Protein AF-A0AAU0ZLM0-F1 (afdb_monomer)

pLDDT: mean 81.75, std 18.96, range [32.19, 97.69]

Foldseek 3Di:
DFQWWQFQVFQFIGGCVVCVCCLVPPDFAQNVLRTAAQAARGRWGWDHDPDPPDPDRTTTFADPPDVPRRDRPHDPVSVVQLVVLVVVVVLVQVLLCVLAPQKDWTFGDNSVCRNHRDQWRTWIWIDDDLAIETETEGPDDDDLVNLVVVVVVCCVSNNDLHAYEYEYACPDCSQWAWPAWDWFQLPPDTDIWTKTDGDPNQVVCVVVPHFYWYDDNQKIWGWKFKAWDFADDDPLFACPDPNVVLSIDMAIHPPHYDPPRPIITTDIDGSSCQNPDPPSDSVVSRSSVVSRNVRVVVSVVVSRVVRNVVSDDPPPPPDDPDDDDDDDDDDDDDDDDDDDDDDDDDDDDDDDDDDDDDDDDDDDDDPPDPDPPPDDPVVVDPPPDDD

Solvent-accessible surface area (backbone atoms only — not comparable to full-atom values): 22974 Å² total; per-residue (Å²): 117,44,45,47,32,32,32,56,88,79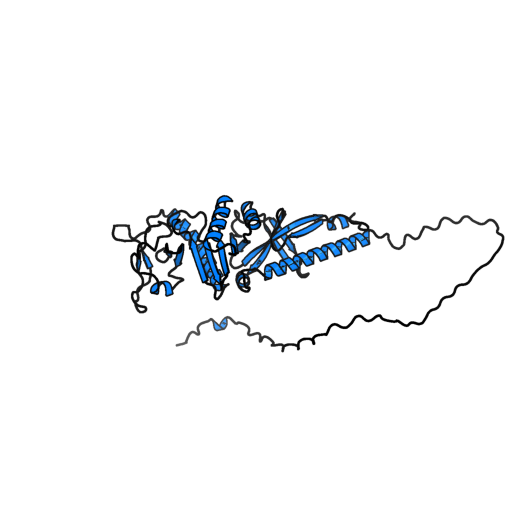,15,34,52,46,44,52,89,82,33,72,67,48,44,80,69,54,70,59,42,50,50,91,54,36,30,21,31,55,47,52,35,47,53,24,29,34,46,44,39,92,48,97,84,46,92,51,76,57,32,40,38,39,61,59,89,46,95,77,35,52,51,82,84,41,57,68,70,54,43,50,53,49,50,52,43,48,51,60,43,50,58,50,46,56,54,45,48,69,23,27,78,89,42,51,75,42,40,34,42,68,52,88,52,41,32,47,88,67,83,57,48,57,26,39,42,35,38,45,90,98,44,48,35,41,39,39,52,54,88,52,90,75,49,62,65,61,53,50,55,49,52,53,50,49,33,73,76,67,36,85,84,42,46,43,35,39,42,32,43,52,87,38,70,91,70,32,40,78,64,56,70,45,81,43,38,46,80,78,50,85,46,75,31,48,25,30,49,76,50,76,46,58,50,47,39,45,79,72,70,32,46,62,34,32,36,50,99,64,34,34,29,44,43,27,10,31,35,80,46,66,62,78,82,51,92,71,44,37,51,61,78,83,40,43,64,65,37,48,52,67,47,77,32,70,84,46,54,47,90,86,43,74,32,31,37,36,44,84,37,51,44,55,63,39,45,75,41,84,87,74,43,52,57,72,57,49,53,46,48,55,26,38,51,53,37,43,54,52,50,52,54,51,50,54,50,51,19,32,57,65,52,48,74,69,93,75,78,66,74,80,79,75,86,85,79,86,90,80,82,84,88,80,88,80,88,85,88,82,87,81,89,82,88,90,86,87,83,89,84,85,85,86,75,86,84,77,89,80,76,79,79,80,77,83,74,82,85,76,74,80,79,84,75,77,87,58,78,77,78,78,58,81,80,78,78,80,129

Nearest PDB structures (foldseek):
  8rth-assembly1_D  TM=5.354E-01  e=7.651E-01  Trypanosoma brucei
  8jxm-assembly1_E  TM=5.633E-01  e=1.278E+00  Homo sapiens
  8f3d-assembly1_A  TM=4.467E-01  e=7.227E-01  Leishmania tarentolae
  8jak-assembly1_E  TM=3.361E-01  e=1.278E+00  Homo sapiens
  8j99-assembly1_B  TM=3.358E-01  e=1.904E+00  Homo sapiens

Sequence (387 aa):
MSELALDTSDGRIIDLRREPDAATRLPRGKAGSRYRCCACGKALIFSGPATPQSGFTPRFRHDGTAPGADRCGAPAAHQADVQTDLTVILDLRDRLVHALPGASVDMQIDAHLAGQRWDLPPAIVIRRDDQVLVVERPRRPLTKATAEARRQHVRTAYGDQTAHWWFFDRDDAQQYVSAGTVRVRPHGKPDTHHKVRPTAVQRQLVQTGGAVCWITADTVLIPYGGHPGTYPALEGEDWSGEMTSWAKDWKISHPHPADGAAWWGLIPLPLLAFGQQTGFRPAPAFALMTALEKAQHGREAHRRRLARQHAQPPAGAEQSPAPIEPPGEAPAAQTPPPAPTPTPVAPEEQRLVPPRPSLPPPAPLPRVRPQRRRFTWRRLLPRRRRA

Mean predicted aligned error: 13.41 Å

Radius of gyration: 34.84 Å; Cα contacts (8 Å, |Δi|>4): 587; chains: 1; bounding box: 115×53×105 Å

Structure (mmCIF, N/CA/C/O backbone):
data_AF-A0AAU0ZLM0-F1
#
_entry.id   AF-A0AAU0ZLM0-F1
#
loop_
_atom_site.group_PDB
_atom_site.id
_atom_site.type_symbol
_atom_site.label_atom_id
_atom_site.label_alt_id
_atom_site.label_comp_id
_atom_site.label_asym_id
_atom_site.label_entity_id
_atom_site.label_seq_id
_atom_site.pdbx_PDB_ins_code
_atom_site.Cartn_x
_atom_site.Cartn_y
_atom_site.Cartn_z
_atom_site.occupancy
_atom_site.B_iso_or_equiv
_atom_site.auth_seq_id
_atom_site.auth_comp_id
_atom_site.auth_asym_id
_atom_site.auth_atom_id
_atom_site.pdbx_PDB_model_num
ATOM 1 N N . MET A 1 1 ? 22.695 1.512 -12.719 1.00 61.31 1 MET A N 1
ATOM 2 C CA . MET A 1 1 ? 21.460 1.018 -13.371 1.00 61.31 1 MET A CA 1
ATOM 3 C C . MET A 1 1 ? 21.704 -0.056 -14.443 1.00 61.31 1 MET A C 1
ATOM 5 O O . MET A 1 1 ? 20.786 -0.364 -15.181 1.00 61.31 1 MET A O 1
ATOM 9 N N . SER A 1 2 ? 22.883 -0.681 -14.547 1.00 75.19 2 SER A N 1
ATOM 10 C CA . SER A 1 2 ? 23.134 -1.709 -15.576 1.00 75.19 2 SER A CA 1
ATOM 11 C C . SER A 1 2 ? 22.485 -3.068 -15.289 1.00 75.19 2 SER A C 1
ATOM 13 O O . SER A 1 2 ? 22.599 -3.976 -16.099 1.00 75.19 2 SER A O 1
ATOM 15 N N . GLU A 1 3 ? 21.843 -3.252 -14.137 1.00 86.38 3 GLU A N 1
ATOM 16 C CA . GLU A 1 3 ? 21.224 -4.531 -13.750 1.00 86.38 3 GLU A CA 1
ATOM 17 C C . GLU A 1 3 ? 19.697 -4.493 -13.789 1.00 86.38 3 GLU A C 1
ATOM 19 O O . GLU A 1 3 ? 19.070 -5.528 -13.591 1.00 86.38 3 GLU A O 1
ATOM 24 N N . LEU A 1 4 ? 19.114 -3.322 -14.067 1.00 93.19 4 LEU A N 1
ATOM 25 C CA . LEU A 1 4 ? 17.672 -3.109 -14.105 1.00 93.19 4 LEU A CA 1
ATOM 26 C C . LEU A 1 4 ? 17.225 -2.750 -15.519 1.00 93.19 4 LEU A C 1
ATOM 28 O O . LEU A 1 4 ? 17.840 -1.901 -16.171 1.00 93.19 4 LEU A O 1
ATOM 32 N N . ALA A 1 5 ? 16.135 -3.357 -15.969 1.00 95.06 5 ALA A N 1
ATOM 33 C CA . ALA A 1 5 ? 15.460 -2.977 -17.202 1.00 95.06 5 ALA A CA 1
ATOM 34 C C . ALA A 1 5 ? 13.953 -3.188 -17.083 1.00 95.06 5 ALA A C 1
ATOM 36 O O . ALA A 1 5 ? 13.500 -4.085 -16.376 1.00 95.06 5 ALA A O 1
ATOM 37 N N . LEU A 1 6 ? 13.195 -2.378 -17.816 1.00 96.38 6 LEU A N 1
ATOM 38 C CA . LEU A 1 6 ? 11.793 -2.639 -18.098 1.00 96.38 6 LEU A CA 1
ATOM 39 C C . LEU A 1 6 ? 11.696 -3.569 -19.307 1.00 96.38 6 LEU A C 1
ATOM 41 O O . LEU A 1 6 ? 12.242 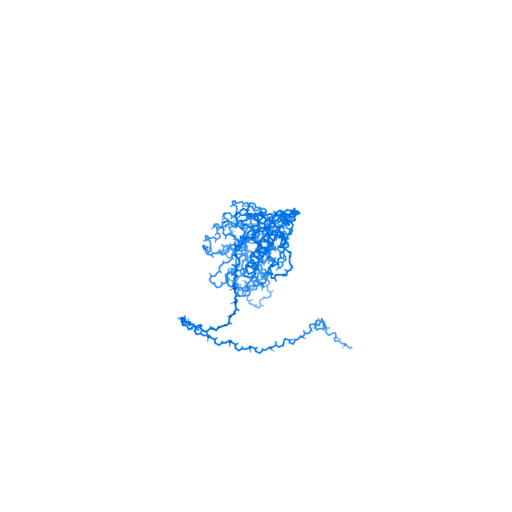-3.257 -20.367 1.00 96.38 6 LEU A O 1
ATOM 45 N N . ASP A 1 7 ? 10.999 -4.683 -19.152 1.00 95.25 7 ASP A N 1
ATOM 46 C CA . ASP A 1 7 ? 10.609 -5.575 -20.232 1.00 95.25 7 ASP A CA 1
ATOM 47 C C . ASP A 1 7 ? 9.291 -5.091 -20.843 1.00 95.25 7 ASP A C 1
ATOM 49 O O . ASP A 1 7 ? 8.256 -5.050 -20.183 1.00 95.25 7 ASP A O 1
ATOM 53 N N . THR A 1 8 ? 9.310 -4.697 -22.113 1.00 94.31 8 THR A N 1
ATOM 54 C CA . THR A 1 8 ? 8.116 -4.162 -22.776 1.00 94.31 8 THR A CA 1
ATOM 55 C C . THR A 1 8 ? 7.116 -5.232 -23.189 1.00 94.31 8 THR A C 1
ATOM 57 O O . THR A 1 8 ? 6.037 -4.877 -23.649 1.00 94.31 8 THR A O 1
ATOM 60 N N . SER A 1 9 ? 7.468 -6.519 -23.096 1.00 91.69 9 SER A N 1
ATOM 61 C CA . SER A 1 9 ? 6.544 -7.598 -23.461 1.00 91.69 9 SER A CA 1
ATOM 62 C C . SER A 1 9 ? 5.433 -7.795 -22.428 1.00 91.69 9 SER A C 1
ATOM 64 O O . SER A 1 9 ? 4.311 -8.118 -22.806 1.00 91.69 9 SER A O 1
ATOM 66 N N . ASP A 1 10 ? 5.730 -7.563 -21.149 1.00 89.81 10 ASP A N 1
ATOM 67 C CA . ASP A 1 10 ? 4.818 -7.808 -20.027 1.00 89.81 10 ASP A CA 1
ATOM 68 C C . ASP A 1 10 ? 4.842 -6.703 -18.952 1.00 89.81 10 ASP A C 1
ATOM 70 O O . ASP A 1 10 ? 4.150 -6.808 -17.941 1.00 89.81 10 ASP A O 1
ATOM 74 N N . GLY A 1 11 ? 5.632 -5.640 -19.145 1.00 93.19 11 GLY A N 1
ATOM 75 C CA . GLY A 1 11 ? 5.758 -4.534 -18.193 1.00 93.19 11 GLY A CA 1
ATOM 76 C C . GLY A 1 11 ? 6.587 -4.870 -16.949 1.00 93.19 11 GLY A C 1
ATOM 77 O O . GLY A 1 11 ? 6.606 -4.097 -15.987 1.00 93.19 11 GLY A O 1
ATOM 78 N N . ARG A 1 12 ? 7.277 -6.017 -16.918 1.00 95.25 12 ARG A N 1
ATOM 79 C CA . ARG A 1 12 ? 8.075 -6.436 -15.763 1.00 95.25 12 ARG A CA 1
ATOM 80 C C . ARG A 1 12 ? 9.352 -5.611 -15.631 1.00 95.25 12 ARG A C 1
ATOM 82 O O . ARG A 1 12 ? 10.090 -5.412 -16.593 1.00 95.25 12 ARG A O 1
ATOM 89 N N . ILE A 1 13 ? 9.678 -5.207 -14.407 1.00 95.88 13 ILE A N 1
ATOM 90 C CA . ILE A 1 13 ? 11.018 -4.720 -14.071 1.00 95.88 13 ILE A CA 1
ATOM 91 C C . ILE A 1 13 ? 11.897 -5.923 -13.723 1.00 95.88 13 ILE A C 1
ATOM 93 O O . ILE A 1 13 ? 11.667 -6.607 -12.726 1.00 95.88 13 ILE A O 1
ATOM 97 N N . ILE A 1 14 ? 12.910 -6.165 -14.547 1.00 94.38 14 ILE A N 1
ATOM 98 C CA . ILE A 1 14 ? 13.901 -7.225 -14.362 1.00 94.38 14 ILE A CA 1
ATOM 99 C C . ILE A 1 14 ? 15.040 -6.684 -13.503 1.00 94.38 14 ILE A C 1
ATOM 101 O O . ILE A 1 14 ? 15.626 -5.664 -13.861 1.00 94.38 14 ILE A O 1
ATOM 105 N N . ASP A 1 15 ? 15.398 -7.396 -12.432 1.00 92.62 15 ASP A N 1
ATOM 106 C CA . ASP A 1 15 ? 16.615 -7.158 -11.644 1.00 92.62 15 ASP A CA 1
ATOM 107 C C . ASP A 1 15 ? 17.563 -8.359 -11.725 1.00 92.62 15 ASP A C 1
ATOM 109 O O . ASP A 1 15 ? 17.355 -9.385 -11.075 1.00 92.62 15 ASP A O 1
ATOM 113 N N . LEU A 1 16 ? 18.652 -8.210 -12.482 1.00 90.06 16 LEU A N 1
ATOM 114 C CA . LEU A 1 16 ? 19.644 -9.268 -12.689 1.00 90.06 16 LEU A CA 1
ATOM 115 C C . LEU A 1 16 ? 20.365 -9.693 -11.401 1.00 90.06 16 LEU A C 1
ATOM 117 O O . LEU A 1 16 ? 20.904 -10.795 -11.354 1.00 90.06 16 LEU A O 1
ATOM 121 N N . ARG A 1 17 ? 20.376 -8.864 -10.345 1.00 87.56 17 ARG A N 1
ATOM 122 C CA . ARG A 1 17 ? 20.967 -9.247 -9.048 1.00 87.56 17 ARG A CA 1
ATOM 123 C C . ARG A 1 17 ? 20.088 -10.216 -8.270 1.00 87.56 17 ARG A C 1
ATOM 125 O O . ARG A 1 17 ? 20.593 -10.985 -7.456 1.00 87.56 17 ARG A O 1
ATOM 132 N N . ARG A 1 18 ? 18.775 -10.132 -8.480 1.00 86.06 18 ARG A N 1
ATOM 133 C CA . ARG A 1 18 ? 17.757 -10.881 -7.729 1.00 86.06 18 ARG A CA 1
ATOM 134 C C . ARG A 1 18 ? 17.115 -11.990 -8.553 1.00 86.06 18 ARG A C 1
ATOM 136 O O . ARG A 1 18 ? 16.360 -12.788 -8.009 1.00 86.06 18 ARG A O 1
ATOM 143 N N . GLU A 1 19 ? 17.415 -12.039 -9.845 1.00 85.69 19 GLU A N 1
ATOM 144 C CA . GLU A 1 19 ? 16.955 -13.060 -10.776 1.00 85.69 19 GLU A CA 1
ATOM 145 C C . GLU A 1 19 ? 18.160 -13.734 -11.454 1.00 85.69 19 GLU A C 1
ATOM 147 O O . GLU A 1 19 ? 18.446 -13.457 -12.620 1.00 85.69 19 GLU A O 1
ATOM 152 N N . PRO A 1 20 ? 18.892 -14.624 -10.759 1.00 74.44 20 PRO A N 1
ATOM 153 C CA . PRO A 1 20 ? 20.090 -15.257 -11.321 1.00 74.44 20 PRO A CA 1
ATOM 154 C C . PRO A 1 20 ? 19.786 -16.046 -12.607 1.00 74.44 20 PRO A C 1
ATOM 156 O O . PRO A 1 20 ? 20.561 -16.008 -13.562 1.00 74.44 20 PRO A O 1
ATOM 159 N N . ASP A 1 21 ? 18.604 -16.662 -12.684 1.00 79.06 21 ASP A N 1
ATOM 160 C CA . ASP A 1 21 ? 18.147 -17.415 -13.859 1.00 79.06 21 ASP A CA 1
ATOM 161 C C . ASP A 1 21 ? 17.680 -16.519 -15.016 1.00 79.06 21 ASP A C 1
ATOM 163 O O . ASP A 1 21 ? 17.393 -17.009 -16.110 1.00 79.06 21 ASP A O 1
ATOM 167 N N . ALA A 1 22 ? 17.561 -15.201 -14.817 1.00 82.81 22 ALA A N 1
ATOM 168 C CA . ALA A 1 22 ? 17.251 -14.290 -15.918 1.00 82.81 22 ALA A CA 1
ATOM 169 C C . ALA A 1 22 ? 18.364 -14.329 -16.974 1.00 82.81 22 ALA A C 1
ATOM 171 O O . ALA A 1 22 ? 18.098 -14.238 -18.171 1.00 82.81 22 ALA A O 1
ATOM 172 N N . ALA A 1 23 ? 19.608 -14.559 -16.544 1.00 78.25 23 ALA A N 1
ATOM 173 C CA . ALA A 1 23 ? 20.761 -14.594 -17.428 1.00 78.25 23 ALA A CA 1
ATOM 174 C C . ALA A 1 23 ? 20.682 -15.669 -18.523 1.00 78.25 23 ALA A C 1
ATOM 176 O O . ALA A 1 23 ? 21.234 -15.471 -19.605 1.00 78.25 23 ALA A O 1
ATOM 177 N N . THR A 1 24 ? 19.995 -16.779 -18.248 1.00 78.31 24 THR A N 1
ATOM 178 C CA . THR A 1 24 ? 19.873 -17.931 -19.151 1.00 78.31 24 THR A CA 1
ATOM 179 C C . THR A 1 24 ? 18.574 -17.930 -19.956 1.00 78.31 24 THR A C 1
ATOM 181 O O . THR A 1 24 ? 18.531 -18.538 -21.023 1.00 78.31 24 THR A O 1
ATOM 184 N N . ARG A 1 25 ? 17.523 -17.239 -19.490 1.00 84.62 25 ARG A N 1
ATOM 185 C CA . ARG A 1 25 ? 16.210 -17.182 -20.165 1.00 84.62 25 ARG A CA 1
ATOM 186 C C . ARG A 1 25 ? 16.019 -15.974 -21.076 1.00 84.62 25 ARG A C 1
ATOM 188 O O . ARG A 1 25 ? 15.219 -16.041 -22.006 1.00 84.62 25 ARG A O 1
ATOM 195 N N . LEU A 1 26 ? 16.681 -14.857 -20.791 1.00 88.44 26 LEU A N 1
ATOM 196 C CA . LEU A 1 26 ? 16.431 -13.606 -21.502 1.00 88.44 26 LEU A CA 1
ATOM 197 C C . LEU A 1 26 ? 17.069 -13.601 -22.902 1.00 88.44 26 LEU A C 1
ATOM 199 O O . LEU A 1 26 ? 18.270 -13.865 -23.026 1.00 88.44 26 LEU A O 1
ATOM 203 N N . PRO A 1 27 ? 16.317 -13.230 -23.961 1.00 89.75 27 PRO A N 1
ATOM 204 C CA . PRO A 1 27 ? 16.887 -12.983 -25.281 1.00 89.75 27 PRO A CA 1
ATOM 205 C C . PRO A 1 27 ? 18.072 -12.015 -25.217 1.00 89.75 27 PRO A C 1
ATOM 207 O O . PRO A 1 27 ? 17.960 -10.921 -24.660 1.00 89.75 27 PRO A O 1
ATOM 210 N N . ARG A 1 28 ? 19.213 -12.419 -25.784 1.00 88.31 28 ARG A N 1
ATOM 211 C CA . ARG A 1 28 ? 20.459 -11.636 -25.790 1.00 88.31 28 ARG A CA 1
ATOM 212 C C . ARG A 1 28 ? 20.434 -10.542 -26.860 1.00 88.31 28 ARG A C 1
ATOM 214 O O . ARG A 1 28 ? 19.667 -10.583 -27.821 1.00 88.31 28 ARG A O 1
ATOM 221 N N . GLY A 1 29 ? 21.341 -9.579 -26.725 1.00 87.50 29 GLY A N 1
ATOM 222 C CA . GLY A 1 29 ? 21.516 -8.509 -27.699 1.00 87.50 29 GLY A CA 1
ATOM 223 C C . GLY A 1 29 ? 20.401 -7.466 -27.618 1.00 87.50 29 GLY A C 1
ATOM 224 O O . GLY A 1 29 ? 19.891 -7.178 -26.537 1.00 87.50 29 GLY A O 1
ATOM 225 N N . LYS A 1 30 ? 20.047 -6.874 -28.766 1.00 86.19 30 LYS A N 1
ATOM 226 C CA . LYS A 1 30 ? 19.009 -5.831 -28.859 1.00 86.19 30 LYS A CA 1
ATOM 227 C C . LYS A 1 30 ? 17.598 -6.361 -28.590 1.00 86.19 30 LYS A C 1
ATOM 229 O O . LYS A 1 30 ? 16.730 -5.564 -28.259 1.00 86.19 30 LYS A O 1
ATOM 234 N N . ALA A 1 31 ? 17.365 -7.667 -28.764 1.00 87.00 31 ALA A N 1
ATOM 235 C CA . ALA A 1 31 ? 16.083 -8.330 -28.504 1.00 87.00 31 ALA A CA 1
ATOM 236 C C . ALA A 1 31 ? 14.855 -7.564 -29.049 1.00 87.00 31 ALA A C 1
ATOM 238 O O . ALA A 1 31 ? 13.859 -7.414 -28.351 1.00 87.00 31 ALA A O 1
ATOM 239 N N . GLY A 1 32 ? 14.945 -6.999 -30.259 1.00 83.81 32 GLY A N 1
ATOM 240 C CA . GLY A 1 32 ? 13.854 -6.209 -30.848 1.00 83.81 32 GLY A CA 1
ATOM 241 C C . GLY A 1 32 ? 13.459 -4.952 -30.056 1.00 83.81 32 GLY A C 1
ATOM 242 O O . GLY A 1 32 ? 12.317 -4.522 -30.144 1.00 83.81 32 GLY A O 1
ATOM 243 N N . SER A 1 33 ? 14.370 -4.367 -29.271 1.00 88.44 33 SER A N 1
ATOM 244 C CA . SER A 1 33 ? 14.101 -3.249 -28.347 1.00 88.44 33 SER A CA 1
ATOM 245 C C . SER A 1 33 ? 13.159 -3.594 -27.184 1.00 88.44 33 SER A C 1
ATOM 247 O O . SER A 1 33 ? 12.557 -2.695 -26.597 1.00 88.44 33 SER A O 1
ATOM 249 N N . ARG A 1 34 ? 13.068 -4.885 -26.829 1.00 93.75 34 ARG A N 1
ATOM 250 C CA . ARG A 1 34 ? 12.268 -5.399 -25.705 1.00 93.75 34 ARG A CA 1
ATOM 251 C C . ARG A 1 34 ? 12.657 -4.794 -24.359 1.00 93.75 34 ARG A C 1
ATOM 253 O O . ARG A 1 34 ? 11.798 -4.576 -23.516 1.00 93.75 34 ARG A O 1
ATOM 260 N N . TYR A 1 35 ? 13.943 -4.547 -24.131 1.00 95.38 35 TYR A N 1
ATOM 261 C CA . TYR A 1 35 ? 14.413 -3.997 -22.862 1.00 95.38 35 TYR A CA 1
ATOM 262 C C . TYR A 1 35 ? 14.549 -2.490 -22.967 1.00 95.38 35 TYR A C 1
ATOM 264 O O . TYR A 1 35 ? 15.188 -1.989 -23.893 1.00 95.38 35 TYR A O 1
ATOM 272 N N . ARG A 1 36 ? 14.004 -1.760 -21.998 1.00 95.75 36 ARG A N 1
ATOM 273 C CA . ARG A 1 36 ? 14.095 -0.301 -21.929 1.00 95.75 36 ARG A CA 1
ATOM 274 C C . ARG A 1 36 ? 14.689 0.166 -20.615 1.00 95.75 36 ARG A C 1
ATOM 276 O O . ARG A 1 36 ? 14.476 -0.424 -19.557 1.00 95.75 36 ARG A O 1
ATOM 283 N N . CYS A 1 37 ? 15.430 1.267 -20.682 1.00 95.56 37 CYS A N 1
ATOM 284 C CA . CYS A 1 37 ? 15.901 1.959 -19.494 1.00 95.56 37 CYS A CA 1
ATOM 285 C C . CYS A 1 37 ? 14.718 2.584 -18.756 1.00 95.56 37 CYS A C 1
ATOM 287 O O . CYS A 1 37 ? 14.002 3.400 -19.332 1.00 95.56 37 CYS A O 1
ATOM 289 N N . CYS A 1 38 ? 14.566 2.273 -17.469 1.00 95.62 38 CYS A N 1
ATOM 290 C CA . CYS A 1 38 ? 13.507 2.848 -16.640 1.00 95.62 38 CYS A CA 1
ATOM 291 C C . CYS A 1 38 ? 13.554 4.385 -16.609 1.00 95.62 38 CYS A C 1
ATOM 293 O O . CYS A 1 38 ? 12.509 5.020 -16.593 1.00 95.62 38 CYS A O 1
ATOM 295 N N . ALA A 1 39 ? 14.757 4.972 -16.655 1.00 95.62 39 ALA A N 1
ATOM 296 C CA . ALA A 1 39 ? 14.956 6.413 -16.517 1.00 95.62 39 ALA A CA 1
ATOM 297 C C . ALA A 1 39 ? 14.962 7.200 -17.834 1.00 95.62 39 ALA A C 1
ATOM 299 O O . ALA A 1 39 ? 14.585 8.357 -17.832 1.00 95.62 39 ALA A O 1
ATOM 300 N N . CYS A 1 40 ? 15.403 6.640 -18.966 1.00 94.38 40 CYS A N 1
ATOM 301 C CA . CYS A 1 40 ? 15.402 7.391 -20.237 1.00 94.38 40 CYS A CA 1
ATOM 302 C C . CYS A 1 40 ? 14.549 6.768 -21.343 1.00 94.38 40 CYS A C 1
ATOM 304 O O . CYS A 1 40 ? 14.482 7.319 -22.438 1.00 94.38 40 CYS A O 1
ATOM 306 N N . GLY A 1 41 ? 13.945 5.602 -21.105 1.00 94.25 41 GLY A N 1
ATOM 307 C CA . GLY A 1 41 ? 13.050 4.926 -22.048 1.00 94.25 41 GLY A CA 1
ATOM 308 C C . GLY A 1 41 ? 13.730 4.352 -23.294 1.00 94.25 41 GLY A C 1
ATOM 309 O O . GLY A 1 41 ? 13.083 3.635 -24.062 1.00 94.25 41 GLY A O 1
ATOM 310 N N . LYS A 1 42 ? 15.026 4.630 -23.502 1.00 93.62 42 LYS A N 1
ATOM 311 C CA . LYS A 1 42 ? 15.813 4.112 -24.625 1.00 93.62 42 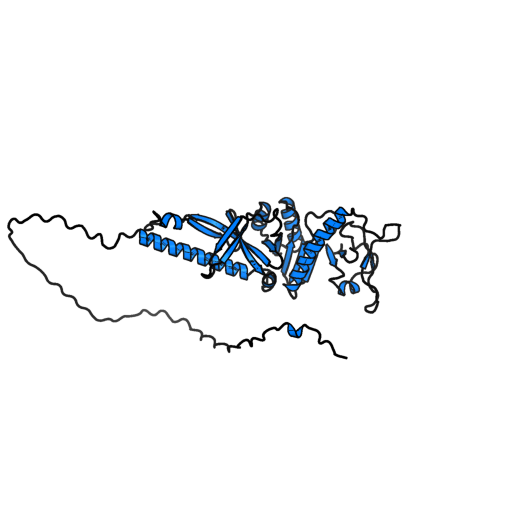LYS A CA 1
ATOM 312 C C . LYS A 1 42 ? 15.978 2.598 -24.531 1.00 93.62 42 LYS A C 1
ATOM 314 O O . LYS A 1 42 ? 16.047 2.035 -23.436 1.00 93.62 42 LYS A O 1
ATOM 319 N N . ALA A 1 43 ? 16.071 1.968 -25.700 1.00 93.75 43 ALA A N 1
ATOM 320 C CA . ALA A 1 43 ? 16.322 0.542 -25.823 1.00 93.75 43 ALA A CA 1
ATOM 321 C C . ALA A 1 43 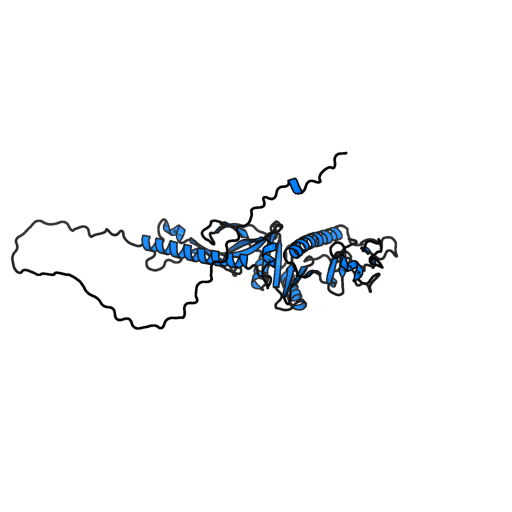? 17.672 0.160 -25.198 1.00 93.75 43 ALA A C 1
ATOM 323 O O . ALA A 1 43 ? 18.668 0.878 -25.327 1.00 93.75 43 ALA A O 1
ATOM 324 N N . LEU A 1 44 ? 17.688 -0.990 -24.536 1.00 94.00 44 LEU A N 1
ATOM 325 C CA . LEU A 1 44 ? 18.852 -1.583 -23.904 1.00 94.00 44 LEU A CA 1
ATOM 326 C C . LEU A 1 44 ? 19.239 -2.878 -24.614 1.00 94.00 44 LEU A C 1
ATOM 328 O O . LEU A 1 44 ? 18.409 -3.619 -25.138 1.00 94.00 44 LEU A O 1
ATOM 332 N N . ILE A 1 45 ? 20.533 -3.159 -24.586 1.00 92.38 45 ILE A N 1
ATOM 333 C CA . ILE A 1 45 ? 21.140 -4.397 -25.047 1.00 92.38 45 ILE A CA 1
ATOM 334 C C . ILE A 1 45 ? 21.366 -5.273 -23.823 1.00 92.38 45 ILE A C 1
ATOM 336 O O . ILE A 1 45 ? 22.078 -4.871 -22.898 1.00 92.38 45 ILE A O 1
ATOM 340 N N . PHE A 1 46 ? 20.808 -6.482 -23.831 1.00 92.50 46 PHE A N 1
ATOM 341 C CA . PHE A 1 46 ? 21.127 -7.477 -22.819 1.00 92.50 46 PHE A CA 1
ATOM 342 C C . PHE A 1 46 ? 22.420 -8.213 -23.189 1.00 92.50 46 PHE A C 1
ATOM 344 O O . PHE A 1 46 ? 22.513 -8.907 -24.205 1.00 92.50 46 PHE A O 1
ATOM 351 N N . SER A 1 47 ? 23.443 -8.055 -22.357 1.00 86.88 47 SER A N 1
ATOM 352 C CA . SER A 1 47 ? 24.723 -8.747 -22.457 1.00 86.88 47 SER A CA 1
ATOM 353 C C . SER A 1 47 ? 24.813 -9.777 -21.332 1.00 86.88 47 SER A C 1
ATOM 355 O O . SER A 1 47 ? 25.318 -9.470 -20.258 1.00 86.88 47 SER A O 1
ATOM 357 N N . GLY A 1 48 ? 24.291 -10.981 -21.577 1.00 76.44 48 GLY A N 1
ATOM 358 C CA . GLY A 1 48 ? 24.383 -12.137 -20.677 1.00 76.44 48 GLY A CA 1
ATOM 359 C C . GLY A 1 48 ? 25.433 -13.170 -21.111 1.00 76.44 48 GLY A C 1
ATOM 360 O O . GLY A 1 48 ? 25.887 -13.118 -22.265 1.00 76.44 48 GLY A O 1
ATOM 361 N N . PRO A 1 49 ? 25.814 -14.108 -20.223 1.00 72.81 49 PRO A N 1
ATOM 362 C CA . PRO A 1 49 ? 26.706 -15.216 -20.553 1.00 72.81 49 PRO A CA 1
ATOM 363 C C . PRO A 1 49 ? 26.125 -16.066 -21.696 1.00 72.81 49 PRO A C 1
ATOM 365 O O . PRO A 1 49 ? 24.918 -16.271 -21.782 1.00 72.81 49 PRO A O 1
ATOM 368 N N . ALA A 1 50 ? 26.979 -16.529 -22.614 1.00 62.00 50 ALA A N 1
ATOM 369 C CA . ALA A 1 50 ? 26.552 -17.420 -23.703 1.00 62.00 50 ALA A CA 1
ATOM 370 C C . ALA A 1 50 ? 26.321 -18.858 -23.217 1.00 62.00 50 ALA A C 1
ATOM 372 O O . ALA A 1 50 ? 25.527 -19.590 -23.799 1.00 62.00 50 ALA A O 1
ATOM 373 N N . THR A 1 51 ? 27.032 -19.245 -22.157 1.00 63.41 51 THR A N 1
ATOM 374 C CA . THR A 1 51 ? 27.005 -20.568 -21.536 1.00 63.41 51 THR A CA 1
ATOM 375 C C . THR A 1 51 ? 27.035 -20.419 -20.011 1.00 63.41 51 THR A C 1
ATOM 377 O O . THR A 1 51 ? 27.602 -19.441 -19.515 1.00 63.41 51 THR A O 1
ATOM 380 N N . PRO A 1 52 ? 26.490 -21.379 -19.241 1.00 61.03 52 PRO A N 1
ATOM 381 C CA . PRO A 1 52 ? 26.492 -21.327 -17.774 1.00 61.03 52 PRO A CA 1
ATOM 382 C C . PRO A 1 52 ? 27.889 -21.221 -17.136 1.00 61.03 52 PRO A C 1
ATOM 384 O O . PRO A 1 52 ? 28.004 -20.738 -16.016 1.00 61.03 52 PRO A O 1
ATOM 387 N N . GLN A 1 53 ? 28.950 -21.648 -17.837 1.00 65.00 53 GLN A N 1
ATOM 388 C CA . GLN A 1 53 ? 30.336 -21.579 -17.347 1.00 65.00 53 GLN A CA 1
ATOM 389 C C . GLN A 1 53 ? 31.076 -20.286 -17.735 1.00 65.00 53 GLN A C 1
ATOM 391 O O . GLN A 1 53 ? 32.243 -20.120 -17.382 1.00 65.00 53 GLN A O 1
ATOM 396 N N . SER A 1 54 ? 30.455 -19.369 -18.485 1.00 69.31 54 SER A N 1
ATOM 397 C CA . SER A 1 54 ? 31.130 -18.133 -18.890 1.00 69.31 54 SER A CA 1
ATOM 398 C C . SER A 1 54 ? 31.270 -17.186 -17.691 1.00 69.31 54 SER A C 1
ATOM 400 O O . SER A 1 54 ? 30.267 -16.825 -17.079 1.00 69.31 54 SER A O 1
ATOM 402 N N . GLY A 1 55 ? 32.482 -16.691 -17.417 1.00 66.12 55 GLY A N 1
ATOM 403 C CA . GLY A 1 55 ? 32.755 -15.700 -16.360 1.00 66.12 55 GLY A CA 1
ATOM 404 C C . GLY A 1 55 ? 32.189 -14.293 -16.617 1.00 66.12 55 GLY A C 1
ATOM 405 O O . GLY A 1 55 ? 32.601 -13.334 -15.971 1.00 66.12 55 GLY A O 1
ATOM 406 N N . PHE A 1 56 ? 31.286 -14.136 -17.587 1.00 75.12 56 PHE A N 1
ATOM 407 C CA . PHE A 1 56 ? 30.711 -12.852 -17.965 1.00 75.12 56 PHE A CA 1
ATOM 408 C C . PHE A 1 56 ? 29.525 -12.482 -17.067 1.00 75.12 56 PHE A C 1
ATOM 410 O O . PHE A 1 56 ? 28.509 -13.177 -17.048 1.00 75.12 56 PHE A O 1
ATOM 417 N N . THR A 1 57 ? 29.622 -11.350 -16.366 1.00 81.06 57 THR A N 1
ATOM 418 C CA . THR A 1 57 ? 28.523 -10.827 -15.542 1.00 81.06 57 THR A CA 1
ATOM 419 C C . THR A 1 57 ? 27.384 -10.302 -16.427 1.00 81.06 57 THR A C 1
ATOM 421 O O . THR A 1 57 ? 27.625 -9.398 -17.238 1.00 81.06 57 THR A O 1
ATOM 424 N N . PRO A 1 58 ? 26.148 -10.817 -16.285 1.00 87.12 58 PRO A N 1
ATOM 425 C CA . PRO A 1 58 ? 25.010 -10.350 -17.063 1.00 87.12 58 PRO A CA 1
ATOM 426 C C . PRO A 1 58 ? 24.702 -8.881 -16.754 1.00 87.12 58 PRO A C 1
ATOM 428 O O . PRO A 1 58 ? 24.677 -8.474 -15.594 1.00 87.12 58 PRO A O 1
ATOM 431 N N . ARG A 1 59 ? 24.460 -8.076 -17.793 1.00 90.50 59 ARG A N 1
ATOM 432 C CA . ARG A 1 59 ? 24.095 -6.659 -17.650 1.00 90.50 59 ARG A CA 1
ATOM 433 C C . ARG A 1 59 ? 23.275 -6.139 -18.822 1.00 90.50 59 ARG A C 1
ATOM 435 O O . ARG A 1 59 ? 23.472 -6.555 -19.963 1.00 90.50 59 ARG A O 1
ATOM 442 N N . PHE A 1 60 ? 22.426 -5.161 -18.551 1.00 92.56 60 PHE A N 1
ATOM 443 C CA . PHE A 1 60 ? 21.827 -4.280 -19.540 1.00 92.56 60 PHE A CA 1
ATOM 444 C C . PHE A 1 60 ? 22.720 -3.060 -19.784 1.00 92.56 60 PHE A C 1
ATOM 446 O O . PHE A 1 60 ? 23.282 -2.476 -18.854 1.00 92.56 60 PHE A O 1
ATOM 453 N N . ARG A 1 61 ? 22.854 -2.659 -21.048 1.00 91.31 61 ARG A N 1
ATOM 454 C CA . ARG A 1 61 ? 23.625 -1.473 -21.448 1.00 91.31 61 ARG A CA 1
ATOM 455 C C . ARG A 1 61 ? 22.939 -0.719 -22.576 1.00 91.31 61 ARG A C 1
ATOM 457 O O . ARG A 1 61 ? 22.217 -1.324 -23.361 1.00 91.31 61 ARG A O 1
ATOM 464 N N . HIS A 1 62 ? 23.188 0.581 -22.675 1.00 92.62 62 HIS A N 1
ATOM 465 C CA . HIS A 1 62 ? 22.757 1.349 -23.840 1.00 92.62 62 HIS A CA 1
ATOM 466 C C . HIS A 1 62 ? 23.612 0.997 -25.066 1.00 92.62 62 HIS A C 1
ATOM 468 O O . HIS A 1 62 ? 24.701 0.422 -24.938 1.00 92.62 62 HIS A O 1
ATOM 474 N N . ASP A 1 63 ? 23.093 1.312 -26.252 1.00 83.88 63 ASP A N 1
ATOM 475 C CA . ASP A 1 63 ? 23.813 1.109 -27.505 1.00 83.88 63 ASP A CA 1
ATOM 476 C C . ASP A 1 63 ? 24.969 2.116 -27.611 1.00 83.88 63 ASP A C 1
ATOM 478 O O . ASP A 1 63 ? 24.757 3.308 -27.800 1.00 83.88 63 ASP A O 1
ATOM 482 N N . GLY A 1 64 ? 26.201 1.638 -27.437 1.00 78.25 64 GLY A N 1
ATOM 483 C CA . GLY A 1 64 ? 27.417 2.460 -27.418 1.00 78.25 64 GLY A CA 1
ATOM 484 C C . GLY A 1 64 ? 27.969 2.801 -28.804 1.00 78.25 64 GLY A C 1
ATOM 485 O O . GLY A 1 64 ? 29.161 3.056 -28.927 1.00 78.25 64 GLY A O 1
ATOM 486 N N . THR A 1 65 ? 27.147 2.743 -29.855 1.00 76.81 65 THR A N 1
ATOM 487 C CA . THR A 1 65 ? 27.567 2.980 -31.249 1.00 76.81 65 THR A CA 1
ATOM 488 C C . THR A 1 65 ? 27.926 4.434 -31.547 1.00 76.81 65 THR A C 1
ATOM 490 O O . THR A 1 65 ? 28.589 4.693 -32.546 1.00 76.81 65 THR A O 1
ATOM 493 N N . ALA A 1 66 ? 27.515 5.379 -30.698 1.00 73.12 66 ALA A N 1
ATOM 494 C CA . ALA A 1 66 ? 27.882 6.790 -30.792 1.00 73.12 66 ALA A CA 1
ATOM 495 C C . ALA A 1 66 ? 28.532 7.278 -29.480 1.00 73.12 66 ALA A C 1
ATOM 497 O O . ALA A 1 66 ? 28.193 6.764 -28.407 1.00 73.12 66 ALA A O 1
ATOM 498 N N . PRO A 1 67 ? 29.439 8.275 -29.522 1.00 67.44 67 PRO A N 1
ATOM 499 C CA . PRO A 1 67 ? 30.053 8.836 -28.318 1.00 67.44 67 PRO A CA 1
ATOM 500 C C . PRO A 1 67 ? 29.004 9.287 -27.289 1.00 67.44 67 PRO A C 1
ATOM 502 O O . PRO A 1 67 ? 28.096 10.051 -27.609 1.00 67.44 67 PRO A O 1
ATOM 505 N N . GLY A 1 68 ? 29.109 8.788 -26.053 1.00 67.69 68 GLY A N 1
ATOM 506 C CA . GLY A 1 68 ? 28.176 9.087 -24.957 1.00 67.69 68 GLY A CA 1
ATOM 507 C C . GLY A 1 68 ? 26.836 8.338 -25.003 1.00 67.69 68 GLY A C 1
ATOM 508 O O . GLY A 1 68 ? 26.042 8.463 -24.069 1.00 67.69 68 GLY A O 1
ATOM 509 N N . ALA A 1 69 ? 26.575 7.536 -26.042 1.00 72.56 69 ALA A N 1
ATOM 510 C CA . ALA A 1 69 ? 25.356 6.734 -26.160 1.00 72.56 69 ALA A CA 1
ATOM 511 C C . ALA A 1 69 ? 25.371 5.466 -25.287 1.00 72.56 69 ALA A C 1
ATOM 513 O O . ALA A 1 69 ? 24.339 4.828 -25.120 1.00 72.56 69 ALA A O 1
ATOM 514 N N . ASP A 1 70 ? 26.507 5.131 -24.672 1.00 78.75 70 ASP A N 1
ATOM 515 C CA . ASP A 1 70 ? 26.671 4.034 -23.713 1.00 78.75 70 ASP A CA 1
ATOM 516 C C . ASP A 1 70 ? 26.082 4.345 -22.320 1.00 78.75 70 ASP A C 1
ATOM 518 O O . ASP A 1 70 ? 25.912 3.443 -21.489 1.00 78.75 70 ASP A O 1
ATOM 522 N N . ARG A 1 71 ? 25.718 5.608 -22.064 1.00 85.50 71 ARG A N 1
ATOM 523 C CA . ARG A 1 71 ? 25.199 6.097 -20.779 1.00 85.50 71 ARG A CA 1
ATOM 524 C C . ARG A 1 71 ? 23.711 6.437 -20.843 1.00 85.50 71 ARG A C 1
ATOM 526 O O . ARG A 1 71 ? 23.141 6.701 -21.899 1.00 85.50 71 ARG A O 1
ATOM 533 N N . CYS A 1 72 ? 23.077 6.460 -19.670 1.00 90.81 72 CYS A N 1
ATOM 534 C CA . CYS A 1 72 ? 21.710 6.953 -19.543 1.00 90.81 72 CYS A CA 1
ATOM 535 C C . CYS A 1 72 ? 21.673 8.453 -19.864 1.00 90.81 72 CYS A C 1
ATOM 537 O O . CYS A 1 72 ? 22.355 9.237 -19.208 1.00 90.81 72 CYS A O 1
ATOM 539 N N . GLY A 1 73 ? 20.862 8.837 -20.852 1.00 90.31 73 GLY A N 1
ATOM 540 C CA . GLY A 1 73 ? 20.715 10.233 -21.279 1.00 90.31 73 GLY A CA 1
ATOM 541 C C . GLY A 1 73 ? 19.709 11.051 -20.464 1.00 90.31 73 GLY A C 1
ATOM 542 O O . GLY A 1 73 ? 19.470 12.207 -20.795 1.00 90.31 73 GLY A O 1
ATOM 543 N N . ALA A 1 74 ? 19.080 10.468 -19.440 1.00 92.56 74 ALA A N 1
ATOM 544 C CA . ALA A 1 74 ? 18.144 11.193 -18.586 1.00 92.56 74 ALA A CA 1
ATOM 545 C C . ALA A 1 74 ? 18.868 12.209 -17.682 1.00 92.56 74 ALA A C 1
ATOM 547 O O . ALA A 1 74 ? 19.986 11.934 -17.240 1.00 92.56 74 ALA A O 1
ATOM 548 N N . PRO A 1 75 ? 18.237 13.339 -17.318 1.00 94.94 75 PRO A N 1
ATOM 549 C CA . PRO A 1 75 ? 18.792 14.257 -16.325 1.00 94.94 75 PRO A CA 1
ATOM 550 C C . PRO A 1 75 ? 19.100 13.552 -14.995 1.00 94.94 75 PRO A C 1
ATOM 552 O O . PRO A 1 75 ? 18.333 12.694 -14.557 1.00 94.94 75 PRO A O 1
ATOM 555 N N . ALA A 1 76 ? 20.186 13.938 -14.317 1.00 94.00 76 ALA A N 1
ATOM 556 C CA . ALA A 1 76 ? 20.627 13.288 -13.075 1.00 94.00 76 ALA A CA 1
ATOM 557 C C . ALA A 1 76 ? 19.540 13.277 -11.983 1.00 94.00 76 ALA A C 1
ATOM 559 O O . ALA A 1 76 ? 19.335 12.255 -11.332 1.00 94.00 76 ALA A O 1
ATOM 560 N N . ALA A 1 77 ? 18.787 14.374 -11.839 1.00 95.62 77 ALA A N 1
ATOM 561 C CA . ALA A 1 77 ? 17.670 14.456 -10.899 1.00 95.62 77 ALA A CA 1
ATOM 562 C C . ALA A 1 77 ? 16.560 13.438 -11.215 1.00 95.62 77 ALA A C 1
ATOM 564 O O . ALA A 1 77 ? 16.017 12.819 -10.306 1.00 95.62 77 ALA A O 1
ATOM 565 N N . HIS A 1 78 ? 16.259 13.213 -12.498 1.00 95.56 78 HIS A N 1
ATOM 566 C CA . HIS A 1 78 ? 15.272 12.214 -12.905 1.00 95.56 78 HIS A CA 1
ATOM 567 C C . HIS A 1 78 ? 15.783 10.785 -12.675 1.00 95.56 78 HIS A C 1
ATOM 569 O O . HIS A 1 78 ? 15.044 9.943 -12.172 1.00 95.56 78 HIS A O 1
ATOM 575 N N . GLN A 1 79 ? 17.064 10.521 -12.963 1.00 94.75 79 GLN A N 1
ATOM 576 C CA . GLN A 1 79 ? 17.683 9.229 -12.649 1.00 94.75 79 GLN A CA 1
ATOM 577 C C . GLN A 1 79 ? 17.639 8.929 -11.144 1.00 94.75 79 GLN A C 1
ATOM 579 O O . GLN A 1 79 ? 17.342 7.801 -10.761 1.00 94.75 79 GLN A O 1
ATOM 584 N N . ALA A 1 80 ? 17.904 9.931 -10.299 1.00 94.38 80 ALA A N 1
ATOM 585 C CA . ALA A 1 80 ? 17.822 9.797 -8.848 1.00 94.38 80 ALA A CA 1
ATOM 586 C C . ALA A 1 80 ? 16.384 9.520 -8.381 1.00 94.38 80 ALA A C 1
ATOM 588 O O . ALA A 1 80 ? 16.180 8.615 -7.581 1.00 94.38 80 ALA A O 1
ATOM 589 N N . ASP A 1 81 ? 15.395 10.233 -8.929 1.00 95.31 81 ASP A N 1
ATOM 590 C CA . ASP A 1 81 ? 13.972 10.046 -8.611 1.00 95.31 81 ASP A CA 1
ATOM 591 C C . ASP A 1 81 ? 13.503 8.610 -8.924 1.00 95.31 81 ASP A C 1
ATOM 593 O O . ASP A 1 81 ? 12.925 7.939 -8.069 1.00 95.31 81 ASP A O 1
ATOM 597 N N . VAL A 1 82 ? 13.841 8.104 -10.117 1.00 95.31 82 VAL A N 1
ATOM 598 C CA . VAL A 1 82 ? 13.557 6.721 -10.546 1.00 95.31 82 VAL A CA 1
ATOM 599 C C . VAL A 1 82 ? 14.294 5.701 -9.678 1.00 95.31 82 VAL A C 1
ATOM 601 O O . VAL A 1 82 ? 13.719 4.686 -9.287 1.00 95.31 82 VAL A O 1
ATOM 604 N N . GLN A 1 83 ? 15.561 5.959 -9.347 1.00 94.75 83 GLN A N 1
ATOM 605 C CA . GLN A 1 83 ? 16.339 5.077 -8.480 1.00 94.75 83 GLN A CA 1
ATOM 606 C C . GLN A 1 83 ? 15.740 5.004 -7.072 1.00 94.75 83 GLN A C 1
ATOM 608 O O . GLN A 1 83 ? 15.687 3.916 -6.506 1.00 94.75 83 GLN A O 1
ATOM 613 N N . THR A 1 84 ? 15.271 6.121 -6.510 1.00 95.12 84 THR A N 1
ATOM 614 C CA . THR A 1 84 ? 14.585 6.141 -5.213 1.00 95.12 84 THR A CA 1
ATOM 615 C C . THR A 1 84 ? 13.298 5.323 -5.258 1.00 95.12 84 THR A C 1
ATOM 617 O O . THR A 1 84 ? 13.104 4.478 -4.384 1.00 95.12 84 THR A O 1
ATOM 620 N N . ASP A 1 85 ? 12.458 5.517 -6.281 1.00 95.75 85 ASP A N 1
ATOM 621 C CA . ASP A 1 85 ? 11.224 4.742 -6.453 1.00 95.75 85 ASP A CA 1
ATOM 622 C C . ASP A 1 85 ? 11.535 3.234 -6.549 1.00 95.75 85 ASP A C 1
ATOM 624 O O . ASP A 1 85 ? 10.948 2.432 -5.824 1.00 95.75 85 ASP A O 1
ATOM 628 N N . LEU A 1 86 ? 12.527 2.840 -7.354 1.00 95.69 86 LEU A N 1
ATOM 629 C CA . LEU A 1 86 ? 12.931 1.437 -7.493 1.00 95.69 86 LEU A CA 1
ATOM 630 C C . LEU A 1 86 ? 13.498 0.845 -6.203 1.00 95.69 86 LEU A C 1
ATOM 632 O O . LEU A 1 86 ? 13.126 -0.270 -5.854 1.00 95.69 86 LEU A O 1
ATOM 636 N N . THR A 1 87 ? 14.365 1.558 -5.480 1.00 94.50 87 THR A N 1
ATOM 637 C CA . THR A 1 87 ? 14.938 1.069 -4.213 1.00 94.50 87 THR A CA 1
ATOM 638 C C . THR A 1 87 ? 13.834 0.762 -3.199 1.00 94.50 87 THR A C 1
ATOM 640 O O . THR A 1 87 ? 13.801 -0.319 -2.619 1.00 94.50 87 THR A O 1
ATOM 643 N N . VAL A 1 88 ? 12.876 1.678 -3.039 1.00 93.62 88 VAL A N 1
ATOM 644 C CA . VAL A 1 88 ? 11.766 1.541 -2.086 1.00 93.62 88 VAL A CA 1
ATOM 645 C C . VAL A 1 88 ? 10.873 0.335 -2.413 1.00 93.62 88 VAL A C 1
ATOM 647 O O . VAL A 1 88 ? 10.431 -0.373 -1.499 1.00 93.62 88 VAL A O 1
ATOM 650 N N . ILE A 1 89 ? 10.602 0.095 -3.699 1.00 96.31 89 ILE A N 1
ATOM 651 C CA . ILE A 1 89 ? 9.795 -1.044 -4.157 1.00 96.31 89 ILE A CA 1
ATOM 652 C C . ILE A 1 89 ? 10.582 -2.355 -4.083 1.00 96.31 89 ILE A C 1
ATOM 654 O O . ILE A 1 89 ? 10.033 -3.353 -3.621 1.00 96.31 89 ILE A O 1
ATOM 658 N N . LEU A 1 90 ? 11.866 -2.360 -4.447 1.00 95.44 90 LEU A N 1
ATOM 659 C CA . LEU A 1 90 ? 12.749 -3.524 -4.326 1.00 95.44 90 LEU A CA 1
ATOM 660 C C . LEU A 1 90 ? 12.852 -4.005 -2.876 1.00 95.44 90 LEU A C 1
ATOM 662 O O . LEU A 1 90 ? 12.677 -5.193 -2.615 1.00 95.44 90 LEU A O 1
ATOM 666 N N . ASP A 1 91 ? 13.035 -3.090 -1.923 1.00 93.81 91 ASP A N 1
ATOM 667 C CA . ASP A 1 91 ? 13.095 -3.436 -0.500 1.00 93.81 91 ASP A CA 1
ATOM 668 C C . ASP A 1 91 ? 11.764 -4.015 0.005 1.00 93.81 91 ASP A C 1
ATOM 670 O O . ASP A 1 91 ? 11.727 -4.878 0.886 1.00 93.81 91 ASP A O 1
ATOM 674 N N . LEU A 1 92 ? 10.627 -3.526 -0.503 1.00 94.56 92 LEU A N 1
ATOM 675 C CA . LEU A 1 92 ? 9.323 -4.116 -0.193 1.00 94.56 92 LEU A CA 1
ATOM 676 C C . LEU A 1 92 ? 9.175 -5.505 -0.830 1.00 94.56 92 LEU A C 1
ATOM 678 O O . LEU A 1 92 ? 8.746 -6.435 -0.147 1.00 94.56 92 LEU A O 1
ATOM 682 N N . ARG A 1 93 ? 9.577 -5.668 -2.094 1.00 94.81 93 ARG A N 1
ATOM 683 C CA . ARG A 1 93 ? 9.571 -6.956 -2.794 1.00 94.81 93 ARG A CA 1
ATOM 684 C C . ARG A 1 93 ? 10.376 -8.000 -2.033 1.00 94.81 93 ARG A C 1
ATOM 686 O O . ARG A 1 93 ? 9.854 -9.081 -1.800 1.00 94.81 93 ARG A O 1
ATOM 693 N N . ASP A 1 94 ? 11.596 -7.684 -1.610 1.00 93.19 94 ASP A N 1
ATOM 694 C CA . ASP A 1 94 ? 12.466 -8.640 -0.916 1.00 93.19 94 ASP A CA 1
ATOM 695 C C . ASP A 1 94 ? 11.830 -9.134 0.396 1.00 93.19 94 ASP A C 1
ATOM 697 O O . ASP A 1 94 ? 11.833 -10.330 0.698 1.00 93.19 94 ASP A O 1
ATOM 701 N N . ARG A 1 95 ? 11.189 -8.228 1.145 1.00 92.44 95 ARG A N 1
ATOM 702 C CA . ARG A 1 95 ? 10.433 -8.583 2.355 1.00 92.44 95 ARG A CA 1
ATOM 703 C C . ARG A 1 95 ? 9.196 -9.432 2.044 1.00 92.44 95 ARG A C 1
ATOM 705 O O . ARG A 1 95 ? 8.902 -10.360 2.793 1.00 92.44 95 ARG A O 1
ATOM 712 N N . LEU A 1 96 ? 8.489 -9.149 0.948 1.00 92.50 96 LEU A N 1
ATOM 713 C CA . LEU A 1 96 ? 7.324 -9.926 0.513 1.00 92.50 96 LEU A CA 1
ATOM 714 C C . LEU A 1 96 ? 7.710 -11.324 0.018 1.00 92.50 96 LEU A C 1
ATOM 716 O O . LEU A 1 96 ? 7.053 -12.283 0.404 1.00 92.50 96 LEU A O 1
ATOM 720 N N . VAL A 1 97 ? 8.796 -11.461 -0.750 1.00 92.12 97 VAL A N 1
ATOM 721 C CA . VAL A 1 97 ? 9.359 -12.761 -1.163 1.00 92.12 97 VAL A CA 1
ATOM 722 C C . VAL A 1 97 ? 9.656 -13.623 0.062 1.00 92.12 97 VAL A C 1
ATOM 724 O O . VAL A 1 97 ? 9.327 -14.806 0.088 1.00 92.12 97 VAL A O 1
ATOM 727 N N . HIS A 1 98 ? 10.233 -13.026 1.108 1.00 89.88 98 HIS A N 1
ATOM 728 C CA . HIS A 1 98 ? 10.495 -13.737 2.355 1.00 89.88 98 HIS A CA 1
ATOM 729 C C . HIS A 1 98 ? 9.209 -14.108 3.117 1.00 89.88 98 HIS A C 1
ATOM 731 O O . HIS A 1 98 ? 9.123 -15.189 3.697 1.00 89.88 98 HIS A O 1
ATOM 737 N N . ALA A 1 99 ? 8.202 -13.230 3.108 1.00 88.81 99 ALA A N 1
ATOM 738 C CA . ALA A 1 99 ? 6.927 -13.440 3.793 1.00 88.81 99 ALA A CA 1
ATOM 739 C C . ALA A 1 99 ? 5.977 -14.424 3.094 1.00 88.81 99 ALA A C 1
ATOM 741 O O . ALA A 1 99 ? 5.079 -14.966 3.740 1.00 88.81 99 ALA A O 1
ATOM 742 N N . LEU A 1 100 ? 6.154 -14.646 1.792 1.00 88.50 100 LEU A N 1
ATOM 743 C CA . LEU A 1 100 ? 5.247 -15.410 0.937 1.00 88.50 100 LEU A CA 1
ATOM 744 C C . LEU A 1 100 ? 6.007 -16.522 0.196 1.00 88.50 100 LEU A C 1
ATOM 746 O O . LEU A 1 100 ? 6.130 -16.473 -1.031 1.00 88.50 100 LEU A O 1
ATOM 750 N N . PRO A 1 101 ? 6.521 -17.542 0.909 1.00 85.00 101 PRO A N 1
ATOM 751 C CA . PRO A 1 101 ? 7.205 -18.647 0.254 1.00 85.00 101 PRO A CA 1
ATOM 752 C C . PRO A 1 101 ? 6.258 -19.360 -0.721 1.00 85.00 101 PRO A C 1
ATOM 754 O O . PRO A 1 101 ? 5.119 -19.678 -0.377 1.00 85.00 101 PRO A O 1
ATOM 757 N N . GLY A 1 102 ? 6.741 -19.610 -1.939 1.00 86.81 102 GLY A N 1
ATOM 758 C CA . GLY A 1 102 ? 5.980 -20.269 -3.005 1.00 86.81 102 GLY A CA 1
ATOM 759 C C . GLY A 1 102 ? 5.112 -19.342 -3.864 1.00 86.81 102 GLY A C 1
ATOM 760 O O . GLY A 1 102 ? 4.541 -19.813 -4.840 1.00 86.81 102 GLY A O 1
ATOM 761 N N . ALA A 1 103 ? 5.027 -18.044 -3.553 1.00 91.19 103 ALA A N 1
ATOM 762 C CA . ALA A 1 103 ? 4.393 -17.065 -4.435 1.00 91.19 103 ALA A CA 1
ATOM 763 C C . ALA A 1 103 ? 5.400 -16.491 -5.446 1.00 91.19 103 ALA A C 1
ATOM 765 O O . ALA A 1 103 ? 6.575 -16.298 -5.120 1.00 91.19 103 ALA A O 1
ATOM 766 N N . SER A 1 104 ? 4.939 -16.150 -6.652 1.00 92.19 104 SER A N 1
ATOM 767 C CA . SER A 1 104 ? 5.707 -15.278 -7.544 1.00 92.19 104 SER A CA 1
ATOM 768 C C . SER A 1 104 ? 5.527 -13.831 -7.088 1.00 92.19 104 SER A C 1
ATOM 770 O O . SER A 1 104 ? 4.412 -13.417 -6.780 1.00 92.19 104 SER A O 1
ATOM 772 N N . VAL A 1 105 ? 6.615 -13.063 -7.017 1.00 94.44 105 VAL A N 1
ATOM 773 C CA . VAL A 1 105 ? 6.597 -11.657 -6.585 1.00 94.44 105 VAL A CA 1
ATOM 774 C C . VAL A 1 105 ? 7.392 -10.832 -7.591 1.00 94.44 105 VAL A C 1
ATOM 776 O O . VAL A 1 105 ? 8.628 -10.786 -7.555 1.00 94.44 105 VAL A O 1
ATOM 779 N N . ASP A 1 106 ? 6.672 -10.181 -8.498 1.00 94.88 106 ASP A N 1
ATOM 780 C CA . ASP A 1 106 ? 7.240 -9.442 -9.622 1.00 94.88 106 ASP A CA 1
ATOM 781 C C . ASP A 1 106 ? 6.937 -7.950 -9.488 1.00 94.88 106 ASP A C 1
ATOM 783 O O . ASP A 1 106 ? 5.869 -7.560 -9.028 1.00 94.88 106 ASP A O 1
ATOM 787 N N . MET A 1 107 ? 7.872 -7.097 -9.901 1.00 96.50 107 MET A N 1
ATOM 788 C CA . MET A 1 107 ? 7.612 -5.663 -10.033 1.00 96.50 1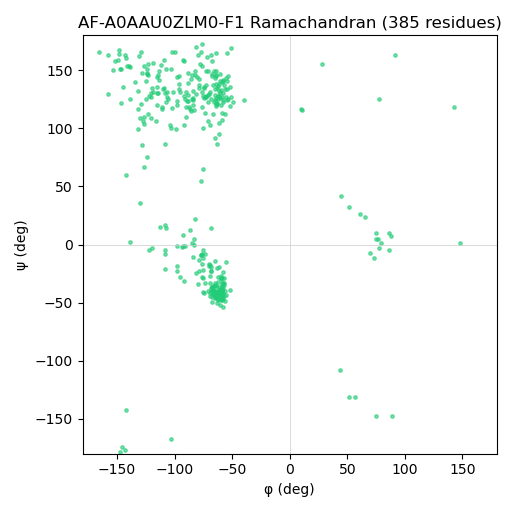07 MET A CA 1
ATOM 789 C C . MET A 1 107 ? 7.106 -5.385 -11.444 1.00 96.50 107 MET A C 1
ATOM 791 O O . MET A 1 107 ? 7.732 -5.833 -12.406 1.00 96.50 107 MET A O 1
ATOM 795 N N . GLN A 1 108 ? 6.012 -4.642 -11.578 1.00 96.31 108 GLN A N 1
ATOM 796 C CA . GLN A 1 108 ? 5.422 -4.315 -12.872 1.00 96.31 108 GLN A CA 1
ATOM 797 C C . GLN A 1 108 ? 5.046 -2.838 -12.962 1.00 96.31 108 GLN A C 1
ATOM 799 O O . GLN A 1 108 ? 4.522 -2.238 -12.023 1.00 96.31 108 GLN A O 1
ATOM 804 N N . ILE A 1 109 ? 5.302 -2.254 -14.124 1.00 94.94 109 ILE A N 1
ATOM 805 C CA . ILE A 1 109 ? 4.869 -0.913 -14.497 1.00 94.94 109 ILE A CA 1
ATOM 806 C C . ILE A 1 109 ? 4.423 -0.945 -15.952 1.00 94.94 109 ILE A C 1
ATOM 808 O O . ILE A 1 109 ? 4.875 -1.781 -16.732 1.00 94.94 109 ILE A O 1
ATOM 812 N N . ASP A 1 110 ? 3.534 -0.034 -16.327 1.00 91.25 110 ASP A N 1
ATOM 813 C CA . ASP A 1 110 ? 3.134 0.055 -17.718 1.00 91.25 110 ASP A CA 1
ATOM 814 C C . ASP A 1 110 ? 4.340 0.398 -18.608 1.00 91.25 110 ASP A C 1
ATOM 816 O O . ASP A 1 110 ? 5.074 1.360 -18.358 1.00 91.25 110 ASP A O 1
ATOM 820 N N . ALA A 1 111 ? 4.547 -0.405 -19.653 1.00 90.06 111 ALA A N 1
ATOM 821 C CA . ALA A 1 111 ? 5.681 -0.286 -20.552 1.00 90.06 111 ALA A CA 1
ATOM 822 C C . ALA A 1 111 ? 5.757 1.093 -21.231 1.00 90.06 111 ALA A C 1
ATOM 824 O O . ALA A 1 111 ? 6.858 1.562 -21.538 1.00 90.06 111 ALA A O 1
ATOM 825 N N . HIS A 1 112 ? 4.618 1.771 -21.431 1.00 90.94 112 HIS A N 1
ATOM 826 C CA . HIS A 1 112 ? 4.606 3.113 -22.022 1.00 90.94 112 HIS A CA 1
ATOM 827 C C . HIS A 1 112 ? 5.220 4.183 -21.107 1.00 90.94 112 HIS A C 1
ATOM 829 O O . HIS A 1 112 ? 5.643 5.229 -21.598 1.00 90.94 112 HIS A O 1
ATOM 835 N N . LEU A 1 113 ? 5.331 3.922 -19.799 1.00 91.94 113 LEU A N 1
ATOM 836 C CA . LEU A 1 113 ? 5.921 4.837 -18.814 1.00 91.94 113 LEU A CA 1
ATOM 837 C C . LEU A 1 113 ? 7.456 4.755 -18.751 1.00 91.94 113 LEU A C 1
ATOM 839 O O . LEU A 1 113 ? 8.083 5.406 -17.910 1.00 91.94 113 LEU A O 1
ATOM 843 N N . ALA A 1 114 ? 8.091 3.974 -19.630 1.00 92.12 114 ALA A N 1
ATOM 844 C CA . ALA A 1 114 ? 9.546 3.907 -19.722 1.00 92.12 114 ALA A CA 1
ATOM 845 C C . ALA A 1 114 ? 10.152 5.292 -20.006 1.00 92.12 114 ALA A C 1
ATOM 847 O O . ALA A 1 114 ? 9.857 5.908 -21.029 1.00 92.12 114 ALA A O 1
ATOM 848 N N . GLY A 1 115 ? 11.047 5.763 -19.134 1.00 92.38 115 GLY A N 1
ATOM 849 C CA . GLY A 1 115 ? 11.693 7.070 -19.282 1.00 92.38 115 GLY A CA 1
ATOM 850 C C . GLY A 1 115 ? 10.821 8.273 -18.943 1.00 92.38 115 GLY A C 1
ATOM 851 O O . GLY A 1 115 ? 11.256 9.404 -19.147 1.00 92.38 115 GLY A O 1
ATOM 852 N N . GLN A 1 116 ? 9.606 8.038 -18.451 1.00 93.56 1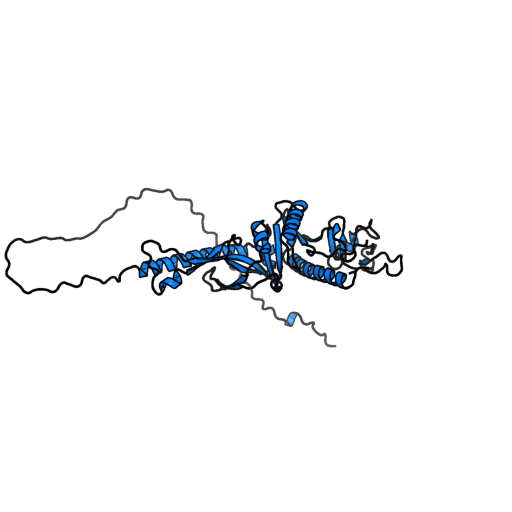16 GLN A N 1
ATOM 853 C CA . GLN A 1 116 ? 8.741 9.085 -17.934 1.00 93.56 116 GLN A CA 1
ATOM 854 C C . GLN A 1 116 ? 8.937 9.235 -16.427 1.00 93.56 116 GLN A C 1
ATOM 856 O O . GLN A 1 116 ? 9.368 8.311 -15.733 1.00 93.56 116 GLN A O 1
ATOM 861 N N . ARG A 1 117 ? 8.569 10.403 -15.893 1.00 90.88 117 ARG A N 1
ATOM 862 C CA . ARG A 1 117 ? 8.410 10.554 -14.447 1.00 90.88 117 ARG A CA 1
ATOM 863 C C . ARG A 1 117 ? 7.188 9.762 -14.001 1.00 90.88 117 ARG A C 1
ATOM 865 O O . ARG A 1 117 ? 6.120 9.892 -14.586 1.00 90.88 117 ARG A O 1
ATOM 872 N N . TRP A 1 118 ? 7.356 8.964 -12.959 1.00 92.06 118 TRP A N 1
ATOM 873 C CA . TRP A 1 118 ? 6.290 8.120 -12.450 1.00 92.06 118 TRP A CA 1
ATOM 874 C C . TRP A 1 118 ? 5.458 8.848 -11.399 1.00 92.06 118 TRP A C 1
ATOM 876 O O . TRP A 1 118 ? 5.979 9.275 -10.365 1.00 92.06 118 TRP A O 1
ATOM 886 N N . ASP A 1 119 ? 4.152 8.940 -11.632 1.00 90.25 119 ASP A N 1
ATOM 887 C CA . ASP A 1 119 ? 3.208 9.376 -10.599 1.00 90.25 119 ASP A CA 1
ATOM 888 C C . ASP A 1 119 ? 3.103 8.325 -9.488 1.00 90.25 119 ASP A C 1
ATOM 890 O O . ASP A 1 119 ? 3.105 8.651 -8.298 1.00 90.25 119 ASP A O 1
ATOM 894 N N . LEU A 1 120 ? 3.099 7.050 -9.888 1.00 93.44 120 LEU A N 1
ATOM 895 C CA . LEU A 1 120 ? 3.164 5.886 -9.015 1.00 93.44 120 LEU A CA 1
ATOM 896 C C . LEU A 1 120 ? 4.396 5.044 -9.359 1.00 93.44 120 LEU A C 1
ATOM 898 O O . LEU A 1 120 ? 4.585 4.725 -10.534 1.00 93.44 120 LEU A O 1
ATOM 902 N N . PRO A 1 121 ? 5.214 4.657 -8.363 1.00 95.38 121 PRO A N 1
ATOM 903 C CA . PRO A 1 121 ? 6.264 3.663 -8.563 1.00 95.38 121 PRO A CA 1
ATOM 904 C C . PRO A 1 121 ? 5.717 2.350 -9.155 1.00 95.38 121 PRO A C 1
ATOM 906 O O . PRO A 1 121 ? 4.510 2.108 -9.083 1.00 95.38 121 PRO A O 1
ATOM 909 N N . PRO A 1 122 ? 6.583 1.464 -9.685 1.00 96.81 122 PRO A N 1
ATOM 910 C CA . PRO A 1 122 ? 6.169 0.131 -10.105 1.00 96.81 122 PRO A CA 1
ATOM 911 C C . PRO A 1 122 ? 5.415 -0.601 -8.991 1.00 96.81 122 PRO A C 1
ATOM 913 O O . PRO A 1 122 ? 5.842 -0.603 -7.834 1.00 96.81 122 PRO A O 1
ATOM 916 N N . ALA A 1 123 ? 4.313 -1.245 -9.351 1.00 97.69 123 ALA A N 1
ATOM 917 C CA . ALA A 1 123 ? 3.540 -2.055 -8.426 1.00 97.69 123 ALA A CA 1
ATOM 918 C C . ALA A 1 123 ? 4.210 -3.410 -8.214 1.00 97.69 123 ALA A C 1
ATOM 920 O O . ALA A 1 123 ? 4.930 -3.909 -9.082 1.00 97.69 123 ALA A O 1
ATOM 921 N N . ILE A 1 124 ? 3.934 -4.040 -7.078 1.00 97.50 124 ILE A N 1
ATOM 922 C CA . ILE A 1 124 ? 4.326 -5.426 -6.832 1.00 97.50 124 ILE A CA 1
ATOM 923 C C . ILE A 1 124 ? 3.123 -6.310 -7.128 1.00 97.50 124 ILE A C 1
ATOM 925 O O . ILE A 1 124 ? 2.076 -6.180 -6.497 1.00 97.50 124 ILE A O 1
ATOM 929 N N . VAL A 1 125 ? 3.282 -7.219 -8.079 1.00 96.94 125 VAL A N 1
ATOM 930 C CA . VAL A 1 125 ? 2.279 -8.209 -8.452 1.00 96.94 125 VAL A CA 1
ATOM 931 C C . VAL A 1 125 ? 2.684 -9.539 -7.844 1.00 96.94 125 VAL A C 1
ATOM 933 O O . VAL A 1 125 ? 3.739 -10.093 -8.160 1.00 96.94 125 VAL A O 1
ATOM 936 N N . ILE A 1 126 ? 1.837 -10.039 -6.954 1.00 95.06 126 ILE A N 1
ATOM 937 C CA . ILE A 1 126 ? 2.012 -11.314 -6.280 1.00 95.06 126 ILE A CA 1
ATOM 938 C C . ILE A 1 126 ? 1.024 -12.305 -6.877 1.00 95.06 126 ILE A C 1
ATOM 940 O O . ILE A 1 126 ? -0.179 -12.037 -6.900 1.00 95.06 126 ILE A O 1
ATOM 944 N N . ARG A 1 127 ? 1.518 -13.460 -7.325 1.00 93.12 127 ARG A N 1
ATOM 945 C CA . ARG A 1 127 ? 0.672 -14.569 -7.778 1.00 93.12 127 ARG A CA 1
ATOM 946 C C . ARG A 1 127 ? 0.925 -15.791 -6.917 1.00 93.12 127 ARG A C 1
ATOM 948 O O . ARG A 1 127 ? 2.073 -16.161 -6.668 1.00 93.12 127 ARG A O 1
ATOM 955 N N . ARG A 1 128 ? -0.153 -16.404 -6.444 1.00 89.38 128 ARG A N 1
ATOM 956 C CA . ARG A 1 128 ? -0.117 -17.644 -5.672 1.00 89.38 128 ARG A CA 1
ATOM 957 C C . ARG A 1 128 ? -1.362 -18.439 -6.010 1.00 89.38 128 ARG A C 1
ATOM 959 O O . ARG A 1 128 ? -2.465 -17.933 -5.813 1.00 89.38 128 ARG A O 1
ATOM 966 N N . ASP A 1 129 ? -1.169 -19.658 -6.500 1.00 87.38 129 ASP A N 1
ATOM 967 C CA . ASP A 1 129 ? -2.255 -20.480 -7.033 1.00 87.38 129 ASP A CA 1
ATOM 968 C C . ASP A 1 129 ? -3.054 -19.660 -8.075 1.00 87.38 129 ASP A C 1
ATOM 970 O O . ASP A 1 129 ? -2.449 -18.979 -8.905 1.00 87.38 129 ASP A O 1
ATOM 974 N N . ASP A 1 130 ? -4.385 -19.637 -7.991 1.00 86.81 130 ASP A N 1
ATOM 975 C CA . ASP A 1 130 ? -5.250 -18.858 -8.894 1.00 86.81 130 ASP A CA 1
ATOM 976 C C . ASP A 1 130 ? -5.485 -17.403 -8.435 1.00 86.81 130 ASP A C 1
ATOM 978 O O . ASP A 1 130 ? -6.385 -16.718 -8.922 1.00 86.81 130 ASP A O 1
ATOM 982 N N . GLN A 1 131 ? -4.718 -16.913 -7.457 1.00 89.81 131 GLN A N 1
ATOM 983 C CA . GLN A 1 131 ? -4.949 -15.611 -6.834 1.00 89.81 131 GLN A CA 1
ATOM 984 C C . GLN A 1 131 ? -3.888 -14.590 -7.227 1.00 89.81 131 GLN A C 1
ATOM 986 O O . GLN A 1 131 ? -2.683 -14.846 -7.147 1.00 89.81 131 GLN A O 1
ATOM 991 N N . VAL A 1 132 ? -4.356 -13.389 -7.569 1.00 93.38 132 VAL A N 1
ATOM 992 C CA . VAL A 1 132 ? -3.514 -12.229 -7.861 1.00 93.38 132 VAL A CA 1
ATOM 993 C C . VAL A 1 132 ? -3.742 -11.149 -6.809 1.00 93.38 132 VAL A C 1
ATOM 995 O O . VAL A 1 132 ? -4.876 -10.772 -6.500 1.00 93.38 132 VAL A O 1
ATOM 998 N N . LEU A 1 133 ? -2.638 -10.644 -6.271 1.00 94.19 133 LEU A N 1
ATOM 999 C CA . LEU A 1 133 ? -2.587 -9.481 -5.401 1.00 94.19 133 LEU A CA 1
ATOM 1000 C C . LEU A 1 133 ? -1.695 -8.425 -6.049 1.00 94.19 133 LEU A C 1
ATOM 1002 O O . LEU A 1 133 ? -0.536 -8.691 -6.357 1.00 94.19 133 LEU A O 1
ATOM 1006 N N . VAL A 1 134 ? -2.214 -7.212 -6.197 1.00 96.69 134 VAL A N 1
ATOM 1007 C CA . VAL A 1 134 ? -1.430 -6.042 -6.596 1.00 96.69 134 VAL A CA 1
ATOM 1008 C C . VAL A 1 134 ? -1.221 -5.145 -5.387 1.00 96.69 134 VAL A C 1
ATOM 1010 O O . VAL A 1 134 ? -2.184 -4.743 -4.733 1.00 96.69 134 VAL A O 1
ATOM 1013 N N . VAL A 1 135 ? 0.040 -4.838 -5.092 1.00 97.00 135 VAL A N 1
ATOM 1014 C CA . VAL A 1 135 ? 0.452 -3.925 -4.026 1.00 97.00 135 VAL A CA 1
ATOM 1015 C C . 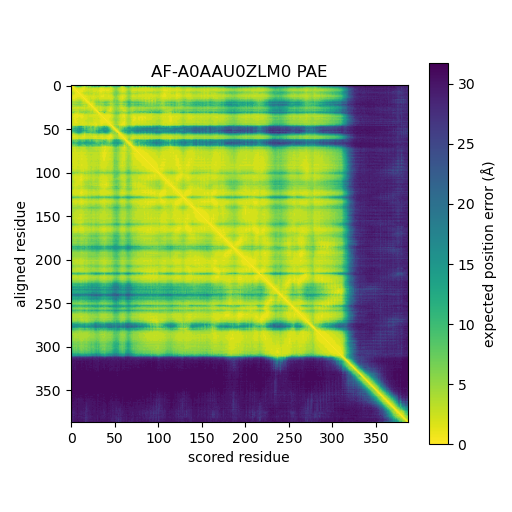VAL A 1 135 ? 1.046 -2.665 -4.642 1.00 97.00 135 VAL A C 1
ATOM 1017 O O . VAL A 1 135 ? 2.094 -2.702 -5.287 1.00 97.00 135 VAL A O 1
ATOM 1020 N N . GLU A 1 136 ? 0.390 -1.544 -4.391 1.00 97.44 136 GLU A N 1
ATOM 1021 C CA . GLU A 1 136 ? 0.845 -0.203 -4.731 1.00 97.44 136 GLU A CA 1
ATOM 1022 C C . GLU A 1 136 ? 1.528 0.427 -3.513 1.00 97.44 136 GLU A C 1
ATOM 1024 O O . GLU A 1 136 ? 1.023 0.328 -2.392 1.00 97.44 136 GLU A O 1
ATOM 1029 N N . ARG A 1 137 ? 2.654 1.121 -3.714 1.00 96.06 137 ARG A N 1
ATOM 1030 C CA . ARG A 1 137 ? 3.326 1.897 -2.657 1.00 96.06 137 ARG A CA 1
ATOM 1031 C C . ARG A 1 137 ? 3.597 3.324 -3.139 1.00 96.06 137 ARG A C 1
ATOM 1033 O O . ARG A 1 137 ? 4.678 3.604 -3.660 1.00 96.06 137 ARG A O 1
ATOM 1040 N N . PRO A 1 138 ? 2.618 4.234 -2.999 1.00 95.06 138 PRO A N 1
ATOM 1041 C CA . PRO A 1 138 ? 2.793 5.629 -3.379 1.00 95.06 138 PRO A CA 1
ATOM 1042 C C . PRO A 1 138 ? 3.909 6.286 -2.556 1.00 95.06 138 PRO A C 1
ATOM 1044 O O . PRO A 1 138 ? 3.923 6.192 -1.332 1.00 95.06 138 PRO A O 1
ATOM 1047 N N . ARG A 1 139 ? 4.830 6.996 -3.214 1.00 92.62 139 ARG A N 1
ATOM 1048 C CA . ARG A 1 139 ? 5.840 7.840 -2.539 1.00 92.62 139 ARG A CA 1
ATOM 1049 C C . ARG A 1 139 ? 5.439 9.316 -2.488 1.00 92.62 139 ARG A C 1
ATOM 1051 O O . ARG A 1 139 ? 6.000 10.098 -1.733 1.00 92.62 139 ARG A O 1
ATOM 1058 N N . ARG A 1 140 ? 4.492 9.709 -3.334 1.00 90.25 140 ARG A N 1
ATOM 1059 C CA . ARG A 1 140 ? 4.029 11.087 -3.511 1.00 90.25 140 ARG A CA 1
ATOM 1060 C C . ARG A 1 140 ? 2.540 11.154 -3.152 1.00 90.25 140 ARG A C 1
ATOM 1062 O O . ARG A 1 140 ? 1.867 10.122 -3.241 1.00 90.25 140 ARG A O 1
ATOM 1069 N N . PRO A 1 141 ? 2.006 12.332 -2.777 1.00 89.81 141 PRO A N 1
ATOM 1070 C CA . PRO A 1 141 ? 0.579 12.500 -2.540 1.00 89.81 141 PRO A CA 1
ATOM 1071 C C . PRO A 1 141 ? -0.247 12.001 -3.725 1.00 89.81 141 PRO A C 1
ATOM 1073 O O . PRO A 1 141 ? -0.118 12.484 -4.849 1.00 89.81 141 PRO A O 1
ATOM 1076 N N . LEU A 1 142 ? -1.092 11.011 -3.459 1.00 92.12 142 LEU A N 1
ATOM 1077 C CA . LEU A 1 142 ? -1.945 10.407 -4.468 1.00 92.12 142 LEU A CA 1
ATOM 1078 C C . LEU A 1 142 ? -3.151 11.310 -4.730 1.00 92.12 142 LEU A C 1
ATOM 1080 O O . LEU A 1 142 ? -3.760 11.806 -3.784 1.00 92.12 142 LEU A O 1
ATOM 1084 N N . THR A 1 143 ? -3.529 11.495 -5.995 1.00 92.62 143 THR A N 1
ATOM 1085 C CA . THR A 1 143 ? -4.781 12.178 -6.355 1.00 92.62 143 THR A CA 1
ATOM 1086 C C . THR A 1 143 ? -5.924 11.174 -6.520 1.00 92.62 143 THR A C 1
ATOM 1088 O O . THR A 1 143 ? -5.698 9.996 -6.802 1.00 92.62 143 THR A O 1
ATOM 1091 N N . LYS A 1 144 ? -7.173 11.643 -6.399 1.00 93.19 144 LYS A N 1
ATOM 1092 C CA . LYS A 1 144 ? -8.366 10.810 -6.635 1.00 93.19 144 LYS A CA 1
ATOM 1093 C C . LYS A 1 144 ? -8.402 10.233 -8.055 1.00 93.19 144 LYS A C 1
ATOM 1095 O O . LYS A 1 144 ? -8.753 9.072 -8.228 1.00 93.19 144 LYS A O 1
ATOM 1100 N N . ALA A 1 145 ? -8.018 11.034 -9.052 1.00 92.69 145 ALA A N 1
ATOM 1101 C CA . ALA A 1 145 ? -8.010 10.627 -10.454 1.00 92.69 145 ALA A CA 1
ATOM 1102 C C . ALA A 1 145 ? -6.951 9.548 -10.724 1.00 92.69 145 ALA A C 1
ATOM 1104 O O . ALA A 1 145 ? -7.259 8.531 -11.340 1.00 92.69 145 ALA A O 1
ATOM 1105 N N . THR A 1 146 ? -5.734 9.724 -10.197 1.00 93.00 146 THR A N 1
ATOM 1106 C CA . THR A 1 146 ? -4.656 8.729 -10.318 1.00 93.00 146 THR A CA 1
ATOM 1107 C C . THR A 1 146 ? -5.042 7.410 -9.644 1.00 93.00 146 THR A C 1
ATOM 1109 O O . THR A 1 146 ? -4.845 6.346 -10.225 1.00 93.00 146 THR A O 1
ATOM 1112 N N . ALA A 1 147 ? -5.630 7.470 -8.444 1.00 94.25 147 ALA A N 1
ATOM 1113 C CA . ALA A 1 147 ? -6.106 6.291 -7.722 1.00 94.25 147 ALA A CA 1
ATOM 1114 C C . ALA A 1 147 ? -7.169 5.513 -8.518 1.00 94.25 147 ALA A C 1
ATOM 1116 O O . ALA A 1 147 ? -7.085 4.291 -8.641 1.00 94.25 147 ALA A O 1
ATOM 1117 N N . GLU A 1 148 ? -8.142 6.226 -9.090 1.00 94.44 148 GLU A N 1
ATOM 1118 C CA . GLU A 1 148 ? -9.229 5.628 -9.867 1.00 94.44 148 GLU A CA 1
ATOM 1119 C C . GLU A 1 148 ? -8.727 5.004 -11.174 1.00 94.44 148 GLU A C 1
ATOM 1121 O O . GLU A 1 148 ? -8.991 3.830 -11.438 1.00 94.44 148 GLU A O 1
ATOM 1126 N N . ALA A 1 149 ? -7.931 5.747 -11.950 1.00 93.50 149 ALA A N 1
ATOM 1127 C CA . ALA A 1 149 ? -7.337 5.247 -13.188 1.00 93.50 149 ALA A CA 1
ATOM 1128 C C . ALA A 1 149 ? -6.486 3.997 -12.930 1.00 93.50 149 ALA A C 1
ATOM 1130 O O . ALA A 1 149 ? -6.580 3.005 -13.659 1.00 93.50 149 ALA A O 1
ATOM 1131 N N . ARG A 1 150 ? -5.700 4.002 -11.845 1.00 94.44 150 ARG A N 1
ATOM 1132 C CA . ARG A 1 150 ? -4.874 2.853 -11.477 1.00 94.44 150 ARG A CA 1
ATOM 1133 C C . ARG A 1 150 ? -5.712 1.646 -11.072 1.00 94.44 150 ARG A C 1
ATOM 1135 O O . ARG A 1 150 ? -5.412 0.531 -11.492 1.00 94.44 150 ARG A O 1
ATOM 1142 N N . ARG A 1 151 ? -6.782 1.848 -10.300 1.00 94.19 151 ARG A N 1
ATOM 1143 C CA . ARG A 1 151 ? -7.722 0.780 -9.932 1.00 94.19 151 ARG A CA 1
ATOM 1144 C C . ARG A 1 151 ? -8.354 0.143 -11.168 1.00 94.19 151 ARG A C 1
ATOM 1146 O O . ARG A 1 151 ? -8.388 -1.084 -11.252 1.00 94.19 151 ARG A O 1
ATOM 1153 N N . GLN A 1 152 ? -8.802 0.954 -12.125 1.00 93.94 152 GLN A N 1
ATOM 1154 C CA . GLN A 1 152 ? -9.381 0.456 -13.371 1.00 93.94 152 GLN A CA 1
ATOM 1155 C C . GLN A 1 152 ? -8.360 -0.336 -14.195 1.00 93.94 152 GLN A C 1
ATOM 1157 O O . GLN A 1 152 ? -8.677 -1.414 -14.698 1.00 93.94 152 GLN A O 1
ATOM 1162 N N . HIS A 1 153 ? -7.121 0.154 -14.285 1.00 93.31 153 HIS A N 1
ATOM 1163 C CA . HIS A 1 153 ? -6.034 -0.553 -14.959 1.00 93.31 153 HIS A CA 1
ATOM 1164 C C . HIS A 1 153 ? -5.760 -1.924 -14.321 1.00 93.31 153 HIS A C 1
ATOM 1166 O O . HIS A 1 153 ? -5.713 -2.923 -15.030 1.00 93.31 153 HIS A O 1
ATOM 1172 N N . VAL A 1 154 ? -5.653 -1.998 -12.988 1.00 94.69 154 VAL A N 1
ATOM 1173 C CA . VAL A 1 154 ? -5.431 -3.262 -12.261 1.00 94.69 154 VAL A CA 1
ATOM 1174 C C . VAL A 1 154 ? -6.551 -4.268 -12.529 1.00 94.69 154 VAL A C 1
ATOM 1176 O O . VAL A 1 154 ? -6.272 -5.424 -12.836 1.00 94.69 154 VAL A O 1
ATOM 1179 N N . ARG A 1 155 ? -7.817 -3.840 -12.480 1.00 94.31 155 ARG A N 1
ATOM 1180 C CA . ARG A 1 155 ? -8.953 -4.725 -12.786 1.00 94.31 155 ARG A CA 1
ATOM 1181 C C . ARG A 1 155 ? -8.947 -5.203 -14.232 1.00 94.31 155 ARG A C 1
ATOM 1183 O O . ARG A 1 155 ? -9.195 -6.373 -14.485 1.00 94.31 155 ARG A O 1
ATOM 1190 N N . THR A 1 156 ? -8.608 -4.319 -15.166 1.00 94.44 156 THR A N 1
ATOM 1191 C CA . THR A 1 156 ? -8.517 -4.667 -16.591 1.00 94.44 156 THR A CA 1
ATOM 1192 C C . THR A 1 156 ? -7.388 -5.670 -16.850 1.00 94.44 156 THR A C 1
ATOM 1194 O O . THR A 1 156 ? -7.561 -6.595 -17.634 1.00 94.44 156 THR A O 1
ATOM 1197 N N . ALA A 1 157 ? -6.243 -5.512 -16.179 1.00 92.88 157 ALA A N 1
ATOM 1198 C CA . ALA A 1 157 ? -5.063 -6.346 -16.394 1.00 92.88 157 ALA A CA 1
ATOM 1199 C C . ALA A 1 157 ? -5.130 -7.716 -15.694 1.00 92.88 157 ALA A C 1
ATOM 1201 O O . ALA A 1 157 ? -4.602 -8.692 -16.222 1.00 92.88 157 ALA A O 1
ATOM 1202 N N . TYR A 1 158 ? -5.751 -7.798 -14.512 1.00 93.44 158 TYR A N 1
ATOM 1203 C CA . TYR A 1 158 ? -5.711 -9.000 -13.663 1.00 93.44 158 TYR A CA 1
ATOM 1204 C C . TYR A 1 158 ? -7.092 -9.580 -13.322 1.00 93.44 158 TYR A C 1
ATOM 1206 O O . TYR A 1 158 ? -7.178 -10.644 -12.714 1.00 93.44 158 TYR A O 1
ATOM 1214 N N . GLY A 1 159 ? -8.174 -8.911 -13.720 1.00 92.88 159 GLY A N 1
ATOM 1215 C CA . GLY A 1 159 ? -9.553 -9.317 -13.456 1.00 92.88 159 GLY A CA 1
ATOM 1216 C C . GLY A 1 159 ? -10.140 -8.734 -12.167 1.00 92.88 159 GLY A C 1
ATOM 1217 O O . GLY A 1 159 ? -9.430 -8.279 -11.265 1.00 92.88 159 GLY A O 1
ATOM 1218 N N . ASP A 1 160 ? -11.470 -8.783 -12.063 1.00 89.06 160 ASP A N 1
ATOM 1219 C CA . ASP A 1 160 ? -12.242 -8.125 -10.996 1.00 89.06 160 ASP A CA 1
ATOM 1220 C C . ASP A 1 160 ? -12.045 -8.722 -9.598 1.00 89.06 160 ASP A C 1
ATOM 1222 O O . ASP A 1 160 ? -12.264 -8.038 -8.599 1.00 89.06 160 ASP A O 1
ATOM 1226 N N . GLN A 1 161 ? -11.613 -9.984 -9.511 1.00 87.56 161 GLN A N 1
ATOM 1227 C CA . GLN A 1 161 ? -11.359 -10.670 -8.237 1.00 87.56 161 GLN A CA 1
ATOM 1228 C C . GLN A 1 161 ? -9.969 -10.364 -7.653 1.00 87.56 161 GLN A C 1
ATOM 1230 O O . GLN A 1 161 ? -9.619 -10.870 -6.587 1.00 87.56 161 GLN A O 1
ATOM 1235 N N . THR A 1 162 ? -9.169 -9.540 -8.336 1.00 91.81 162 THR A N 1
ATOM 1236 C CA . THR A 1 162 ? -7.819 -9.175 -7.897 1.00 91.81 162 THR A CA 1
ATOM 1237 C C . THR A 1 162 ? -7.862 -8.392 -6.593 1.00 91.81 162 THR A C 1
ATOM 1239 O O . THR A 1 162 ? -8.502 -7.340 -6.497 1.00 91.81 162 THR A O 1
ATOM 1242 N N . ALA A 1 163 ? -7.118 -8.859 -5.591 1.00 91.81 163 ALA A N 1
ATOM 1243 C CA . ALA A 1 163 ? -6.913 -8.089 -4.375 1.00 91.81 163 ALA A CA 1
ATOM 1244 C C . ALA A 1 163 ? -6.004 -6.892 -4.687 1.00 91.81 163 ALA A C 1
ATOM 1246 O O . ALA A 1 163 ? -4.920 -7.058 -5.240 1.00 91.81 163 ALA A O 1
ATOM 1247 N N . HIS A 1 164 ? -6.423 -5.683 -4.315 1.00 95.00 164 HIS A N 1
ATOM 1248 C CA . HIS A 1 164 ? -5.671 -4.461 -4.599 1.00 95.00 164 HIS A CA 1
ATOM 1249 C C . HIS A 1 164 ? -5.366 -3.716 -3.302 1.00 95.00 164 HIS A C 1
ATOM 1251 O O . HIS A 1 164 ? -6.270 -3.211 -2.634 1.00 95.00 164 HIS A O 1
ATOM 1257 N N . TRP A 1 165 ? -4.087 -3.677 -2.941 1.00 95.38 165 TRP A N 1
ATOM 1258 C CA . TRP A 1 165 ? -3.595 -3.126 -1.690 1.00 95.38 165 TRP A CA 1
ATOM 1259 C C . TRP A 1 165 ? -2.745 -1.883 -1.910 1.00 95.38 165 TRP A C 1
ATOM 1261 O O . TRP A 1 165 ? -1.922 -1.830 -2.815 1.00 95.38 165 TRP A O 1
ATOM 1271 N N . TRP A 1 166 ? -2.907 -0.912 -1.020 1.00 97.06 166 TRP A N 1
ATOM 1272 C CA . TRP A 1 166 ? -2.208 0.365 -1.034 1.00 97.06 166 TRP A CA 1
ATOM 1273 C C . TRP A 1 166 ? -1.431 0.521 0.267 1.00 97.06 166 TRP A C 1
ATOM 1275 O O . TRP A 1 166 ? -2.018 0.682 1.340 1.00 97.06 166 TRP A O 1
ATOM 1285 N N . PHE A 1 167 ? -0.108 0.434 0.163 1.00 96.38 167 PHE A N 1
ATOM 1286 C CA . PHE A 1 167 ? 0.834 0.507 1.271 1.00 96.38 167 PHE A CA 1
ATOM 1287 C C . PHE A 1 167 ? 1.392 1.927 1.341 1.00 96.38 167 PHE A C 1
ATOM 1289 O O . PHE A 1 167 ? 2.305 2.286 0.601 1.00 96.38 167 PHE A O 1
ATOM 1296 N N . PHE A 1 168 ? 0.840 2.736 2.237 1.00 96.62 168 PHE A N 1
ATOM 1297 C CA . PHE A 1 168 ? 1.353 4.073 2.523 1.00 96.62 168 PHE A CA 1
ATOM 1298 C C . PHE A 1 168 ? 2.518 4.000 3.506 1.00 96.62 168 PHE A C 1
ATOM 1300 O O . PHE A 1 168 ? 2.569 3.114 4.364 1.00 96.62 168 PHE A O 1
ATOM 1307 N N . ASP A 1 169 ? 3.460 4.928 3.399 1.00 94.69 169 ASP A N 1
ATOM 1308 C CA . ASP A 1 169 ? 4.553 4.986 4.361 1.00 94.69 169 ASP A CA 1
ATOM 1309 C C . ASP A 1 169 ? 4.040 5.544 5.696 1.00 94.69 169 ASP A C 1
ATOM 1311 O O . ASP A 1 169 ? 3.387 6.589 5.740 1.00 94.69 169 ASP A O 1
ATOM 1315 N N . ARG A 1 170 ? 4.286 4.823 6.794 1.00 94.75 170 ARG A N 1
ATOM 1316 C CA . ARG A 1 170 ? 3.926 5.292 8.140 1.00 94.75 170 ARG A CA 1
ATOM 1317 C C . ARG A 1 170 ? 4.717 6.545 8.516 1.00 94.75 170 ARG A C 1
ATOM 1319 O O . ARG A 1 170 ? 4.206 7.384 9.254 1.00 94.75 170 ARG A O 1
ATOM 1326 N N . ASP A 1 171 ? 5.953 6.639 8.045 1.00 92.88 171 ASP A N 1
ATOM 1327 C CA . ASP A 1 171 ? 6.902 7.658 8.481 1.00 92.88 171 ASP A CA 1
ATOM 1328 C C . ASP A 1 171 ? 6.854 8.911 7.576 1.00 92.88 171 ASP A C 1
ATOM 1330 O O . ASP A 1 171 ? 7.513 9.913 7.855 1.00 92.88 171 ASP A O 1
ATOM 1334 N N . ASP A 1 172 ? 6.012 8.901 6.533 1.00 92.50 172 ASP A N 1
ATOM 1335 C CA . ASP A 1 172 ? 5.718 10.059 5.683 1.00 92.50 172 ASP A CA 1
ATOM 1336 C C . ASP A 1 172 ? 4.528 10.864 6.232 1.00 92.50 172 ASP A C 1
ATOM 1338 O O . ASP A 1 172 ? 3.367 10.454 6.148 1.00 92.50 172 ASP A O 1
ATOM 1342 N N . ALA A 1 173 ? 4.807 12.066 6.741 1.00 91.00 173 ALA A N 1
ATOM 1343 C CA . ALA A 1 173 ? 3.802 12.966 7.307 1.00 91.00 173 ALA A CA 1
ATOM 1344 C C . ALA A 1 173 ? 2.720 13.426 6.306 1.00 91.00 173 ALA A C 1
ATOM 1346 O O . ALA A 1 173 ? 1.646 13.855 6.730 1.00 91.00 173 ALA A O 1
ATOM 1347 N N . GLN A 1 174 ? 2.961 13.339 4.992 1.00 90.44 174 GLN A N 1
ATOM 1348 C CA . GLN A 1 174 ? 1.947 13.646 3.975 1.00 90.44 174 GLN A CA 1
ATOM 1349 C C . GLN A 1 174 ? 0.948 12.499 3.782 1.00 90.44 174 GLN A C 1
ATOM 1351 O O . GLN A 1 174 ? -0.174 12.720 3.321 1.00 90.44 174 GLN A O 1
ATOM 1356 N N . GLN A 1 175 ? 1.339 11.276 4.139 1.00 90.50 175 GLN A N 1
ATOM 1357 C CA . GLN A 1 175 ? 0.537 10.064 3.968 1.00 90.50 175 GLN A CA 1
ATOM 1358 C C . GLN A 1 175 ? -0.002 9.520 5.296 1.00 90.50 175 GLN A C 1
ATOM 1360 O O . GLN A 1 175 ? -0.999 8.790 5.311 1.00 90.50 175 GLN A O 1
ATOM 1365 N N . TYR A 1 176 ? 0.630 9.885 6.410 1.00 94.12 176 TYR A N 1
ATOM 1366 C CA . TYR A 1 176 ? 0.284 9.473 7.760 1.00 94.12 176 TYR A CA 1
ATOM 1367 C C . TYR A 1 176 ? 0.101 10.695 8.666 1.00 94.12 176 TYR A C 1
ATOM 1369 O O . TYR A 1 176 ? 1.053 11.304 9.151 1.00 94.12 176 TYR A O 1
ATOM 1377 N N . VAL A 1 177 ? -1.158 11.031 8.957 1.00 94.44 177 VAL A N 1
ATOM 1378 C CA . VAL A 1 177 ? -1.500 12.102 9.902 1.00 94.44 177 VAL A CA 1
ATOM 1379 C C . VAL A 1 177 ? -1.935 11.484 11.228 1.00 94.44 177 VAL A C 1
ATOM 1381 O O . VAL A 1 177 ? -3.071 11.024 11.372 1.00 94.44 177 VAL A O 1
ATOM 1384 N N . SER A 1 178 ? -1.030 11.462 12.209 1.00 94.81 178 SER A N 1
ATOM 1385 C CA . SER A 1 178 ? -1.307 10.913 13.543 1.00 94.81 178 SER A CA 1
ATOM 1386 C C . SER A 1 178 ? -2.521 11.584 14.196 1.00 94.81 178 SER A C 1
ATOM 1388 O O . SER A 1 178 ? -2.639 12.808 14.225 1.00 94.81 178 SER A O 1
ATOM 1390 N N . ALA A 1 179 ? -3.413 10.776 14.770 1.00 94.44 179 ALA A N 1
ATOM 1391 C CA . ALA A 1 179 ? -4.565 11.224 15.557 1.00 94.44 179 ALA A CA 1
ATOM 1392 C C . ALA A 1 179 ? -4.433 10.847 17.047 1.00 94.44 179 ALA A C 1
ATOM 1394 O O . ALA A 1 179 ? -5.423 10.843 17.786 1.00 94.44 179 ALA A O 1
ATOM 1395 N N . GLY A 1 180 ? -3.226 10.472 17.484 1.00 95.50 180 GLY A N 1
ATOM 1396 C CA . GLY A 1 180 ? -2.939 9.965 18.827 1.00 95.50 180 GLY A CA 1
ATOM 1397 C C . GLY A 1 180 ? -3.107 8.448 18.936 1.00 95.50 180 GLY A C 1
ATOM 1398 O O . GLY A 1 180 ? -2.859 7.711 17.985 1.00 95.50 180 GLY A O 1
ATOM 1399 N N . THR A 1 181 ? -3.527 7.965 20.106 1.00 96.50 181 THR A N 1
ATOM 1400 C CA . THR A 1 181 ? -3.694 6.529 20.388 1.00 96.50 181 THR A CA 1
ATOM 1401 C C . THR A 1 181 ? -5.066 6.209 20.986 1.00 96.50 181 THR A C 1
ATOM 1403 O O . THR A 1 181 ? -5.820 7.102 21.388 1.00 96.50 181 THR A O 1
ATOM 1406 N N . VAL A 1 182 ? -5.426 4.926 20.998 1.00 94.19 182 VAL A N 1
ATOM 1407 C CA . VAL A 1 182 ? -6.612 4.389 21.673 1.00 94.19 182 VAL A CA 1
ATOM 1408 C C . VAL A 1 182 ? -6.224 3.175 22.506 1.00 94.19 182 VAL A C 1
ATOM 1410 O O . VAL A 1 182 ? -5.527 2.280 22.031 1.00 94.19 182 VAL A O 1
ATOM 1413 N N . ARG A 1 183 ? -6.672 3.151 23.764 1.00 94.19 183 ARG A N 1
ATOM 1414 C CA . ARG A 1 183 ? -6.499 1.999 24.653 1.00 94.19 183 ARG A CA 1
ATOM 1415 C C . ARG A 1 183 ? -7.573 0.967 24.349 1.00 94.19 183 ARG A C 1
ATOM 1417 O O . ARG A 1 183 ? -8.759 1.296 24.338 1.00 94.19 183 ARG A O 1
ATOM 1424 N N . VAL A 1 184 ? -7.164 -0.275 24.145 1.00 93.38 184 VAL A N 1
ATOM 1425 C CA . VAL A 1 184 ? -8.047 -1.379 23.771 1.00 93.38 184 VAL A CA 1
ATOM 1426 C C . VAL A 1 184 ? -7.814 -2.601 24.658 1.00 93.38 184 VAL A C 1
ATOM 1428 O O . VAL A 1 184 ? -6.813 -2.683 25.368 1.00 93.38 184 VAL A O 1
ATOM 1431 N N . ARG A 1 185 ? -8.782 -3.531 24.677 1.00 93.31 185 ARG A N 1
ATOM 1432 C CA . ARG A 1 185 ? -8.714 -4.777 25.466 1.00 93.31 185 ARG A CA 1
ATOM 1433 C C . ARG A 1 185 ? -9.312 -5.993 24.734 1.00 93.31 185 ARG A C 1
ATOM 1435 O O . ARG A 1 185 ? -10.255 -6.586 25.256 1.00 93.31 185 ARG A O 1
ATOM 1442 N N . PRO A 1 186 ? -8.802 -6.384 23.549 1.00 86.94 186 PRO A N 1
ATOM 1443 C CA . PRO A 1 186 ? -9.413 -7.418 22.697 1.00 86.94 186 PRO A CA 1
ATOM 1444 C C . PRO A 1 186 ? -9.597 -8.776 23.399 1.00 86.94 186 PRO A C 1
ATOM 1446 O O . PRO A 1 186 ? -10.553 -9.494 23.134 1.00 86.94 186 PRO A O 1
ATOM 1449 N N . HIS A 1 187 ? -8.745 -9.101 24.373 1.00 90.25 187 HIS A N 1
ATOM 1450 C CA . HIS A 1 187 ? -8.854 -10.326 25.178 1.00 90.25 187 HIS A CA 1
ATOM 1451 C C . HIS A 1 187 ? -8.776 -10.035 26.681 1.00 90.25 187 HIS A C 1
ATOM 1453 O O . HIS A 1 187 ? -8.120 -10.753 27.431 1.00 90.25 187 HIS A O 1
ATOM 1459 N N . GLY A 1 188 ? -9.333 -8.900 27.113 1.00 86.31 188 GLY A N 1
ATOM 1460 C CA . GLY A 1 188 ? -9.217 -8.417 28.495 1.00 86.31 188 GLY A CA 1
ATOM 1461 C C . GLY A 1 188 ? -7.831 -7.869 28.865 1.00 86.31 188 GLY A C 1
ATOM 1462 O O . GLY A 1 188 ? -7.694 -7.198 29.885 1.00 86.31 188 GLY A O 1
ATOM 1463 N N . LYS A 1 189 ? -6.814 -8.082 28.022 1.00 90.25 189 LYS A N 1
ATOM 1464 C CA . LYS A 1 189 ? -5.459 -7.547 28.197 1.00 90.25 189 LYS A CA 1
ATOM 1465 C C . LYS A 1 189 ? -5.360 -6.119 27.655 1.00 90.25 189 LYS A C 1
ATOM 1467 O O . LYS A 1 189 ? -5.821 -5.903 26.537 1.00 90.25 189 LYS A O 1
ATOM 1472 N N . PRO A 1 190 ? -4.788 -5.163 28.409 1.00 92.69 190 PRO A N 1
ATOM 1473 C CA . PRO A 1 190 ? -4.586 -3.805 27.925 1.00 92.69 190 PRO A CA 1
ATOM 1474 C C . PRO A 1 190 ? -3.604 -3.790 26.756 1.00 92.69 190 PRO A C 1
ATOM 1476 O O . PRO A 1 190 ? -2.542 -4.400 26.825 1.00 92.69 190 PRO A O 1
ATOM 1479 N N . ASP A 1 191 ? -3.971 -3.058 25.715 1.00 94.50 191 ASP A N 1
ATOM 1480 C CA . ASP A 1 191 ? -3.145 -2.786 24.547 1.00 94.50 191 ASP A CA 1
ATOM 1481 C C . ASP A 1 191 ? -3.409 -1.348 24.066 1.00 94.50 191 ASP A C 1
ATOM 1483 O O . ASP A 1 191 ? -4.379 -0.704 24.485 1.00 94.50 191 ASP A O 1
ATOM 1487 N N . THR A 1 192 ? -2.525 -0.802 23.238 1.00 95.56 192 THR A N 1
ATOM 1488 C CA . THR A 1 192 ? -2.619 0.563 22.716 1.00 95.56 192 THR A CA 1
ATOM 1489 C C . THR A 1 192 ? -2.405 0.564 21.215 1.00 95.56 192 THR A C 1
ATOM 1491 O O . THR A 1 192 ? -1.319 0.272 20.727 1.00 95.56 192 THR A O 1
ATOM 1494 N N . HIS A 1 193 ? -3.438 0.963 20.480 1.00 95.50 193 HIS A N 1
ATOM 1495 C CA . HIS A 1 193 ? -3.368 1.107 19.032 1.00 95.50 193 HIS A CA 1
ATOM 1496 C C . HIS A 1 193 ? -3.130 2.567 18.646 1.00 95.50 193 HIS A C 1
ATOM 1498 O O . HIS A 1 193 ? -3.658 3.493 19.276 1.00 95.50 193 HIS A O 1
ATOM 1504 N N . HIS A 1 194 ? -2.359 2.784 17.583 1.00 96.50 194 HIS A N 1
ATOM 1505 C CA . HIS A 1 194 ? -2.228 4.103 16.969 1.00 96.50 194 HIS A CA 1
ATOM 1506 C C . HIS A 1 194 ? -3.502 4.473 16.213 1.00 96.50 194 HIS A C 1
ATOM 1508 O O . HIS A 1 194 ? -4.198 3.604 15.690 1.00 96.50 194 HIS A O 1
ATOM 1514 N N . LYS A 1 195 ? -3.795 5.772 16.152 1.00 96.50 195 LYS A N 1
ATOM 1515 C CA . LYS A 1 195 ? -4.877 6.328 15.347 1.00 96.50 195 LYS A CA 1
ATOM 1516 C C . LYS A 1 195 ? -4.310 7.213 14.249 1.00 96.50 195 LYS A C 1
ATOM 1518 O O . LYS A 1 195 ? -3.352 7.950 14.479 1.00 96.50 195 LYS A O 1
ATOM 1523 N N . VAL A 1 196 ? -4.968 7.212 13.101 1.00 96.62 196 VAL A N 1
ATOM 1524 C CA . VAL A 1 196 ? -4.648 8.075 11.963 1.00 96.62 196 VAL A CA 1
ATOM 1525 C C . VAL A 1 196 ? -5.901 8.806 11.484 1.00 96.62 196 VAL A C 1
ATOM 1527 O O . VAL A 1 196 ? -7.022 8.292 11.585 1.00 96.62 196 VAL A O 1
ATOM 1530 N N . ARG A 1 197 ? -5.713 10.031 10.988 1.00 94.75 197 ARG A N 1
ATOM 1531 C CA . ARG A 1 197 ? -6.703 10.750 10.184 1.00 94.75 197 ARG A CA 1
ATOM 1532 C C . ARG A 1 197 ? -6.420 10.437 8.714 1.00 94.75 197 ARG A C 1
ATOM 1534 O O . ARG A 1 197 ? -5.464 10.985 8.171 1.00 94.75 197 ARG A O 1
ATOM 1541 N N . PRO A 1 198 ? -7.199 9.553 8.073 1.00 93.19 198 PRO A N 1
ATOM 1542 C CA . PRO A 1 198 ? -6.968 9.215 6.675 1.00 93.19 198 PRO A CA 1
ATOM 1543 C C . PRO A 1 198 ? -7.273 10.414 5.770 1.00 93.19 198 PRO A C 1
ATOM 1545 O O . PRO A 1 198 ? -8.205 11.186 6.031 1.00 93.19 198 PRO A O 1
ATOM 1548 N N . THR A 1 199 ? -6.525 10.538 4.678 1.00 93.56 199 THR A N 1
ATOM 1549 C CA . THR A 1 199 ? -6.784 11.526 3.626 1.00 93.56 199 THR A CA 1
ATOM 1550 C C . THR A 1 199 ? -8.074 11.196 2.868 1.00 93.56 199 THR A C 1
ATOM 1552 O O . THR A 1 199 ? -8.581 10.071 2.906 1.00 93.56 199 THR A O 1
ATOM 1555 N N . ALA A 1 200 ? -8.612 12.170 2.127 1.00 93.31 200 ALA A N 1
ATOM 1556 C CA . ALA A 1 200 ? -9.803 11.953 1.302 1.00 93.31 200 ALA A CA 1
ATOM 1557 C C . ALA A 1 200 ? -9.605 10.836 0.257 1.00 93.31 200 ALA A C 1
ATOM 1559 O O . ALA A 1 200 ? -10.544 10.108 -0.052 1.00 93.31 200 ALA A O 1
ATOM 1560 N N . VAL A 1 201 ? -8.384 10.682 -0.261 1.00 94.75 201 VAL A N 1
ATOM 1561 C CA . VAL A 1 201 ? -8.039 9.651 -1.250 1.00 94.75 201 VAL A CA 1
ATOM 1562 C C . VAL A 1 201 ? -7.958 8.273 -0.598 1.00 94.75 201 VAL A C 1
ATOM 1564 O O . VAL A 1 201 ? -8.505 7.318 -1.134 1.00 94.75 201 VAL A O 1
ATOM 1567 N N . GLN A 1 202 ? -7.371 8.166 0.598 1.00 95.56 202 GLN A N 1
ATOM 1568 C CA . GLN A 1 202 ? -7.348 6.911 1.362 1.00 95.56 202 GLN A CA 1
ATOM 1569 C C . GLN A 1 202 ? -8.762 6.425 1.707 1.00 95.56 202 GLN A C 1
ATOM 1571 O O . GLN A 1 202 ? -9.053 5.239 1.574 1.00 95.56 202 GLN A O 1
ATOM 1576 N N . ARG A 1 203 ? -9.667 7.337 2.090 1.00 94.44 203 ARG A N 1
ATOM 1577 C CA . ARG A 1 203 ? -11.085 7.003 2.315 1.00 94.44 203 ARG A CA 1
ATOM 1578 C C . ARG A 1 203 ? -11.759 6.495 1.039 1.00 94.44 203 ARG A C 1
ATOM 1580 O O . ARG A 1 203 ? -12.406 5.453 1.081 1.00 94.44 203 ARG A O 1
ATOM 1587 N N . GLN A 1 204 ? -11.560 7.183 -0.088 1.00 94.44 204 GLN A N 1
ATOM 1588 C CA . GLN A 1 204 ? -12.106 6.760 -1.381 1.00 94.44 204 GLN A CA 1
ATOM 1589 C C . GLN A 1 204 ? -11.597 5.374 -1.791 1.00 94.44 204 GLN A C 1
ATOM 1591 O O . GLN A 1 204 ? -12.381 4.556 -2.263 1.00 94.44 204 GLN A O 1
ATOM 1596 N N . LEU A 1 205 ? -10.307 5.082 -1.601 1.00 95.12 205 LEU A N 1
ATOM 1597 C CA . LEU A 1 205 ? -9.737 3.767 -1.909 1.00 95.12 205 LEU A CA 1
ATOM 1598 C C . LEU A 1 205 ? -10.464 2.644 -1.156 1.00 95.12 205 LEU A C 1
ATOM 1600 O O . LEU A 1 205 ? -10.843 1.653 -1.772 1.00 95.12 205 LEU A O 1
ATOM 1604 N N . VAL A 1 206 ? -10.746 2.829 0.138 1.00 93.62 206 VAL A N 1
ATOM 1605 C CA . VAL A 1 206 ? -11.520 1.851 0.924 1.00 93.62 206 VAL A CA 1
ATOM 1606 C C . VAL A 1 206 ? -12.961 1.733 0.423 1.00 93.62 206 VAL A C 1
ATOM 1608 O O . VAL A 1 206 ? -13.439 0.624 0.196 1.00 93.62 206 VAL A O 1
ATOM 1611 N N . GLN A 1 207 ? -13.642 2.857 0.178 1.00 90.88 207 GLN A N 1
ATOM 1612 C CA . GLN A 1 207 ? -15.021 2.874 -0.342 1.00 90.88 207 GLN A CA 1
ATOM 1613 C C . GLN A 1 207 ? -15.149 2.184 -1.710 1.00 90.88 207 GLN A C 1
ATOM 1615 O O . GLN A 1 207 ? -16.191 1.632 -2.046 1.00 90.88 207 GLN A O 1
ATOM 1620 N N . THR A 1 208 ? -14.078 2.200 -2.500 1.00 89.50 208 THR A N 1
ATOM 1621 C CA . THR A 1 208 ? -14.018 1.618 -3.844 1.00 89.50 208 THR A CA 1
ATOM 1622 C C . THR A 1 208 ? -13.515 0.165 -3.862 1.00 89.50 208 THR A C 1
ATOM 1624 O O . THR A 1 208 ? -13.318 -0.407 -4.942 1.00 89.50 208 THR A O 1
ATOM 1627 N N . GLY A 1 209 ? -13.348 -0.452 -2.686 1.00 88.50 209 GLY A N 1
ATOM 1628 C CA . GLY A 1 209 ? -12.966 -1.857 -2.514 1.00 88.50 209 GLY A CA 1
ATOM 1629 C C . GLY A 1 209 ? -11.458 -2.122 -2.491 1.00 88.50 209 GLY A C 1
ATOM 1630 O O . GLY A 1 209 ? -11.050 -3.280 -2.502 1.00 88.50 209 GLY A O 1
ATOM 1631 N N . GLY A 1 210 ? -10.621 -1.083 -2.471 1.00 92.06 210 GLY A N 1
ATOM 1632 C CA . GLY A 1 210 ? -9.183 -1.212 -2.250 1.00 92.06 210 GLY A CA 1
ATOM 1633 C C . GLY A 1 210 ? -8.853 -1.394 -0.767 1.00 92.06 210 GLY A C 1
ATOM 1634 O O . GLY A 1 210 ? -9.446 -0.760 0.105 1.00 92.06 210 GLY A O 1
ATOM 1635 N N . ALA A 1 211 ? -7.865 -2.231 -0.463 1.00 93.12 211 ALA A N 1
ATOM 1636 C CA . ALA A 1 211 ? -7.325 -2.342 0.885 1.00 93.12 211 ALA A CA 1
ATOM 1637 C C . ALA A 1 211 ? -6.277 -1.246 1.108 1.00 93.12 211 ALA A C 1
ATOM 1639 O O . ALA A 1 211 ? -5.326 -1.120 0.342 1.00 93.12 211 ALA A O 1
ATOM 1640 N N . VAL A 1 212 ? -6.434 -0.455 2.166 1.00 95.56 212 VAL A N 1
ATOM 1641 C CA . VAL A 1 212 ? -5.476 0.590 2.549 1.00 95.56 212 VAL A CA 1
ATOM 1642 C C . VAL A 1 212 ? -4.779 0.173 3.833 1.00 95.56 212 VAL A C 1
ATOM 1644 O O . VAL A 1 212 ? -5.438 -0.238 4.784 1.00 95.56 212 VAL A O 1
ATOM 1647 N N . CYS A 1 213 ? -3.460 0.308 3.883 1.00 95.62 213 CYS A N 1
ATOM 1648 C CA . CYS A 1 213 ? -2.678 0.108 5.096 1.00 95.62 213 CYS A CA 1
ATOM 1649 C C . CYS A 1 213 ? -1.443 1.007 5.109 1.00 95.62 213 CYS A C 1
ATOM 1651 O O . CYS A 1 213 ? -1.051 1.570 4.088 1.00 95.62 213 CYS A O 1
ATOM 1653 N N . TRP A 1 214 ? -0.807 1.102 6.272 1.00 96.56 214 TRP A N 1
ATOM 1654 C CA . TRP A 1 214 ? 0.508 1.725 6.399 1.00 96.56 214 TRP A CA 1
ATOM 1655 C C . TRP A 1 214 ? 1.561 0.658 6.632 1.00 96.56 214 TRP A C 1
ATOM 1657 O O . TRP A 1 214 ? 1.268 -0.382 7.215 1.00 96.56 214 TRP A O 1
ATOM 1667 N N . ILE A 1 215 ? 2.788 0.907 6.200 1.00 95.12 215 ILE A N 1
ATOM 1668 C CA . ILE A 1 215 ? 3.909 0.005 6.441 1.00 95.12 215 ILE A CA 1
ATOM 1669 C C . ILE A 1 215 ? 5.046 0.752 7.126 1.00 95.12 215 ILE A C 1
ATOM 1671 O O . ILE A 1 215 ? 5.333 1.904 6.816 1.00 95.12 215 ILE A O 1
ATOM 1675 N N . THR A 1 216 ? 5.691 0.075 8.068 1.00 91.69 216 THR A N 1
ATOM 1676 C CA . THR A 1 216 ? 6.938 0.504 8.701 1.00 91.69 216 THR A CA 1
ATOM 1677 C C . THR A 1 216 ? 7.818 -0.727 8.847 1.00 91.69 216 THR A C 1
ATOM 1679 O O . THR A 1 216 ? 7.360 -1.745 9.364 1.00 91.69 216 THR A O 1
ATOM 1682 N N . ALA A 1 217 ? 9.047 -0.671 8.331 1.00 86.38 217 ALA A N 1
ATOM 1683 C CA . ALA A 1 217 ? 9.969 -1.808 8.303 1.00 86.38 217 ALA A CA 1
ATOM 1684 C C . ALA A 1 217 ? 9.285 -3.138 7.888 1.00 86.38 217 ALA A C 1
ATOM 1686 O O . ALA A 1 217 ? 8.944 -3.339 6.726 1.00 86.38 217 ALA A O 1
ATOM 1687 N N . ASP A 1 218 ? 9.095 -4.055 8.819 1.00 88.38 218 ASP A N 1
ATOM 1688 C CA . ASP A 1 218 ? 8.543 -5.399 8.665 1.00 88.38 218 ASP A CA 1
ATOM 1689 C C . ASP A 1 218 ? 7.123 -5.545 9.241 1.00 88.38 218 ASP A C 1
ATOM 1691 O O . ASP A 1 218 ? 6.626 -6.660 9.399 1.00 88.38 218 ASP A O 1
ATOM 1695 N N . THR A 1 219 ? 6.442 -4.434 9.530 1.00 93.50 219 THR A N 1
ATOM 1696 C CA . THR A 1 219 ? 5.091 -4.404 10.101 1.00 93.50 219 THR A CA 1
ATOM 1697 C C . THR A 1 219 ? 4.124 -3.638 9.205 1.00 93.50 219 THR A C 1
ATOM 1699 O O . THR A 1 219 ? 4.345 -2.476 8.860 1.00 93.50 219 THR A O 1
ATOM 1702 N N . VAL A 1 220 ? 3.005 -4.281 8.880 1.00 94.50 220 VAL A N 1
ATOM 1703 C CA . VAL A 1 220 ? 1.852 -3.681 8.208 1.00 94.50 220 VAL A CA 1
ATOM 1704 C C . VAL A 1 220 ? 0.819 -3.280 9.255 1.00 94.50 220 VAL A C 1
ATOM 1706 O O . VAL A 1 220 ? 0.501 -4.033 10.170 1.00 94.50 220 VAL A O 1
ATOM 1709 N N . LEU A 1 221 ? 0.285 -2.076 9.126 1.00 95.75 221 LEU A N 1
ATOM 1710 C CA . LEU A 1 221 ? -0.692 -1.473 10.015 1.00 95.75 221 LEU A CA 1
ATOM 1711 C C . LEU A 1 221 ? -2.067 -1.514 9.342 1.00 95.75 221 LEU A C 1
ATOM 1713 O O . LEU A 1 221 ? -2.351 -0.718 8.443 1.00 95.75 221 LEU A O 1
ATOM 1717 N N . ILE A 1 222 ? -2.910 -2.454 9.770 1.00 95.44 222 ILE A N 1
ATOM 1718 C CA . ILE A 1 222 ? -4.234 -2.705 9.187 1.00 95.44 222 ILE A CA 1
ATOM 1719 C C . ILE A 1 222 ? -5.281 -1.814 9.870 1.00 95.44 222 ILE A C 1
ATOM 1721 O O . ILE A 1 222 ? -5.421 -1.888 11.096 1.00 95.44 222 ILE A O 1
ATOM 1725 N N . PRO A 1 223 ? -6.030 -0.979 9.127 1.00 96.69 223 PRO A N 1
ATOM 1726 C CA . PRO A 1 223 ? -6.972 -0.055 9.733 1.00 96.69 223 PRO A CA 1
ATOM 1727 C C . PRO A 1 223 ? -8.318 -0.701 10.081 1.00 96.69 223 PRO A C 1
ATOM 1729 O O . PRO A 1 223 ? -8.850 -1.516 9.332 1.00 96.69 223 PRO A O 1
ATOM 1732 N N . TYR A 1 224 ? -8.915 -0.243 11.178 1.00 95.88 224 TYR A N 1
ATOM 1733 C CA . TYR A 1 224 ? -10.342 -0.359 11.491 1.00 95.88 224 TYR A CA 1
ATOM 1734 C C . TYR A 1 224 ? -10.902 1.032 11.803 1.00 95.88 224 TYR A C 1
ATOM 1736 O O . TYR A 1 224 ? -10.168 1.928 12.220 1.00 95.88 224 TYR A O 1
ATOM 1744 N N . GLY A 1 225 ? -12.199 1.245 11.596 1.00 96.12 225 GLY A N 1
ATOM 1745 C CA . GLY A 1 225 ? -12.813 2.553 11.851 1.00 96.12 225 GLY A CA 1
ATOM 1746 C C . GLY A 1 225 ? -13.223 2.697 13.309 1.00 96.12 225 GLY A C 1
ATOM 1747 O O . GLY A 1 225 ? -13.673 1.730 13.914 1.00 96.12 225 GLY A O 1
ATOM 1748 N N . GLY A 1 226 ? -13.061 3.889 13.872 1.00 95.25 226 GLY A N 1
ATOM 1749 C CA . GLY A 1 226 ? -13.489 4.232 15.221 1.00 95.25 226 GLY A CA 1
ATOM 1750 C C . GLY A 1 226 ? -14.504 5.369 15.223 1.00 95.25 226 GLY A C 1
ATOM 1751 O O . GLY A 1 226 ? -14.319 6.388 14.554 1.00 95.25 226 GLY A O 1
ATOM 1752 N N . HIS A 1 227 ? -15.558 5.194 16.013 1.00 94.50 227 HIS A N 1
ATOM 1753 C CA . HIS A 1 227 ? -16.710 6.086 16.095 1.00 94.50 227 HIS A CA 1
ATOM 1754 C C . HIS A 1 227 ? -16.923 6.485 17.555 1.00 94.50 227 HIS A C 1
ATOM 1756 O O . HIS A 1 227 ? -17.278 5.620 18.357 1.00 94.50 227 HIS A O 1
ATOM 1762 N N . PRO A 1 228 ? -16.669 7.744 17.953 1.00 92.69 228 PRO A N 1
ATOM 1763 C CA . PRO A 1 228 ? -17.093 8.210 19.266 1.00 92.69 228 PRO A CA 1
ATOM 1764 C C . PRO A 1 228 ? -18.622 8.203 19.324 1.00 92.69 228 PRO A C 1
ATOM 1766 O O . PRO A 1 228 ? -19.287 8.511 18.337 1.00 92.69 228 PRO A O 1
ATOM 1769 N N . GLY A 1 229 ? -19.182 7.863 20.476 1.00 90.75 229 GLY A N 1
ATOM 1770 C CA . GLY A 1 229 ? -20.623 7.852 20.658 1.00 90.75 229 GLY A CA 1
ATOM 1771 C C . GLY A 1 229 ? -21.015 7.967 22.119 1.00 90.75 229 GLY A C 1
ATOM 1772 O O . GLY A 1 229 ? -20.214 7.740 23.027 1.00 90.75 229 GLY A O 1
ATOM 1773 N N . THR A 1 230 ? -22.279 8.305 22.322 1.00 92.50 230 THR A N 1
ATOM 1774 C CA . THR A 1 230 ? -22.921 8.275 23.631 1.00 92.50 230 THR A CA 1
ATOM 1775 C C . THR A 1 230 ? -24.009 7.215 23.578 1.00 92.50 230 THR A C 1
ATOM 1777 O O . THR A 1 230 ? -24.795 7.188 22.629 1.00 92.50 230 THR A O 1
ATOM 1780 N N . TYR A 1 231 ? -24.040 6.316 24.557 1.00 89.25 231 TYR A N 1
ATOM 1781 C CA . TYR A 1 231 ? -25.126 5.359 24.693 1.00 89.25 231 TYR A CA 1
ATOM 1782 C C . TYR A 1 231 ? -26.420 6.126 24.994 1.00 89.25 231 TYR A C 1
ATOM 1784 O O . TYR A 1 231 ? -26.438 6.902 25.951 1.00 89.25 231 TYR A O 1
ATOM 1792 N N . PRO A 1 232 ? -27.491 5.949 24.199 1.00 90.25 232 PRO A N 1
ATOM 1793 C CA . PRO A 1 232 ? -28.785 6.492 24.574 1.00 90.25 232 PRO A CA 1
ATOM 1794 C C . PRO A 1 232 ? -29.251 5.799 25.858 1.00 90.25 232 PRO A C 1
ATOM 1796 O O . PRO A 1 232 ? -29.079 4.580 26.003 1.00 90.25 232 PRO A O 1
ATOM 1799 N N . ALA A 1 233 ? -29.816 6.588 26.772 1.00 89.19 233 ALA A N 1
ATOM 1800 C CA . ALA A 1 233 ? -30.435 6.071 27.982 1.00 89.19 233 ALA A CA 1
ATOM 1801 C C . ALA A 1 233 ? -31.660 5.234 27.600 1.00 89.19 233 ALA A C 1
ATOM 1803 O O . ALA A 1 233 ? -32.497 5.680 26.812 1.00 89.19 233 ALA A O 1
ATOM 1804 N N . LEU A 1 234 ? -31.732 4.014 28.125 1.00 92.69 234 LEU A N 1
ATOM 1805 C CA . LEU A 1 234 ? -32.911 3.159 28.016 1.00 92.69 234 LEU A CA 1
ATOM 1806 C C . LEU A 1 234 ? -33.730 3.226 29.307 1.00 92.69 234 LEU A C 1
ATOM 1808 O O . LEU A 1 234 ? -33.253 3.694 30.340 1.00 92.69 234 LEU A O 1
ATOM 1812 N N . GLU A 1 235 ? -34.967 2.739 29.248 1.00 92.69 235 GLU A N 1
ATOM 1813 C CA . GLU A 1 235 ? -35.828 2.638 30.425 1.00 92.69 235 GLU A CA 1
ATOM 1814 C C . GLU A 1 235 ? -35.141 1.846 31.554 1.00 92.69 235 GLU A C 1
ATOM 1816 O O . GLU A 1 235 ? -34.535 0.795 31.326 1.00 92.69 235 GLU A O 1
ATOM 1821 N N . GLY A 1 236 ? -35.207 2.381 32.776 1.00 90.56 236 GLY A N 1
ATOM 1822 C CA . GLY A 1 236 ? -34.570 1.799 33.960 1.00 90.56 236 GLY A CA 1
ATOM 1823 C C . GLY A 1 236 ? -33.054 2.017 34.067 1.00 90.56 236 GLY A C 1
ATOM 1824 O O . GLY A 1 236 ? -32.444 1.482 34.989 1.00 90.56 236 GLY A O 1
ATOM 1825 N N . GLU A 1 237 ? -32.427 2.774 33.162 1.00 92.88 237 GLU A N 1
ATOM 1826 C CA . GLU A 1 237 ? -31.020 3.179 33.264 1.00 92.88 237 GLU A CA 1
ATOM 1827 C C . GLU A 1 237 ? -30.889 4.626 33.755 1.00 92.88 237 GLU A C 1
ATOM 1829 O O . GLU A 1 237 ? -31.483 5.533 33.173 1.00 92.88 237 GLU A O 1
ATOM 1834 N N . ASP A 1 238 ? -30.038 4.862 34.756 1.00 91.25 238 ASP A N 1
ATOM 1835 C CA . ASP A 1 238 ? -29.642 6.208 35.167 1.00 91.25 238 ASP A CA 1
ATOM 1836 C C . ASP A 1 238 ? -28.166 6.461 34.830 1.00 91.25 238 ASP A C 1
ATOM 1838 O O . ASP A 1 238 ? -27.258 5.775 35.305 1.00 91.25 238 ASP A O 1
ATOM 1842 N N . TRP A 1 239 ? -27.938 7.459 33.977 1.00 91.25 239 TRP A N 1
ATOM 1843 C CA . TRP A 1 239 ? -26.619 7.898 33.522 1.00 91.25 239 TRP A CA 1
ATOM 1844 C C . TRP A 1 239 ? -26.217 9.255 34.113 1.00 91.25 239 TRP A C 1
ATOM 1846 O O . TRP A 1 239 ? -25.325 9.906 33.574 1.00 91.25 239 TRP A O 1
ATOM 1856 N N . SER A 1 240 ? -26.872 9.712 35.180 1.00 87.69 240 SER A N 1
ATOM 1857 C CA . SER A 1 240 ? -26.573 10.982 35.844 1.00 87.69 240 SER A CA 1
ATOM 1858 C C . SER A 1 240 ? -25.310 10.924 36.722 1.00 87.69 240 SER A C 1
ATOM 1860 O O . SER A 1 240 ? -24.675 9.880 36.896 1.00 87.69 240 SER A O 1
ATOM 1862 N N . GLY A 1 241 ? -24.880 12.084 37.233 1.00 86.56 241 GLY A N 1
ATOM 1863 C CA . GLY A 1 241 ? -23.729 12.188 38.134 1.00 86.56 241 GLY A CA 1
ATOM 1864 C C . GLY A 1 241 ? -22.442 11.612 37.532 1.00 86.56 241 GLY A C 1
ATOM 1865 O O . GLY A 1 241 ? -22.086 11.904 36.384 1.00 86.56 241 GLY A O 1
ATOM 1866 N N . GLU A 1 242 ? -21.752 10.764 38.297 1.00 80.88 242 GLU A N 1
ATOM 1867 C CA . GLU A 1 242 ? -20.500 10.113 37.886 1.00 80.88 242 GLU A CA 1
ATOM 1868 C C . GLU A 1 242 ? -20.673 9.190 36.659 1.00 80.88 242 GLU A C 1
ATOM 1870 O O . GLU A 1 242 ? -19.749 9.052 35.843 1.00 80.88 242 GLU A O 1
ATOM 1875 N N . MET A 1 243 ? -21.879 8.632 36.461 1.00 84.31 243 MET A N 1
ATOM 1876 C CA . MET A 1 243 ? -22.214 7.727 35.351 1.00 84.31 243 MET A CA 1
ATOM 1877 C C . MET A 1 243 ? -22.264 8.442 33.990 1.00 84.31 243 MET A C 1
ATOM 1879 O O . MET A 1 243 ? -22.102 7.799 32.949 1.00 84.31 243 MET A O 1
ATOM 1883 N N . THR A 1 244 ? -22.387 9.775 33.968 1.00 88.50 244 THR A N 1
ATOM 1884 C CA . THR A 1 244 ? -22.472 10.579 32.730 1.00 88.50 244 THR A CA 1
ATOM 1885 C C . THR A 1 244 ? -21.259 10.365 31.828 1.00 88.50 244 THR A C 1
ATOM 1887 O O . THR A 1 244 ? -21.353 10.304 30.599 1.00 88.50 244 THR A O 1
ATOM 1890 N N . SER A 1 245 ? -20.080 10.224 32.437 1.00 87.31 245 SER A N 1
ATOM 1891 C CA . SER A 1 245 ? -18.840 9.965 31.706 1.00 87.31 245 SER A CA 1
ATOM 1892 C C . SER A 1 245 ? -18.810 8.566 31.079 1.00 87.31 245 SER A C 1
ATOM 1894 O O . SER A 1 245 ? -18.173 8.368 30.045 1.00 87.31 245 SER A O 1
ATOM 1896 N N . TRP A 1 246 ? -19.529 7.603 31.661 1.00 88.06 246 TRP A N 1
ATOM 1897 C CA . TRP A 1 246 ? -19.575 6.217 31.200 1.00 88.06 246 TRP A CA 1
ATOM 1898 C C . TRP A 1 246 ? -20.546 6.022 30.041 1.00 88.06 246 TRP A C 1
ATOM 1900 O O . TRP A 1 246 ? -20.334 5.118 29.227 1.00 88.06 246 TRP A O 1
ATOM 1910 N N . ALA A 1 247 ? -21.546 6.896 29.907 1.00 89.06 247 ALA A N 1
ATOM 1911 C CA . ALA A 1 247 ? -22.397 6.937 28.723 1.00 89.06 247 ALA A CA 1
ATOM 1912 C C . ALA A 1 247 ? -21.574 7.205 27.449 1.00 89.06 247 ALA A C 1
ATOM 1914 O O . ALA A 1 247 ? -21.945 6.747 26.372 1.00 89.06 247 ALA A O 1
ATOM 1915 N N . LYS A 1 248 ? -20.426 7.890 27.557 1.00 91.81 248 LYS A N 1
ATOM 1916 C CA . LYS A 1 248 ? -19.508 8.147 26.438 1.00 91.81 248 LYS A CA 1
ATOM 1917 C C . LYS A 1 248 ? -18.558 6.962 26.223 1.00 91.81 248 LYS A C 1
ATOM 1919 O O . LYS A 1 248 ? -17.811 6.554 27.116 1.00 91.81 248 LYS A O 1
ATOM 1924 N N . ASP A 1 249 ? -18.536 6.411 25.017 1.00 92.69 249 ASP A N 1
ATOM 1925 C CA . ASP A 1 249 ? -17.590 5.368 24.603 1.00 92.69 249 ASP A CA 1
ATOM 1926 C C . ASP A 1 249 ? -17.226 5.539 23.124 1.00 92.69 249 ASP A C 1
ATOM 1928 O O . ASP A 1 249 ? -17.605 6.504 22.461 1.00 92.69 249 ASP A O 1
ATOM 1932 N N . TRP A 1 250 ? -16.466 4.594 22.589 1.00 92.50 250 TRP A N 1
ATOM 1933 C CA . TRP A 1 250 ? -16.247 4.461 21.159 1.00 92.50 250 TRP A CA 1
ATOM 1934 C C . TRP A 1 250 ? -16.635 3.066 20.683 1.00 92.50 250 TRP A C 1
ATOM 1936 O O . TRP A 1 250 ? -16.472 2.069 21.396 1.00 92.50 250 TRP A O 1
ATOM 1946 N N . LYS A 1 251 ? -17.114 3.015 19.442 1.00 94.00 251 LYS A N 1
ATOM 1947 C CA . LYS A 1 251 ? -17.416 1.791 18.708 1.00 94.00 251 LYS A CA 1
ATOM 1948 C C . LYS A 1 251 ? -16.448 1.612 17.549 1.00 94.00 251 LYS A C 1
ATOM 1950 O O . LYS A 1 251 ? -15.898 2.596 17.050 1.00 94.00 251 LYS A O 1
ATOM 1955 N N . ILE A 1 252 ? -16.234 0.373 17.122 1.00 94.75 252 ILE A N 1
ATOM 1956 C CA . ILE A 1 252 ? -15.471 0.079 15.911 1.00 94.75 252 ILE A CA 1
ATOM 1957 C C . ILE A 1 252 ? -16.371 -0.299 14.752 1.00 94.75 252 ILE A C 1
ATOM 1959 O O . ILE A 1 252 ? -17.421 -0.902 14.940 1.00 94.75 252 ILE A O 1
ATOM 1963 N N . SER A 1 253 ? -15.901 -0.006 13.548 1.00 92.12 253 SER A N 1
ATOM 1964 C CA . SER A 1 253 ? -16.347 -0.657 12.323 1.00 92.12 253 SER A CA 1
ATOM 1965 C C . SER A 1 253 ? -15.237 -1.572 11.815 1.00 92.12 253 SER A C 1
ATOM 1967 O O . SER A 1 253 ? -14.083 -1.140 11.700 1.00 92.12 253 SER A O 1
ATOM 1969 N N . HIS A 1 254 ? -15.598 -2.813 11.511 1.00 87.19 254 HIS A N 1
ATOM 1970 C CA . HIS A 1 254 ? -14.721 -3.857 10.986 1.00 87.19 254 HIS A CA 1
ATOM 1971 C C . HIS A 1 254 ? -15.492 -4.691 9.937 1.00 87.19 254 HIS A C 1
ATOM 1973 O O . HIS A 1 254 ? -16.720 -4.597 9.897 1.00 87.19 254 HIS A O 1
ATOM 1979 N N . PRO A 1 255 ? -14.822 -5.446 9.042 1.00 84.38 255 PRO A N 1
ATOM 1980 C CA . PRO A 1 255 ? -13.367 -5.612 8.915 1.00 84.38 255 PRO A CA 1
ATOM 1981 C C . PRO A 1 255 ? -12.654 -4.394 8.312 1.00 84.38 255 PRO A C 1
ATOM 1983 O O . PRO A 1 255 ? -11.427 -4.331 8.313 1.00 84.38 255 PRO A O 1
ATOM 1986 N N . HIS A 1 256 ? -13.415 -3.417 7.817 1.00 88.44 256 HIS A N 1
ATOM 1987 C CA . HIS A 1 256 ? -12.890 -2.194 7.224 1.00 88.44 256 HIS A CA 1
ATOM 1988 C C . HIS A 1 256 ? -13.440 -0.956 7.936 1.00 88.44 256 HIS A C 1
ATOM 1990 O O . HIS A 1 256 ? -14.519 -1.008 8.536 1.00 88.44 256 HIS A O 1
ATOM 1996 N N . PRO A 1 257 ? -12.722 0.177 7.885 1.00 93.19 257 PRO A N 1
ATOM 1997 C CA . PRO A 1 257 ? -13.277 1.438 8.338 1.00 93.19 257 PRO A CA 1
ATOM 1998 C C . PRO A 1 257 ? -14.534 1.805 7.542 1.00 93.19 257 PRO A C 1
ATOM 2000 O O . PRO A 1 257 ? -14.474 1.956 6.325 1.00 93.19 257 PRO A O 1
ATOM 2003 N N . ALA A 1 258 ? -15.663 1.952 8.235 1.00 91.56 258 ALA A N 1
ATOM 2004 C CA . ALA A 1 258 ? -16.911 2.396 7.635 1.00 91.56 258 ALA A CA 1
ATOM 2005 C C . ALA A 1 258 ? -16.813 3.854 7.176 1.00 91.56 258 ALA A C 1
ATOM 2007 O O . ALA A 1 258 ? -16.007 4.643 7.695 1.00 91.56 258 ALA A O 1
ATOM 2008 N N . ASP A 1 259 ? -17.684 4.214 6.235 1.00 86.31 259 ASP A N 1
ATOM 2009 C CA . ASP A 1 259 ? -17.861 5.608 5.867 1.00 86.31 259 ASP A CA 1
ATOM 2010 C C . ASP A 1 259 ? -18.298 6.427 7.094 1.00 86.31 259 ASP A C 1
ATOM 2012 O O . ASP A 1 259 ? -19.029 5.945 7.958 1.00 86.31 259 ASP A O 1
ATOM 2016 N N . GLY A 1 260 ? -17.758 7.635 7.235 1.00 86.69 260 GLY A N 1
ATOM 2017 C CA . GLY A 1 260 ? -17.988 8.474 8.417 1.00 86.69 260 GLY A CA 1
ATOM 2018 C C . GLY A 1 260 ? -17.170 8.135 9.675 1.00 86.69 260 GLY A C 1
ATOM 2019 O O . GLY A 1 260 ? -17.289 8.852 10.666 1.00 86.69 260 GLY A O 1
ATOM 2020 N N . ALA A 1 261 ? -16.280 7.129 9.663 1.00 93.69 261 ALA A N 1
ATOM 2021 C CA . ALA A 1 261 ? -15.388 6.883 10.805 1.00 93.69 261 ALA A CA 1
ATOM 2022 C C . ALA A 1 261 ? -14.565 8.136 11.168 1.00 93.69 261 ALA A C 1
ATOM 2024 O O . ALA A 1 261 ? -13.870 8.718 10.318 1.00 93.69 261 ALA A O 1
ATOM 2025 N N . ALA A 1 262 ? -14.624 8.529 12.444 1.00 93.12 262 ALA A N 1
ATOM 2026 C CA . ALA A 1 262 ? -13.988 9.744 12.958 1.00 93.12 262 ALA A CA 1
ATOM 2027 C C . ALA A 1 262 ? -12.455 9.635 12.970 1.00 93.12 262 ALA A C 1
ATOM 2029 O O . ALA A 1 262 ? -11.743 10.617 12.761 1.00 93.12 262 ALA A O 1
ATOM 2030 N N . TRP A 1 263 ? -11.939 8.429 13.197 1.00 94.44 263 TRP A N 1
ATOM 2031 C CA . TRP A 1 263 ? -10.520 8.087 13.140 1.00 94.44 263 TRP A CA 1
ATOM 2032 C C . TRP A 1 263 ? -10.361 6.635 12.694 1.00 94.44 263 TRP A C 1
ATOM 2034 O O . TRP A 1 263 ? -11.294 5.840 12.817 1.00 94.44 263 TRP A O 1
ATOM 2044 N N . TRP A 1 264 ? -9.185 6.276 12.181 1.00 97.06 264 TRP A N 1
ATOM 2045 C CA . TRP A 1 264 ? -8.844 4.881 11.897 1.00 97.06 264 TRP A CA 1
ATOM 2046 C C . TRP A 1 264 ? -7.835 4.384 12.923 1.00 97.06 264 TRP A C 1
ATOM 2048 O O . TRP A 1 264 ? -6.790 5.004 13.106 1.00 97.06 264 TRP A O 1
ATOM 2058 N N . GLY A 1 265 ? -8.168 3.310 13.635 1.00 96.94 265 GLY A N 1
ATOM 2059 C CA . GLY A 1 265 ? -7.249 2.616 14.531 1.00 96.94 265 GLY A CA 1
ATOM 2060 C C . GLY A 1 265 ? -6.420 1.612 13.745 1.00 96.94 265 GLY A C 1
ATOM 2061 O O . GLY A 1 265 ? -6.917 1.034 12.786 1.00 96.94 265 GLY A O 1
ATOM 2062 N N . LEU A 1 266 ? -5.166 1.413 14.133 1.00 96.81 266 LEU A N 1
ATOM 2063 C CA . LEU A 1 266 ? -4.207 0.616 13.376 1.00 96.81 266 LEU A CA 1
ATOM 2064 C C . LEU A 1 266 ? -3.779 -0.621 14.160 1.00 96.81 266 LEU A C 1
ATOM 2066 O O . LEU A 1 266 ? -3.212 -0.502 15.246 1.00 96.81 266 LEU A O 1
ATOM 2070 N N . ILE A 1 267 ? -4.035 -1.797 13.588 1.00 95.69 267 ILE A N 1
ATOM 2071 C CA . ILE A 1 267 ? -3.601 -3.087 14.125 1.00 95.69 267 ILE A CA 1
ATOM 2072 C C . ILE A 1 267 ? -2.228 -3.418 13.543 1.00 95.69 267 ILE A C 1
ATOM 2074 O O . ILE A 1 267 ? -2.122 -3.563 12.321 1.00 95.69 267 ILE A O 1
ATOM 2078 N N . PRO A 1 268 ? -1.185 -3.561 14.377 1.00 94.69 268 PRO A N 1
ATOM 2079 C CA . PRO A 1 268 ? 0.116 -3.998 13.905 1.00 94.69 268 PRO A CA 1
ATOM 2080 C C . PRO A 1 268 ? 0.086 -5.485 13.556 1.00 94.69 268 PRO A C 1
ATOM 2082 O O . PRO A 1 268 ? -0.285 -6.330 14.370 1.00 94.69 268 PRO A O 1
ATOM 2085 N N . LEU A 1 269 ? 0.507 -5.799 12.337 1.00 92.94 269 LEU A N 1
ATOM 2086 C CA . LEU A 1 269 ? 0.643 -7.152 11.829 1.00 92.94 269 LEU A CA 1
ATOM 2087 C C . LEU A 1 269 ? 2.040 -7.317 11.218 1.00 92.94 269 LEU A C 1
ATOM 2089 O O . LEU A 1 269 ? 2.363 -6.608 10.264 1.00 92.94 269 LEU A O 1
ATOM 2093 N N . PRO A 1 270 ? 2.873 -8.250 11.706 1.00 92.19 270 PRO A N 1
ATOM 2094 C CA . PRO A 1 270 ? 4.130 -8.569 11.040 1.00 92.19 270 PRO A CA 1
ATOM 2095 C C . PRO A 1 270 ? 3.872 -8.988 9.591 1.00 92.19 270 PRO A C 1
ATOM 2097 O O . PRO A 1 270 ? 2.965 -9.780 9.332 1.00 92.19 270 PRO A O 1
ATOM 2100 N N . LEU A 1 271 ? 4.682 -8.512 8.648 1.00 88.56 271 LEU A N 1
ATOM 2101 C CA . LEU A 1 271 ? 4.520 -8.817 7.225 1.00 88.56 271 LEU A CA 1
ATOM 2102 C C . LEU A 1 271 ? 4.556 -10.331 6.966 1.00 88.56 271 LEU A C 1
ATOM 2104 O O . LEU A 1 271 ? 3.807 -10.832 6.139 1.00 88.56 271 LEU A O 1
ATOM 2108 N N . LEU A 1 272 ? 5.340 -11.085 7.742 1.00 86.19 272 LEU A N 1
ATOM 2109 C CA . LEU A 1 272 ? 5.356 -12.552 7.693 1.00 86.19 272 LEU A CA 1
ATOM 2110 C C . LEU A 1 272 ? 3.982 -13.186 7.965 1.00 86.19 272 LEU A C 1
ATOM 2112 O O . LEU A 1 272 ? 3.667 -14.227 7.399 1.00 86.19 272 LEU A O 1
ATOM 2116 N N . ALA A 1 273 ? 3.156 -12.579 8.819 1.00 83.12 273 ALA A N 1
ATOM 2117 C CA . ALA A 1 273 ? 1.815 -13.075 9.126 1.00 83.12 273 ALA A CA 1
ATOM 2118 C C . ALA A 1 273 ? 0.809 -12.778 8.001 1.00 83.12 273 ALA A C 1
ATOM 2120 O O . ALA A 1 273 ? -0.246 -13.409 7.937 1.00 83.12 273 ALA A O 1
ATOM 2121 N N . PHE A 1 274 ? 1.144 -11.854 7.098 1.00 73.56 274 PHE A N 1
ATOM 2122 C CA . PHE A 1 274 ? 0.342 -11.526 5.925 1.00 73.56 274 PHE A CA 1
ATOM 2123 C C . PHE A 1 274 ? 0.244 -12.700 4.941 1.00 73.56 274 PHE A C 1
ATOM 2125 O O . PHE A 1 274 ? -0.795 -12.903 4.320 1.00 73.56 274 PHE A O 1
ATOM 2132 N N . GLY A 1 275 ? 1.312 -13.497 4.825 1.00 66.50 275 GLY A N 1
ATOM 2133 C CA . GLY A 1 275 ? 1.419 -14.578 3.843 1.00 66.50 275 GLY A CA 1
ATOM 2134 C C . GLY A 1 275 ? 0.997 -15.971 4.302 1.00 66.50 275 GLY A C 1
ATOM 2135 O O . GLY A 1 275 ? 1.025 -16.918 3.512 1.00 66.50 275 GLY A O 1
ATOM 2136 N N . GLN A 1 276 ? 0.598 -16.117 5.566 1.00 69.38 276 GLN A N 1
ATOM 2137 C CA . GLN A 1 276 ? 0.304 -17.425 6.161 1.00 69.38 276 GLN A CA 1
ATOM 2138 C C . GLN A 1 276 ? -1.066 -17.994 5.777 1.00 69.38 276 GLN A C 1
ATOM 2140 O O . GLN A 1 276 ? -1.312 -19.172 6.018 1.00 69.38 276 GLN A O 1
ATOM 2145 N N . GLN A 1 277 ? -1.958 -17.187 5.202 1.00 68.25 277 GLN A N 1
ATOM 2146 C CA . GLN A 1 277 ? -3.326 -17.588 4.872 1.00 68.25 277 GLN A CA 1
ATOM 2147 C C . GLN A 1 277 ? -3.610 -17.389 3.382 1.00 68.25 277 GLN A C 1
ATOM 2149 O O . GLN A 1 277 ? -3.110 -16.454 2.754 1.00 68.25 277 GLN A O 1
ATOM 2154 N N . THR A 1 278 ? -4.430 -18.272 2.819 1.00 64.75 278 THR A N 1
ATOM 2155 C CA . THR A 1 278 ? -4.911 -18.179 1.435 1.00 64.75 278 THR A CA 1
ATOM 2156 C C . THR A 1 278 ? -5.769 -16.925 1.240 1.00 64.75 278 THR A C 1
ATOM 2158 O O . THR A 1 278 ? -6.502 -16.517 2.143 1.00 64.75 278 THR A O 1
ATOM 2161 N N . GLY A 1 279 ? -5.718 -16.310 0.058 1.00 66.44 279 GLY A N 1
ATOM 2162 C CA . GLY A 1 279 ? -6.533 -15.140 -0.287 1.00 66.44 279 GLY A CA 1
ATOM 2163 C C . GLY A 1 279 ? -5.951 -13.791 0.111 1.00 66.44 279 GLY A C 1
ATOM 2164 O O . GLY A 1 279 ? -6.680 -12.804 0.053 1.00 66.44 279 GLY A O 1
ATOM 2165 N N . PHE A 1 280 ? -4.688 -13.732 0.550 1.00 75.25 280 PHE A N 1
ATOM 2166 C CA . PHE A 1 280 ? -4.033 -12.491 0.992 1.00 75.25 280 PHE A CA 1
ATOM 2167 C C . PHE A 1 280 ? -4.854 -11.714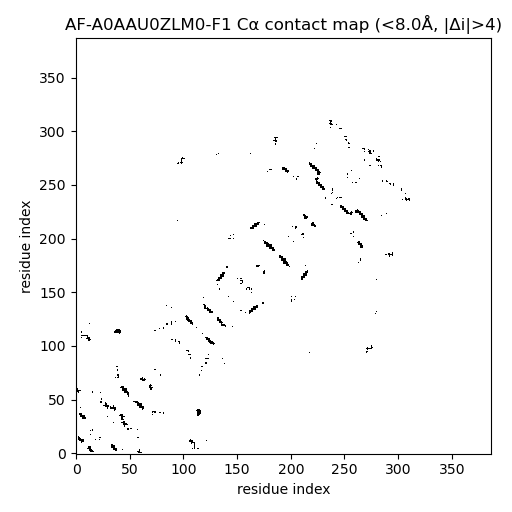 2.035 1.00 75.25 280 PHE A C 1
ATOM 2169 O O . PHE A 1 280 ? -4.862 -10.483 2.081 1.00 75.25 280 PHE A O 1
ATOM 2176 N N . ARG A 1 281 ? -5.599 -12.451 2.868 1.00 79.19 281 ARG A N 1
ATOM 2177 C CA . ARG A 1 281 ? -6.427 -11.883 3.928 1.00 79.19 281 ARG A CA 1
ATOM 2178 C C . ARG A 1 281 ? -5.610 -11.821 5.216 1.00 79.19 281 ARG A C 1
ATOM 2180 O O . ARG A 1 281 ? -5.110 -12.861 5.651 1.00 79.19 281 ARG A O 1
ATOM 2187 N N . PRO A 1 282 ? -5.527 -10.661 5.890 1.00 84.06 282 PRO A N 1
ATOM 2188 C CA . PRO A 1 282 ? -4.829 -10.524 7.164 1.00 84.06 282 PRO A CA 1
ATOM 2189 C C . PRO A 1 282 ? -5.667 -11.144 8.298 1.00 84.06 282 PRO A C 1
ATOM 2191 O O . PRO A 1 282 ? -6.144 -10.443 9.189 1.00 84.06 282 PRO A O 1
ATOM 2194 N N . ALA A 1 283 ? -5.878 -12.464 8.273 1.00 86.50 283 ALA A N 1
ATOM 2195 C CA . ALA A 1 283 ? -6.763 -13.163 9.206 1.00 86.50 283 ALA A CA 1
ATOM 2196 C C . ALA A 1 283 ? -6.469 -12.855 10.689 1.00 86.50 283 ALA A C 1
ATOM 2198 O O . ALA A 1 283 ? -7.429 -12.639 11.430 1.00 86.50 283 ALA A O 1
ATOM 2199 N N . PRO A 1 284 ? -5.198 -12.735 11.141 1.00 89.81 284 PRO A N 1
ATOM 2200 C CA . PRO A 1 284 ? -4.918 -12.337 12.520 1.00 89.81 284 PRO A CA 1
ATOM 2201 C C . PRO A 1 284 ? -5.443 -10.937 12.867 1.00 89.81 284 PRO A C 1
ATOM 2203 O O . PRO A 1 284 ? -5.951 -10.734 13.969 1.00 89.81 284 PRO A O 1
ATOM 2206 N N . ALA A 1 285 ? -5.384 -9.982 11.931 1.00 91.75 285 ALA A N 1
ATOM 2207 C CA . ALA A 1 285 ? -5.936 -8.647 12.145 1.00 91.75 285 ALA A CA 1
ATOM 2208 C C . ALA A 1 285 ? -7.466 -8.695 12.261 1.00 91.75 285 ALA A C 1
ATOM 2210 O O . ALA A 1 285 ? -8.025 -8.090 13.172 1.00 91.75 285 ALA A O 1
ATOM 2211 N N . PHE A 1 286 ? -8.148 -9.467 11.411 1.00 90.81 286 PHE A N 1
ATOM 2212 C CA . PHE A 1 286 ? -9.607 -9.622 11.487 1.00 90.81 286 PHE A CA 1
ATOM 2213 C C . PHE A 1 286 ? -10.071 -10.370 12.741 1.00 90.81 286 PHE A C 1
ATOM 2215 O O . PHE A 1 286 ? -11.076 -9.993 13.348 1.00 90.81 286 PHE A O 1
ATOM 2222 N N . ALA A 1 287 ? -9.314 -11.371 13.195 1.00 91.94 287 ALA A N 1
ATOM 2223 C CA . ALA A 1 287 ? -9.565 -12.024 14.476 1.00 91.94 287 ALA A CA 1
ATOM 2224 C C . ALA A 1 287 ? -9.439 -11.026 15.640 1.00 91.94 287 ALA A C 1
ATOM 2226 O O . ALA A 1 287 ? -10.293 -11.001 16.529 1.00 91.94 287 ALA A O 1
ATOM 2227 N N . LEU A 1 288 ? -8.427 -10.150 15.607 1.00 93.88 288 LEU A N 1
ATOM 2228 C CA . LEU A 1 288 ? -8.266 -9.097 16.606 1.00 93.88 288 LEU A CA 1
ATOM 2229 C C . LEU A 1 288 ? -9.411 -8.075 16.552 1.00 93.88 288 LEU A C 1
ATOM 2231 O O . LEU A 1 288 ? -9.926 -7.700 17.600 1.00 93.88 288 LEU A O 1
ATOM 2235 N N . MET A 1 289 ? -9.861 -7.662 15.363 1.00 95.19 289 MET A N 1
ATOM 2236 C CA . MET A 1 289 ? -11.026 -6.775 15.214 1.00 95.19 289 MET A CA 1
ATOM 2237 C C . MET A 1 289 ? -12.302 -7.401 15.789 1.00 95.19 289 MET A C 1
ATOM 2239 O O . MET A 1 289 ? -13.010 -6.748 16.551 1.00 95.19 289 MET A O 1
ATOM 2243 N N . THR A 1 290 ? -12.543 -8.686 15.525 1.00 95.00 290 THR A N 1
ATOM 2244 C CA . THR A 1 290 ? -13.670 -9.435 16.110 1.00 95.00 290 THR A CA 1
ATOM 2245 C C . THR A 1 290 ? -13.585 -9.446 17.642 1.00 95.00 290 THR A C 1
ATOM 2247 O O . THR A 1 290 ? -14.572 -9.257 18.355 1.00 95.00 290 THR A O 1
ATOM 2250 N N . ALA A 1 291 ? -12.378 -9.616 18.180 1.00 95.38 291 ALA A N 1
ATOM 2251 C CA . ALA A 1 291 ? -12.135 -9.578 19.615 1.00 95.38 291 ALA A CA 1
ATOM 2252 C C . ALA A 1 291 ? -12.359 -8.174 20.215 1.00 95.38 291 ALA A C 1
ATOM 2254 O O . ALA A 1 291 ? -12.930 -8.042 21.300 1.00 95.38 291 ALA A O 1
ATOM 2255 N N . LEU A 1 292 ? -11.972 -7.114 19.496 1.00 95.56 292 LEU A N 1
ATOM 2256 C CA . LEU A 1 292 ? -12.250 -5.725 19.872 1.00 95.56 292 LEU A CA 1
ATOM 2257 C C . LEU A 1 292 ? -13.752 -5.426 19.901 1.00 95.56 292 LEU A C 1
ATOM 2259 O O . LEU A 1 292 ? -14.217 -4.787 20.847 1.00 95.56 292 LEU A O 1
ATOM 2263 N N . GLU A 1 293 ? -14.509 -5.908 18.918 1.00 95.12 293 GLU A N 1
ATOM 2264 C CA . GLU A 1 293 ? -15.966 -5.776 18.887 1.00 95.12 293 GLU A CA 1
ATOM 2265 C C . GLU A 1 293 ? -16.612 -6.508 20.068 1.00 95.12 293 GLU A C 1
ATOM 2267 O O . GLU A 1 293 ? -17.461 -5.952 20.767 1.00 95.12 293 GLU A O 1
ATOM 2272 N N . LYS A 1 294 ? -16.184 -7.739 20.364 1.00 95.19 294 LYS A N 1
ATOM 2273 C CA . LYS A 1 294 ? -16.671 -8.462 21.545 1.00 95.19 294 LYS A CA 1
ATOM 2274 C C . LYS A 1 294 ? -16.371 -7.694 22.836 1.00 95.19 294 LYS A C 1
ATOM 2276 O O . LYS A 1 294 ? -17.230 -7.583 23.711 1.00 95.19 294 LYS A O 1
ATOM 2281 N N . ALA A 1 295 ? -15.169 -7.129 22.952 1.00 94.00 295 ALA A N 1
ATOM 2282 C CA . ALA A 1 295 ? -14.788 -6.307 24.095 1.00 94.00 295 ALA A CA 1
ATOM 2283 C C . ALA A 1 295 ? -15.623 -5.018 24.192 1.00 94.00 295 ALA A C 1
ATOM 2285 O O . ALA A 1 295 ? -15.943 -4.593 25.298 1.00 94.00 295 ALA A O 1
ATOM 2286 N N . GLN A 1 296 ? -15.993 -4.402 23.066 1.00 94.00 296 GLN A N 1
ATOM 2287 C CA . GLN A 1 296 ? -16.911 -3.261 23.018 1.00 94.00 296 GLN A CA 1
ATOM 2288 C C . GLN A 1 296 ? -18.287 -3.630 23.581 1.00 94.00 296 GLN A C 1
ATOM 2290 O O . GLN A 1 296 ? -18.739 -2.972 24.515 1.00 94.00 296 GLN A O 1
ATOM 2295 N N . HIS A 1 297 ? -18.908 -4.708 23.097 1.00 93.62 297 HIS A N 1
ATOM 2296 C CA . HIS A 1 297 ? -20.203 -5.168 23.612 1.00 93.62 297 HIS A CA 1
ATOM 2297 C C . HIS A 1 297 ? -20.145 -5.494 25.111 1.00 93.62 297 HIS A C 1
ATOM 2299 O O . HIS A 1 297 ? -21.051 -5.144 25.863 1.00 93.62 297 HIS A O 1
ATOM 2305 N N . GLY A 1 298 ? -19.046 -6.100 25.574 1.00 93.50 298 GLY A N 1
ATOM 2306 C CA . GLY A 1 298 ? -18.825 -6.359 26.997 1.00 93.50 298 GLY A CA 1
ATOM 2307 C C . GLY A 1 298 ? -18.739 -5.083 27.843 1.00 93.50 298 GLY A C 1
ATOM 2308 O O . GLY A 1 298 ? -19.320 -5.032 28.928 1.00 93.50 298 GLY A O 1
ATOM 2309 N N . ARG A 1 299 ? -18.053 -4.036 27.353 1.00 92.62 299 ARG A N 1
ATOM 2310 C CA . ARG A 1 299 ? -18.013 -2.724 28.025 1.00 92.62 299 ARG A CA 1
ATOM 2311 C C . ARG A 1 299 ? -19.394 -2.083 28.080 1.00 92.62 299 ARG A C 1
ATOM 2313 O O . ARG A 1 299 ? -19.778 -1.614 29.147 1.00 92.62 299 ARG A O 1
ATOM 2320 N N . GLU A 1 300 ? -20.124 -2.086 26.967 1.00 93.44 300 GLU A N 1
ATOM 2321 C CA . GLU A 1 300 ? -21.481 -1.537 26.895 1.00 93.44 300 GLU A CA 1
ATOM 2322 C C . GLU A 1 300 ? -22.404 -2.235 27.903 1.00 93.44 300 GLU A C 1
ATOM 2324 O O . GLU A 1 300 ? -22.970 -1.581 28.777 1.00 93.44 300 GLU A O 1
ATOM 2329 N N . ALA A 1 301 ? -22.482 -3.569 27.862 1.00 93.94 301 ALA A N 1
ATOM 2330 C CA . ALA A 1 301 ? -23.324 -4.350 28.766 1.00 93.94 301 ALA A CA 1
ATOM 2331 C C . ALA A 1 301 ? -22.960 -4.139 30.245 1.00 93.94 301 ALA A C 1
ATOM 2333 O O . ALA A 1 301 ? -23.842 -4.056 31.103 1.00 93.94 301 ALA A O 1
ATOM 2334 N N . HIS A 1 302 ? -21.664 -4.034 30.556 1.00 93.06 302 HIS A N 1
ATOM 2335 C CA . HIS A 1 302 ? -21.199 -3.746 31.909 1.00 93.06 302 HIS A CA 1
ATOM 2336 C C . HIS A 1 302 ? -21.659 -2.369 32.390 1.00 93.06 302 HIS A C 1
ATOM 2338 O O . HIS A 1 302 ? -22.235 -2.277 33.471 1.00 93.06 302 HIS A O 1
ATOM 2344 N N . ARG A 1 303 ? -21.450 -1.320 31.588 1.00 93.50 303 ARG A N 1
ATOM 2345 C CA . ARG A 1 303 ? -21.835 0.051 31.947 1.00 93.50 303 ARG A CA 1
ATOM 2346 C C . ARG A 1 303 ? -23.349 0.199 32.071 1.00 93.50 303 ARG A C 1
ATOM 2348 O O . ARG A 1 303 ? -23.808 0.748 33.061 1.00 93.50 303 ARG A O 1
ATOM 2355 N N . ARG A 1 304 ? -24.122 -0.391 31.151 1.00 94.00 304 ARG A N 1
ATOM 2356 C CA . ARG A 1 304 ? -25.593 -0.448 31.241 1.00 94.00 304 ARG A CA 1
ATOM 2357 C C . ARG A 1 304 ? -26.077 -1.162 32.501 1.00 94.00 304 ARG A C 1
ATOM 2359 O O . ARG A 1 304 ? -27.076 -0.775 33.094 1.00 94.00 304 ARG A O 1
ATOM 2366 N N . ARG A 1 305 ? -25.396 -2.227 32.940 1.00 93.94 305 ARG A N 1
ATOM 2367 C CA . ARG A 1 305 ? -25.717 -2.886 34.218 1.00 93.94 305 ARG A CA 1
ATOM 2368 C C . ARG A 1 305 ? -25.478 -1.951 35.405 1.00 93.94 305 ARG A C 1
ATOM 2370 O O . ARG A 1 305 ? -26.316 -1.920 36.295 1.00 93.94 305 ARG A O 1
ATOM 2377 N N . LEU A 1 306 ? -24.373 -1.206 35.410 1.00 92.62 306 LEU A N 1
ATOM 2378 C CA . LEU A 1 306 ? -24.080 -0.245 36.477 1.00 92.62 306 LEU A CA 1
ATOM 2379 C C . LEU A 1 306 ? -25.079 0.923 36.482 1.00 92.62 306 LEU A C 1
ATOM 2381 O O . LEU A 1 306 ? -25.567 1.276 37.546 1.00 92.62 306 LEU A O 1
ATOM 2385 N N . ALA A 1 307 ? -25.467 1.439 35.312 1.00 92.44 307 ALA A N 1
ATOM 2386 C CA . ALA A 1 307 ? -26.503 2.470 35.188 1.00 92.44 307 ALA A CA 1
ATOM 2387 C C . ALA A 1 307 ? -27.865 2.003 35.738 1.00 92.44 307 ALA A C 1
ATOM 2389 O O . ALA A 1 307 ? -28.559 2.754 36.417 1.00 92.44 307 ALA A O 1
ATOM 2390 N N . ARG A 1 308 ? -28.235 0.733 35.511 1.00 93.50 308 ARG A N 1
ATOM 2391 C CA . ARG A 1 308 ? -29.438 0.135 36.120 1.00 93.50 308 ARG A CA 1
ATOM 2392 C C . ARG A 1 308 ? -29.328 -0.018 37.634 1.00 93.50 308 ARG A C 1
ATOM 2394 O O . ARG A 1 308 ? -30.306 0.191 38.333 1.00 93.50 308 ARG A O 1
ATOM 2401 N N . GLN A 1 309 ? -28.153 -0.392 38.142 1.00 91.69 309 GLN A N 1
ATOM 2402 C CA . GLN A 1 309 ? -27.914 -0.491 39.587 1.00 91.69 309 GLN A CA 1
ATOM 2403 C C . GLN A 1 309 ? -27.972 0.881 40.265 1.00 91.69 309 GLN A C 1
ATOM 2405 O O . GLN A 1 309 ? -28.484 0.978 41.370 1.00 91.69 309 GLN A O 1
ATOM 2410 N N . HIS A 1 310 ? -27.495 1.930 39.592 1.00 89.38 310 HIS A N 1
ATOM 2411 C CA . HIS A 1 310 ? -27.571 3.305 40.081 1.00 89.38 310 HIS A CA 1
ATOM 2412 C C . HIS A 1 310 ? -29.011 3.835 40.128 1.00 89.38 310 HIS A C 1
ATOM 2414 O O . HIS A 1 310 ? -29.373 4.550 41.054 1.00 89.38 310 HIS A O 1
ATOM 2420 N N . ALA A 1 311 ? -29.845 3.449 39.157 1.00 89.00 311 ALA A N 1
ATOM 2421 C CA . ALA A 1 311 ? -31.255 3.830 39.116 1.00 89.00 311 ALA A CA 1
ATOM 2422 C C . ALA A 1 311 ? -32.106 3.170 40.217 1.00 89.00 311 ALA A C 1
ATOM 2424 O O . ALA A 1 311 ? -33.224 3.618 40.474 1.00 89.00 311 ALA A O 1
ATOM 2425 N N . GLN A 1 312 ? -31.625 2.087 40.840 1.00 85.81 312 GLN A N 1
ATOM 2426 C CA . GLN A 1 312 ? -32.365 1.427 41.910 1.00 85.81 312 GLN A CA 1
ATOM 2427 C C . GLN A 1 312 ? -32.289 2.267 43.192 1.00 85.81 312 GLN A C 1
ATOM 2429 O O . GLN A 1 312 ? -31.187 2.577 43.649 1.00 85.81 312 GLN A O 1
ATOM 2434 N N . PRO A 1 313 ? -33.432 2.614 43.809 1.00 70.75 313 PRO A N 1
ATOM 2435 C CA . PRO A 1 313 ? -33.419 3.265 45.108 1.00 70.75 313 PRO A CA 1
ATOM 2436 C C . PRO A 1 313 ? -32.742 2.347 46.139 1.00 70.75 313 PRO A C 1
ATOM 2438 O O . PRO A 1 313 ? -32.866 1.121 46.036 1.00 70.75 313 PRO A O 1
ATOM 2441 N N . PRO A 1 314 ? -32.027 2.903 47.134 1.00 65.31 314 PRO A N 1
ATOM 2442 C CA . PRO A 1 314 ? -31.433 2.097 48.190 1.00 65.31 314 PRO A CA 1
ATOM 2443 C C . PRO A 1 314 ? -32.527 1.249 48.847 1.00 65.31 314 PRO A C 1
ATOM 2445 O O . PRO A 1 314 ? -33.551 1.773 49.293 1.00 65.31 314 PRO A O 1
ATOM 2448 N N . ALA A 1 315 ? -32.316 -0.069 48.873 1.00 56.72 315 ALA A N 1
ATOM 2449 C CA . ALA A 1 315 ? -33.170 -1.006 49.588 1.00 56.72 315 ALA A CA 1
ATOM 2450 C C . ALA A 1 315 ? -33.122 -0.641 51.079 1.00 56.72 315 ALA A C 1
ATOM 2452 O O . ALA A 1 315 ? -32.163 -0.975 51.770 1.00 56.72 315 ALA A O 1
ATOM 2453 N N . GLY A 1 316 ? -34.098 0.146 51.534 1.00 55.16 316 GLY A N 1
ATOM 2454 C CA . GLY A 1 316 ? -34.087 0.734 52.873 1.00 55.16 316 GLY A CA 1
ATOM 2455 C C . GLY A 1 316 ? -34.758 2.100 53.017 1.00 55.16 316 GLY A C 1
ATOM 2456 O O . GLY A 1 316 ? -34.804 2.607 54.131 1.00 55.16 316 GLY A O 1
ATOM 2457 N N . ALA A 1 317 ? -35.338 2.692 51.967 1.00 47.81 317 ALA A N 1
ATOM 2458 C CA . ALA A 1 317 ? -36.376 3.710 52.162 1.00 47.81 317 ALA A CA 1
ATOM 2459 C C . ALA A 1 317 ? -37.711 3.033 52.540 1.00 47.81 317 ALA A C 1
ATOM 2461 O O . ALA A 1 317 ? -38.726 3.194 51.863 1.00 47.81 317 ALA A O 1
ATOM 2462 N N . GLU A 1 318 ? -37.688 2.213 53.597 1.00 50.50 318 GLU A N 1
ATOM 2463 C CA . GLU A 1 318 ? -38.905 1.897 54.331 1.00 50.50 318 GLU A CA 1
ATOM 2464 C C . GLU A 1 318 ? -39.456 3.215 54.872 1.00 50.50 318 GLU A C 1
ATOM 2466 O O . GLU A 1 318 ? -38.736 4.059 55.408 1.00 50.50 318 GLU A O 1
ATOM 2471 N N . GLN A 1 319 ? -40.742 3.395 54.614 1.00 54.31 319 GLN A N 1
ATOM 2472 C CA . GLN A 1 319 ? -41.566 4.527 54.990 1.00 54.31 319 GLN A CA 1
ATOM 2473 C C . GLN A 1 319 ? -41.221 5.000 56.407 1.00 54.31 319 GLN A C 1
ATOM 2475 O O . GLN A 1 319 ? -41.291 4.218 57.354 1.00 54.31 319 GLN A O 1
ATOM 2480 N N . SER A 1 320 ? -40.872 6.282 56.562 1.00 43.91 320 SER A N 1
ATOM 2481 C CA . SER A 1 320 ? -40.861 6.910 57.884 1.00 43.91 320 SER A CA 1
ATOM 2482 C C . SER A 1 320 ? -42.201 6.608 58.566 1.00 43.91 320 SER A C 1
ATOM 2484 O O . SER A 1 320 ? -43.240 6.938 57.986 1.00 43.91 320 SER A O 1
ATOM 2486 N N . PRO A 1 321 ? -42.216 5.979 59.754 1.00 48.53 321 PRO A N 1
ATOM 2487 C CA . PRO A 1 321 ? -43.458 5.794 60.474 1.00 48.53 321 PRO A CA 1
ATOM 2488 C C . PRO A 1 321 ? -44.010 7.178 60.812 1.00 48.53 321 PRO A C 1
ATOM 2490 O O . PRO A 1 321 ? -43.296 8.032 61.345 1.00 48.53 321 PRO A O 1
ATOM 2493 N N . ALA A 1 322 ? -45.270 7.407 60.448 1.00 58.34 322 ALA A N 1
ATOM 2494 C CA . ALA A 1 322 ? -46.000 8.601 60.839 1.00 58.34 322 ALA A CA 1
ATOM 2495 C C . ALA A 1 322 ? -45.946 8.774 62.376 1.00 58.34 322 ALA A C 1
ATOM 2497 O O . ALA A 1 322 ? -45.962 7.769 63.095 1.00 58.34 322 ALA A O 1
ATOM 2498 N N . PRO A 1 323 ? -45.878 10.011 62.901 1.00 49.84 323 PRO A N 1
ATOM 2499 C CA . PRO A 1 323 ? -45.894 10.256 64.340 1.00 49.84 323 PRO A CA 1
ATOM 2500 C C . PRO A 1 323 ? -47.164 9.691 64.990 1.00 49.84 323 PRO A C 1
ATOM 2502 O O . PRO A 1 323 ? -48.273 9.938 64.523 1.00 49.84 323 PRO A O 1
ATOM 2505 N N . ILE A 1 324 ? -46.982 8.933 66.071 1.00 54.72 324 ILE A N 1
ATOM 2506 C CA . ILE A 1 324 ? -48.043 8.344 66.894 1.00 54.72 324 ILE A CA 1
ATOM 2507 C C . ILE A 1 324 ? -48.659 9.444 67.779 1.00 54.72 324 ILE A C 1
ATOM 2509 O O . ILE A 1 324 ? -47.960 10.011 68.620 1.00 54.72 324 ILE A O 1
ATOM 2513 N N . GLU A 1 325 ? -49.956 9.722 67.617 1.00 48.78 325 GLU A N 1
ATOM 2514 C CA . GLU A 1 325 ? -50.784 10.443 68.601 1.00 48.78 325 GLU A CA 1
ATOM 2515 C C . GLU A 1 325 ? -51.253 9.489 69.732 1.00 48.78 325 GLU A C 1
ATOM 2517 O O . GLU A 1 325 ? -51.500 8.308 69.469 1.00 48.78 325 GLU A O 1
ATOM 2522 N N . PRO A 1 326 ? -51.357 9.956 70.997 1.00 40.44 326 PRO A N 1
ATOM 2523 C CA . PRO A 1 326 ? -51.744 9.147 72.162 1.00 40.44 326 PRO A CA 1
ATOM 2524 C C . PRO A 1 326 ? -53.281 8.963 72.300 1.00 40.44 326 PRO A C 1
ATOM 2526 O O . PRO A 1 326 ? -54.046 9.588 71.570 1.00 40.44 326 PRO A O 1
ATOM 2529 N N . PRO A 1 327 ? -53.756 8.072 73.199 1.00 48.47 327 PRO A N 1
ATOM 2530 C CA . PRO A 1 327 ? -54.891 7.189 72.930 1.00 48.47 327 PRO A CA 1
ATOM 2531 C C . PRO A 1 327 ? -56.245 7.704 73.444 1.00 48.47 327 PRO A C 1
ATOM 2533 O O . PRO A 1 327 ? -56.342 8.244 74.544 1.00 48.47 327 PRO A O 1
ATOM 2536 N N . GLY A 1 328 ? -57.303 7.416 72.682 1.00 32.50 328 GLY A N 1
ATOM 2537 C CA . GLY A 1 328 ? -58.703 7.504 73.101 1.00 32.50 328 GLY A CA 1
ATOM 2538 C C . GLY A 1 328 ? -59.446 6.211 72.754 1.00 32.50 328 GLY A C 1
ATOM 2539 O O . GLY A 1 328 ? -59.638 5.904 71.584 1.00 32.50 328 GLY A O 1
ATOM 2540 N N . GLU A 1 329 ? -59.759 5.455 73.805 1.00 32.19 329 GLU A N 1
ATOM 2541 C CA . GLU A 1 329 ? -60.684 4.320 73.972 1.00 32.19 329 GLU A CA 1
ATOM 2542 C C . GLU A 1 329 ? -61.340 3.652 72.738 1.00 32.19 329 GLU A C 1
ATOM 2544 O O . GLU A 1 329 ? -62.215 4.189 72.065 1.00 32.19 329 GLU A O 1
ATOM 2549 N N . ALA A 1 330 ? -60.986 2.372 72.562 1.00 39.94 330 ALA A N 1
ATOM 2550 C CA . ALA A 1 330 ? -61.803 1.302 71.969 1.00 39.94 330 ALA A CA 1
ATOM 2551 C C . ALA A 1 330 ? -63.058 1.038 72.853 1.00 39.94 330 ALA A C 1
ATOM 2553 O O . ALA A 1 330 ? -62.998 1.420 74.023 1.00 39.94 330 ALA A O 1
ATOM 2554 N N . PRO A 1 331 ? -64.144 0.329 72.437 1.00 47.22 331 PRO A N 1
ATOM 2555 C CA . PRO A 1 331 ? -64.119 -0.915 71.646 1.00 47.22 331 PRO A CA 1
ATOM 2556 C C . PRO A 1 331 ? -65.339 -1.046 70.678 1.00 47.22 331 PRO A C 1
ATOM 2558 O O . PRO A 1 331 ? -66.165 -0.154 70.580 1.00 47.22 331 PRO A O 1
AT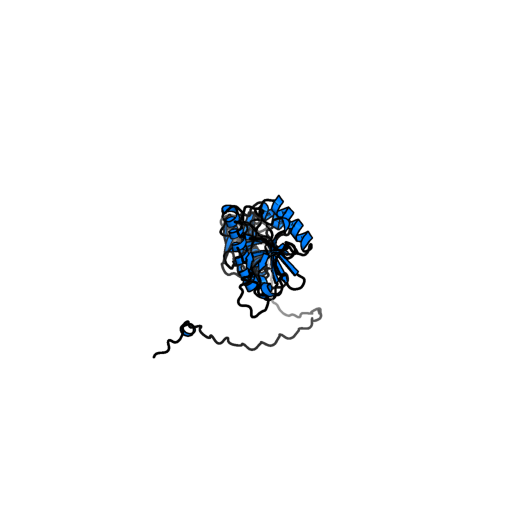OM 2561 N N . ALA A 1 332 ? -65.559 -2.085 69.875 1.00 35.62 332 ALA A N 1
ATOM 2562 C CA . ALA A 1 332 ? -65.228 -3.484 70.037 1.00 35.62 332 ALA A CA 1
ATOM 2563 C C . ALA A 1 332 ? -65.367 -4.255 68.713 1.00 35.62 332 ALA A C 1
ATOM 2565 O O . ALA A 1 332 ? -66.108 -3.848 67.824 1.00 35.62 332 ALA A O 1
ATOM 2566 N N . ALA A 1 333 ? -64.785 -5.460 68.750 1.00 35.12 333 ALA A N 1
ATOM 2567 C CA . ALA A 1 333 ? -65.254 -6.691 68.106 1.00 35.12 333 ALA A CA 1
ATOM 2568 C C . ALA A 1 333 ? -65.019 -6.832 66.582 1.00 35.12 333 ALA A C 1
ATOM 2570 O O . ALA A 1 333 ? -65.477 -6.014 65.806 1.00 35.12 333 ALA A O 1
ATOM 2571 N N . GLN A 1 334 ? -64.376 -7.878 66.044 1.00 36.69 334 GLN A N 1
ATOM 2572 C CA . GLN A 1 334 ? -63.909 -9.168 66.579 1.00 36.69 334 GLN A CA 1
ATOM 2573 C C . GLN A 1 334 ? -62.774 -9.747 65.688 1.00 36.69 334 GLN A C 1
ATOM 2575 O O . GLN A 1 334 ? -62.893 -9.766 64.469 1.00 36.69 334 GLN A O 1
ATOM 2580 N N . THR A 1 335 ? -61.666 -10.124 66.343 1.00 34.41 335 THR A N 1
ATOM 2581 C CA . THR A 1 335 ? -60.942 -11.429 66.419 1.00 34.41 335 THR A CA 1
ATOM 2582 C C . THR A 1 335 ? -60.984 -12.472 65.252 1.00 34.41 335 THR A C 1
ATOM 2584 O O . THR A 1 335 ? -61.941 -12.510 64.493 1.00 34.41 335 THR A O 1
ATOM 2587 N N . PRO A 1 336 ? -59.972 -13.377 65.113 1.00 46.75 336 PRO A N 1
ATOM 2588 C CA . PRO A 1 336 ? -58.922 -13.267 64.090 1.00 46.75 336 PRO A CA 1
ATOM 2589 C C . PRO A 1 336 ? -58.529 -14.681 63.507 1.00 46.75 336 PRO A C 1
ATOM 2591 O O . PRO A 1 336 ? -59.448 -15.469 63.300 1.00 46.75 336 PRO A O 1
ATOM 2594 N N . PRO A 1 337 ? -57.261 -15.054 63.168 1.00 55.59 337 PRO A N 1
ATOM 2595 C CA . PRO A 1 337 ? -56.924 -15.989 62.079 1.00 55.59 337 PRO A CA 1
ATOM 2596 C C . PRO A 1 337 ? -56.556 -17.401 62.625 1.00 55.59 337 PRO A C 1
ATOM 2598 O O . PRO A 1 337 ? -56.792 -17.656 63.807 1.00 55.59 337 PRO A O 1
ATOM 2601 N N . PRO A 1 338 ? -55.980 -18.344 61.842 1.00 45.41 338 PRO A N 1
ATOM 2602 C CA . PRO A 1 338 ? -54.522 -18.311 61.624 1.00 45.41 338 PRO A CA 1
ATOM 2603 C C . PRO A 1 338 ? -54.043 -18.916 60.280 1.00 45.41 338 PRO A C 1
ATOM 2605 O O . PRO A 1 338 ? -54.688 -19.770 59.677 1.00 45.41 338 PRO A O 1
ATOM 2608 N N . ALA A 1 339 ? -52.848 -18.516 59.839 1.00 49.50 339 ALA A N 1
ATOM 2609 C CA . ALA A 1 339 ? -52.021 -19.353 58.963 1.00 49.50 339 ALA A CA 1
ATOM 2610 C C . ALA A 1 339 ? -51.364 -20.467 59.804 1.00 49.50 339 ALA A C 1
ATOM 2612 O O . ALA A 1 339 ? -51.123 -20.258 60.996 1.00 49.50 339 ALA A O 1
ATOM 2613 N N . PRO A 1 340 ? -51.022 -21.622 59.209 1.00 50.12 340 PRO A N 1
ATOM 2614 C CA . PRO A 1 340 ? -49.590 -21.832 58.970 1.00 50.12 340 PRO A CA 1
ATOM 2615 C C . PRO A 1 340 ? -49.247 -22.641 57.701 1.00 50.12 340 PRO A C 1
ATOM 2617 O O . PRO A 1 340 ? -49.968 -23.535 57.269 1.00 50.12 340 PRO A O 1
ATOM 2620 N N . THR A 1 341 ? -48.073 -22.340 57.145 1.00 41.88 341 THR A N 1
ATOM 2621 C CA . THR A 1 341 ? -47.258 -23.187 56.246 1.00 41.88 341 THR A CA 1
ATOM 2622 C C . THR A 1 341 ? -46.797 -24.454 57.000 1.00 41.88 341 THR A C 1
ATOM 2624 O O . THR A 1 341 ? -46.588 -24.350 58.212 1.00 41.88 341 THR A O 1
ATOM 2627 N N . PRO A 1 342 ? -46.589 -25.633 56.363 1.00 48.62 342 PRO A N 1
ATOM 2628 C CA . PRO A 1 342 ? -45.355 -25.904 55.599 1.00 48.62 342 PRO A CA 1
ATOM 2629 C C . PRO A 1 342 ? -45.500 -26.842 54.362 1.00 48.62 342 PRO A C 1
ATOM 2631 O O . PRO A 1 342 ? -46.473 -27.569 54.197 1.00 48.62 342 PRO A O 1
ATOM 2634 N N . THR A 1 343 ? -44.473 -26.815 53.502 1.00 37.50 343 THR A N 1
ATOM 2635 C CA . THR A 1 343 ? -44.038 -27.798 52.466 1.00 37.50 343 THR A CA 1
ATOM 2636 C C . THR A 1 343 ? -43.907 -29.240 53.031 1.00 37.50 343 THR A C 1
ATOM 2638 O O . THR A 1 343 ? -43.855 -29.338 54.257 1.00 37.50 343 THR A O 1
ATOM 2641 N N . PRO A 1 344 ? -43.738 -30.359 52.259 1.00 47.12 344 PRO A N 1
ATOM 2642 C CA . PRO A 1 344 ? -43.243 -30.505 50.870 1.00 47.12 344 PRO A CA 1
ATOM 2643 C C . PRO A 1 344 ? -43.934 -31.604 50.000 1.00 47.12 344 PRO A C 1
ATOM 2645 O O . PRO A 1 344 ? -44.838 -32.289 50.459 1.00 47.12 344 PRO A O 1
ATOM 2648 N N . VAL A 1 345 ? -43.443 -31.796 48.760 1.00 34.81 345 VAL A N 1
ATOM 2649 C CA . VAL A 1 345 ? -43.203 -33.071 48.018 1.00 34.81 345 VAL A CA 1
ATOM 2650 C C . VAL A 1 345 ? -43.522 -32.926 46.513 1.00 34.81 345 VAL A C 1
ATOM 2652 O O . VAL A 1 345 ? -44.638 -32.619 46.111 1.00 34.81 345 VAL A O 1
ATOM 2655 N N . ALA A 1 346 ? -42.486 -33.133 45.693 1.00 38.09 346 ALA A N 1
ATOM 2656 C CA . ALA A 1 346 ? -42.499 -33.259 44.228 1.00 38.09 346 ALA A CA 1
ATOM 2657 C C . ALA A 1 346 ? -43.018 -34.667 43.806 1.00 38.09 346 ALA A C 1
ATOM 2659 O O . ALA A 1 346 ? -43.035 -35.540 44.674 1.00 38.09 346 ALA A O 1
ATOM 2660 N N . PRO A 1 347 ? -43.404 -34.959 42.539 1.00 43.81 347 PRO A N 1
ATOM 2661 C CA . PRO A 1 347 ? -42.461 -34.943 41.412 1.00 43.81 347 PRO A CA 1
ATOM 2662 C C . PRO A 1 347 ? -43.022 -34.460 40.054 1.00 43.81 347 PRO A C 1
ATOM 2664 O O . PRO A 1 347 ? -44.094 -34.833 39.596 1.00 43.81 347 PRO A O 1
ATOM 2667 N N . GLU A 1 348 ? -42.217 -33.613 39.422 1.00 43.47 348 GLU A N 1
ATOM 2668 C CA . GLU A 1 348 ? -41.700 -33.701 38.050 1.00 43.47 348 GLU A CA 1
ATOM 2669 C C . GLU A 1 348 ? -42.298 -34.764 37.094 1.00 43.47 348 GLU A C 1
ATOM 2671 O O . GLU A 1 348 ? -42.056 -35.958 37.250 1.00 43.47 348 GLU A O 1
ATOM 2676 N N . GLU A 1 349 ? -42.953 -34.313 36.013 1.00 38.56 349 GLU A N 1
ATOM 2677 C CA . GLU A 1 349 ? -43.138 -35.113 34.795 1.00 38.56 349 GLU A CA 1
ATOM 2678 C C . GLU A 1 349 ? -42.670 -34.319 33.564 1.00 38.56 349 GLU A C 1
ATOM 2680 O O . GLU A 1 349 ? -43.260 -33.329 33.122 1.00 38.56 349 GLU A O 1
ATOM 2685 N N . GLN A 1 350 ? -41.511 -34.748 33.070 1.00 38.56 350 GLN A N 1
ATOM 2686 C CA . GLN A 1 350 ? -40.770 -34.218 31.936 1.00 38.56 350 GLN A CA 1
ATOM 2687 C C . GLN A 1 350 ? -41.439 -34.641 30.621 1.00 38.56 350 GLN A C 1
ATOM 2689 O O . GLN A 1 350 ? -41.615 -35.830 30.359 1.00 38.56 350 GLN A O 1
ATOM 2694 N N . ARG A 1 351 ? -41.726 -33.685 29.728 1.00 38.00 351 ARG A N 1
ATOM 2695 C CA . ARG A 1 351 ? -41.934 -33.989 28.305 1.00 38.00 351 ARG A CA 1
ATOM 2696 C C . ARG A 1 351 ? -40.598 -33.963 27.568 1.00 38.00 351 ARG A C 1
ATOM 2698 O O . ARG A 1 351 ? -39.901 -32.954 27.515 1.00 38.00 351 ARG A O 1
ATOM 2705 N N . LEU A 1 352 ? -40.288 -35.130 27.020 1.00 39.94 352 LEU A N 1
ATOM 2706 C CA . LEU A 1 352 ? -39.089 -35.540 26.304 1.00 39.94 352 LEU A CA 1
ATOM 2707 C C . LEU A 1 352 ? -38.804 -34.678 25.061 1.00 39.94 352 LEU A C 1
ATOM 2709 O O . LEU A 1 352 ? -39.631 -34.584 24.155 1.00 39.94 352 LEU A O 1
ATOM 2713 N N . VAL A 1 353 ? -37.586 -34.140 24.978 1.00 53.53 353 VAL A N 1
ATOM 2714 C CA . VAL A 1 353 ? -36.936 -33.719 23.725 1.00 53.53 353 VAL A CA 1
ATOM 2715 C C . VAL A 1 353 ? -35.839 -34.752 23.430 1.00 53.53 353 VAL A C 1
ATOM 2717 O O . VAL A 1 353 ? -35.080 -35.084 24.343 1.00 53.53 353 VAL A O 1
ATOM 2720 N N . PRO A 1 354 ? -35.741 -35.309 22.209 1.00 52.56 354 PRO A N 1
ATOM 2721 C CA . PRO A 1 354 ? -34.812 -36.400 21.920 1.00 52.56 354 PRO A CA 1
ATOM 2722 C C . PRO A 1 354 ? -33.341 -35.942 21.988 1.00 52.56 354 PRO A C 1
ATOM 2724 O O . PRO A 1 354 ? -33.026 -34.815 21.590 1.00 52.56 354 PRO A O 1
ATOM 2727 N N . PRO A 1 355 ? -32.414 -36.802 22.456 1.00 49.31 355 PRO A N 1
ATOM 2728 C CA . PRO A 1 355 ? -31.009 -36.446 22.583 1.00 49.31 355 PRO A CA 1
ATOM 2729 C C . PRO A 1 355 ? -30.314 -36.404 21.218 1.00 49.31 355 PRO A C 1
ATOM 2731 O O . PRO A 1 355 ? -30.426 -37.305 20.387 1.00 49.31 355 PRO A O 1
ATOM 2734 N N . ARG A 1 356 ? -29.535 -35.342 21.018 1.00 47.09 356 ARG A N 1
ATOM 2735 C CA . ARG A 1 356 ? -28.569 -35.200 19.926 1.00 47.09 356 ARG A CA 1
ATOM 2736 C C . ARG A 1 356 ? -27.354 -36.094 20.235 1.00 47.09 356 ARG A C 1
ATOM 2738 O O . ARG A 1 356 ? -26.891 -36.062 21.374 1.00 47.09 356 ARG A O 1
ATOM 2745 N N . PRO A 1 357 ? -26.811 -36.869 19.279 1.00 46.38 357 PRO A N 1
ATOM 2746 C CA . PRO A 1 357 ? -25.673 -37.745 19.543 1.00 46.38 357 PRO A CA 1
ATOM 2747 C C . PRO A 1 357 ? -24.423 -36.940 19.927 1.00 46.38 357 PRO A C 1
ATOM 2749 O O . PRO A 1 357 ? -23.938 -36.100 19.166 1.00 46.38 357 PRO A O 1
ATOM 2752 N N . SER A 1 358 ? -23.914 -37.213 21.126 1.00 44.41 358 SER A N 1
ATOM 2753 C CA . SER A 1 358 ? -22.666 -36.679 21.666 1.00 44.41 358 SER A CA 1
ATOM 2754 C C . SER A 1 358 ? -21.479 -37.358 20.984 1.00 44.41 358 SER A C 1
ATOM 2756 O O . SER A 1 358 ? -21.248 -38.551 21.173 1.00 44.41 358 SER A O 1
ATOM 2758 N N . LEU A 1 359 ? -20.709 -36.606 20.198 1.00 55.84 359 LEU A N 1
ATOM 2759 C CA . LEU A 1 359 ? -19.395 -37.055 19.738 1.00 55.84 359 LEU A CA 1
ATOM 2760 C C . LEU A 1 359 ? -18.441 -37.163 20.945 1.00 55.84 359 LEU A C 1
ATOM 2762 O O . LEU A 1 359 ? -18.440 -36.259 21.788 1.00 55.84 359 LEU A O 1
ATOM 2766 N N . PRO A 1 360 ? -17.627 -38.230 21.048 1.00 58.53 360 PRO A N 1
ATOM 2767 C CA . PRO A 1 360 ? -16.655 -38.357 22.123 1.00 58.53 360 PRO A CA 1
ATOM 2768 C C . PRO A 1 360 ? -15.598 -37.244 22.025 1.00 58.53 360 PRO A C 1
ATOM 2770 O O . PRO A 1 360 ? -15.221 -36.843 20.918 1.00 58.53 360 PRO A O 1
ATOM 2773 N N . PRO A 1 361 ? -15.099 -36.731 23.164 1.00 54.00 361 PRO A N 1
ATOM 2774 C CA . PRO A 1 361 ? -14.047 -35.728 23.159 1.00 54.00 361 PRO A CA 1
ATOM 2775 C C . PRO A 1 361 ? -12.781 -36.296 22.495 1.00 54.00 361 PRO A C 1
ATOM 2777 O O . PRO A 1 361 ? -12.420 -37.449 22.754 1.00 54.00 361 PRO A O 1
ATOM 2780 N N . PRO A 1 362 ? -12.081 -35.517 21.652 1.00 48.88 362 PRO A N 1
ATOM 2781 C CA . PRO A 1 362 ? -10.828 -35.963 21.065 1.00 48.88 362 PRO A CA 1
ATOM 2782 C C . PRO A 1 362 ? -9.793 -36.218 22.165 1.00 48.88 362 PRO A C 1
ATOM 2784 O O . PRO A 1 362 ? -9.643 -35.428 23.102 1.00 48.88 362 PRO A O 1
ATOM 2787 N N . ALA A 1 363 ? -9.076 -37.335 22.036 1.00 55.38 363 ALA A N 1
ATOM 2788 C CA . ALA A 1 363 ? -8.011 -37.725 22.946 1.00 55.38 363 ALA A CA 1
ATOM 2789 C C . ALA A 1 363 ? -6.953 -36.607 23.073 1.00 55.38 363 ALA A C 1
ATOM 2791 O O . ALA A 1 363 ? -6.605 -35.968 22.073 1.00 55.38 363 ALA A O 1
ATOM 2792 N N . PRO A 1 364 ? -6.409 -36.361 24.278 1.00 43.38 364 PRO A N 1
ATOM 2793 C CA . PRO A 1 364 ? -5.366 -35.365 24.462 1.00 43.38 364 PRO A CA 1
ATOM 2794 C C . PRO A 1 364 ? -4.112 -35.773 23.681 1.00 43.38 364 PRO A C 1
ATOM 2796 O O . PRO A 1 364 ? -3.507 -36.812 23.941 1.00 43.38 364 PRO A O 1
ATOM 2799 N N . LEU A 1 365 ? -3.708 -34.927 22.731 1.00 52.12 365 LEU A N 1
ATOM 2800 C CA . LEU A 1 365 ? -2.439 -35.074 22.022 1.00 52.12 365 LEU A CA 1
ATOM 2801 C C . LEU A 1 365 ? -1.265 -35.060 23.022 1.00 52.12 365 LEU A C 1
ATOM 2803 O O . LEU A 1 365 ? -1.283 -34.283 23.987 1.00 52.12 365 LEU A O 1
ATOM 2807 N N . PRO A 1 366 ? -0.223 -35.883 22.802 1.00 38.78 366 PRO A N 1
ATOM 2808 C CA . PRO A 1 366 ? 0.920 -35.960 23.699 1.00 38.78 366 PRO A CA 1
ATOM 2809 C C . PRO A 1 366 ? 1.617 -34.599 23.789 1.00 38.78 366 PRO A C 1
ATOM 2811 O O . PRO A 1 366 ? 2.005 -33.998 22.786 1.00 38.78 366 PRO A O 1
ATOM 2814 N N . ARG A 1 367 ? 1.792 -34.109 25.022 1.00 39.56 367 ARG A N 1
ATOM 2815 C CA . ARG A 1 367 ? 2.554 -32.891 25.321 1.00 39.56 367 ARG A CA 1
ATOM 2816 C C . ARG A 1 367 ? 4.023 -33.101 24.952 1.00 39.56 367 ARG A C 1
ATOM 2818 O O . ARG A 1 367 ? 4.827 -33.520 25.783 1.00 39.56 367 ARG A O 1
ATOM 2825 N N . VAL A 1 368 ? 4.393 -32.748 23.725 1.00 43.16 368 VAL A N 1
ATOM 2826 C CA . VAL A 1 368 ? 5.795 -32.571 23.343 1.00 43.16 368 VAL A CA 1
ATOM 2827 C C . VAL A 1 368 ? 6.307 -31.322 24.056 1.00 43.16 368 VAL A C 1
ATOM 2829 O O . VAL A 1 368 ? 5.991 -30.191 23.691 1.00 43.16 368 VAL A O 1
ATOM 2832 N N . ARG A 1 369 ? 7.072 -31.524 25.132 1.00 39.53 369 ARG A N 1
ATOM 2833 C CA . ARG A 1 369 ? 7.805 -30.444 25.800 1.00 39.53 369 ARG A CA 1
ATOM 2834 C C . ARG A 1 369 ? 8.835 -29.886 24.810 1.00 39.53 369 ARG A C 1
ATOM 2836 O O . ARG A 1 369 ? 9.716 -30.643 24.399 1.00 39.53 369 ARG A O 1
ATOM 2843 N N . PRO A 1 370 ? 8.802 -28.592 24.451 1.00 38.09 370 PRO A N 1
ATOM 2844 C CA . PRO A 1 370 ? 9.866 -28.019 23.646 1.00 38.09 370 PRO A CA 1
ATOM 2845 C C . PRO A 1 370 ? 11.150 -28.006 24.481 1.00 38.09 370 PRO A C 1
ATOM 2847 O O . PRO A 1 370 ? 11.253 -27.294 25.485 1.00 38.09 370 PRO A O 1
ATOM 2850 N N . GLN A 1 371 ? 12.138 -28.811 24.083 1.00 41.09 371 GLN A N 1
ATOM 2851 C CA . GLN A 1 371 ? 13.496 -28.696 24.603 1.00 41.09 371 GLN A CA 1
ATOM 2852 C C . GLN A 1 371 ? 13.997 -27.280 24.300 1.00 41.09 371 GLN A C 1
ATOM 2854 O O . GLN A 1 371 ? 14.299 -26.940 23.156 1.00 41.09 371 GLN A O 1
ATOM 2859 N N . ARG A 1 372 ? 14.092 -26.443 25.337 1.00 40.06 372 ARG A N 1
ATOM 2860 C CA . ARG A 1 372 ? 14.737 -25.129 25.275 1.00 40.06 372 ARG A CA 1
ATOM 2861 C C . ARG A 1 372 ? 16.222 -25.309 24.958 1.00 40.06 372 ARG A C 1
ATOM 2863 O O . ARG A 1 372 ? 17.058 -25.331 25.859 1.00 40.06 372 ARG A O 1
ATOM 2870 N N . ARG A 1 373 ? 16.576 -25.393 23.677 1.00 46.25 373 ARG A N 1
ATOM 2871 C CA . ARG A 1 373 ? 17.952 -25.148 23.245 1.00 46.25 373 ARG A CA 1
ATOM 2872 C C . ARG A 1 373 ? 18.185 -23.644 23.294 1.00 46.25 373 ARG A C 1
ATOM 2874 O O . ARG A 1 373 ? 17.743 -22.906 22.421 1.00 46.25 373 ARG A O 1
ATOM 2881 N N . ARG A 1 374 ? 18.846 -23.187 24.362 1.00 40.38 374 ARG A N 1
ATOM 2882 C CA . ARG A 1 374 ? 19.329 -21.808 24.476 1.00 40.38 374 ARG A CA 1
ATOM 2883 C C . ARG A 1 374 ? 20.286 -21.543 23.317 1.00 40.38 374 ARG A C 1
ATOM 2885 O O . ARG A 1 374 ? 21.363 -22.135 23.244 1.00 40.38 374 ARG A O 1
ATOM 2892 N N . PHE A 1 375 ? 19.871 -20.664 22.414 1.00 46.12 375 PHE A N 1
ATOM 2893 C CA . PHE A 1 375 ? 20.752 -20.074 21.420 1.00 46.12 375 PHE A CA 1
ATOM 2894 C C . PHE A 1 375 ? 21.892 -19.362 22.158 1.00 46.12 375 PHE A C 1
ATOM 2896 O O . PHE A 1 375 ? 21.652 -18.550 23.050 1.00 46.12 375 PHE A O 1
ATOM 2903 N N . THR A 1 376 ? 23.135 -19.716 21.841 1.00 53.09 376 THR A N 1
ATOM 2904 C CA . THR A 1 376 ? 24.318 -19.054 22.395 1.00 53.09 376 THR A CA 1
ATOM 2905 C C . THR A 1 376 ? 25.190 -18.574 21.244 1.00 53.09 376 THR A C 1
ATOM 2907 O O . THR A 1 376 ? 25.604 -19.355 20.387 1.00 53.09 376 THR A O 1
ATOM 2910 N N . TRP A 1 377 ? 25.495 -17.276 21.255 1.00 42.31 377 TRP A N 1
ATOM 2911 C CA . TRP A 1 377 ? 26.300 -16.572 20.250 1.00 42.31 377 TRP A CA 1
ATOM 2912 C C . TRP A 1 377 ? 27.700 -17.176 20.021 1.00 42.31 377 TRP A C 1
ATOM 2914 O O . TRP A 1 377 ? 28.325 -16.930 18.995 1.00 42.31 377 TRP A O 1
ATOM 2924 N N . ARG A 1 378 ? 28.180 -18.046 20.924 1.00 48.78 378 ARG A N 1
ATOM 2925 C CA . ARG A 1 378 ? 29.477 -18.737 20.815 1.00 48.78 378 ARG A CA 1
ATOM 2926 C C . ARG A 1 378 ? 29.588 -19.714 19.635 1.00 48.78 378 ARG A C 1
ATOM 2928 O O . ARG A 1 378 ? 30.700 -20.119 19.320 1.00 48.78 378 ARG A O 1
ATOM 2935 N N . ARG A 1 379 ? 28.485 -20.095 18.975 1.00 48.31 379 ARG A N 1
ATOM 2936 C CA . ARG A 1 379 ? 28.522 -20.950 17.768 1.00 48.31 379 ARG A CA 1
ATOM 2937 C C . ARG A 1 379 ? 28.768 -20.193 16.458 1.00 48.31 379 ARG A C 1
ATOM 2939 O O . ARG A 1 379 ? 29.034 -20.842 15.456 1.00 48.31 379 ARG A O 1
ATOM 2946 N N . LEU A 1 380 ? 28.702 -18.860 16.468 1.00 46.22 380 LEU A N 1
ATOM 2947 C CA . LEU A 1 380 ? 28.892 -18.021 15.276 1.00 46.22 380 LEU A CA 1
ATOM 2948 C C . LEU A 1 380 ? 30.308 -17.440 15.157 1.00 46.22 380 LEU A C 1
ATOM 2950 O O . LEU A 1 380 ? 30.604 -16.750 14.187 1.00 46.22 380 LEU A O 1
ATOM 2954 N N . LEU A 1 381 ? 31.196 -17.716 16.115 1.00 50.97 381 LEU A N 1
ATOM 2955 C CA . LEU A 1 381 ? 32.579 -17.255 16.040 1.00 50.97 381 LEU A CA 1
ATOM 2956 C C . LEU A 1 381 ? 33.454 -18.312 15.347 1.00 50.97 381 LEU A C 1
ATOM 2958 O O . LEU A 1 381 ? 33.484 -19.462 15.802 1.00 50.97 381 LEU A O 1
ATOM 2962 N N . PRO A 1 382 ? 34.191 -17.955 14.278 1.00 40.97 382 PRO A N 1
ATOM 2963 C CA . PRO A 1 382 ? 35.137 -18.862 13.650 1.00 40.97 382 PRO A CA 1
ATOM 2964 C C . PRO A 1 382 ? 36.229 -19.231 14.659 1.00 40.97 382 PRO A C 1
ATOM 2966 O O . PRO A 1 382 ? 36.886 -18.367 15.245 1.00 40.97 382 PRO A O 1
ATOM 2969 N N . ARG A 1 383 ? 36.422 -20.537 14.878 1.00 46.34 383 ARG A N 1
ATOM 2970 C CA . ARG A 1 383 ? 37.541 -21.057 15.669 1.00 46.34 383 ARG A CA 1
ATOM 2971 C C . ARG A 1 383 ? 38.839 -20.647 14.974 1.00 46.34 383 ARG A C 1
ATOM 2973 O O . ARG A 1 383 ? 39.205 -21.241 13.963 1.00 46.34 383 ARG A O 1
ATOM 2980 N N . ARG A 1 384 ? 39.537 -19.643 15.515 1.00 44.88 384 ARG A N 1
ATOM 2981 C CA . ARG A 1 384 ? 40.931 -19.367 15.153 1.00 44.88 384 ARG A CA 1
ATOM 2982 C C . ARG A 1 384 ? 41.737 -20.641 15.412 1.00 44.88 384 ARG A C 1
ATOM 2984 O O . ARG A 1 384 ? 41.869 -21.063 16.560 1.00 44.88 384 ARG A O 1
ATOM 2991 N N . ARG A 1 385 ? 42.231 -21.266 14.342 1.00 44.41 385 ARG A N 1
ATOM 2992 C CA . ARG A 1 385 ? 43.279 -22.284 14.432 1.00 44.41 385 ARG A CA 1
ATOM 2993 C C . ARG A 1 385 ? 44.516 -21.591 15.004 1.00 44.41 385 ARG A C 1
ATOM 2995 O O . ARG A 1 385 ? 44.951 -20.583 14.454 1.00 44.41 385 ARG A O 1
ATOM 3002 N N . ARG A 1 386 ? 45.016 -22.085 16.137 1.00 44.78 386 ARG A N 1
ATOM 3003 C CA . ARG A 1 386 ? 46.371 -21.771 16.597 1.00 44.78 386 ARG A CA 1
ATOM 3004 C C . ARG A 1 386 ? 47.342 -22.485 15.655 1.00 44.78 386 ARG A C 1
ATOM 3006 O O . ARG A 1 386 ? 47.123 -23.663 15.369 1.00 44.78 386 ARG A O 1
ATOM 3013 N N . ALA A 1 387 ? 48.314 -21.734 15.146 1.00 42.84 387 ALA A N 1
ATOM 3014 C CA . ALA A 1 387 ? 49.611 -22.276 14.765 1.00 42.84 387 ALA A CA 1
ATOM 3015 C C . ALA A 1 387 ? 50.400 -22.583 16.042 1.00 42.84 387 ALA A C 1
ATOM 3017 O O . ALA A 1 387 ? 50.147 -21.870 17.049 1.00 42.84 387 ALA A O 1
#

Secondary structure (DSSP, 8-state):
-TTEEEETTT-EEEETTT-TTHHHHSPPBTGGG-EE-TTT--BEEEE--SSTT--PPPEEEE-TTSTTTTS--S-HHHHHHHHHHHHHHHHHHHHHHHHSTT-EEEEE--GGGTTSPPSSPPEEEEEETTEEEEEE--SSPPPHHHHHHHHHHHHHHH-TT-EEEEEEESS-TTT--EEEEEEE-TTSS-EEEEEE---HHHHHHHHTT-EEEEEETTEEEEEEEEEEEEPPPPTT----GGGHHHHEEEEEE-SSPPTT-SEEEEEEEEHHHHTSSTTS--HHHHHHHHHHHHHHHHHHHHHHHHHHHHHSPPTT---PPPPPPPP----------------------PPP-PPPP-PPPPPPPP----------GGGSS------